Protein AF-A0A812MHB9-F1 (afdb_monomer_lite)

Sequence (624 aa):
MTDVEGHWAYFCNFVELSEGLTFAEDGDQREARCSPELIVKDDWHFVFGGDTCDKGPGSLRCLETLVSAKKRHPDRVHLLLGNRDINKMRYTSEFTDEEVRQVSPETPGAYWVPEDKRVSPWSYFASLAAQAEGKDVELLTHEEVQRYCTKPNLMRYHLKYDMGSDGEFEFRRQELAHMSTRNVAEVSDEEVVNSYEASVAEGGVMREYLRLSEVACILGSTLFVHGQIIGNQFSDCGRDGVAWAVGCVPSDDGATSEWVSDLKEWVAQINTWARRNVAAWQAQPTWRRSPAASTFEDWCDRGGAGLIAYGTPATRVPSVVYCRWLEDNCMPKQYPQELVEHLQAHGICRVVVGHTPHGNCPTVIPHEGLTVIMGDTSYSCMKADLAYPGDNRGDAVCEIALEGEKCFVRGFTGYVDGLSCHRQVVHYAAPGGADGGGDPHIGIVQPESEEVPEDKRFFVKACLAALEGYDARYLLCKVDGFTNTYQEESPDEVIRVFGSHCILPSNQSRRLEIASFGEEFGAGFTGAEGDVVERIFRRLDRNHDGAVTAHELRTACSDSTVRMALQWTFPDTCLEEVFHELDTNKDGLVSLHEFETRFRGTVATAGSQANSRCTSRQSSMVPE

Organism: NCBI:txid878477

pLDDT: mean 83.41, std 19.25, range [23.97, 98.81]

InterPro domains:
  IPR002048 EF-hand domain [PF13499] (534-599)
  IPR002048 EF-hand domain [PS50222] (528-563)
  IPR002048 EF-hand domain [PS50222] (570-605)
  IPR002048 EF-hand domain [SM00054] (532-560)
  IPR002048 EF-hand domain [SM00054] (574-602)
  IPR002048 EF-hand domain [cd00051] (533-595)
  IPR011992 EF-hand domain pair [SSF47473] (482-600)
  IPR018247 EF-Hand 1, calcium-binding site [PS00018] (541-553)
  IPR018247 EF-Hand 1, calcium-binding site [PS00018] (583-595)
  IPR029052 Metallo-dependent phosphatase-like [G3DSA:3.60.21.10] (1-396)
  IPR029052 Metallo-dependent phosphatase-like [SSF56300] (43-364)

Structure (mmCIF, N/CA/C/O backbone):
data_AF-A0A812MHB9-F1
#
_entry.id   AF-A0A812MHB9-F1
#
loop_
_atom_site.group_PDB
_atom_site.id
_atom_site.type_symbol
_atom_site.label_atom_id
_atom_site.label_alt_id
_atom_site.label_comp_id
_atom_site.label_asym_id
_atom_site.label_entity_id
_atom_site.label_seq_id
_atom_site.pdbx_PDB_ins_code
_atom_site.Cartn_x
_atom_site.Cartn_y
_atom_site.Cartn_z
_atom_site.occupancy
_atom_site.B_iso_or_equiv
_atom_site.auth_seq_id
_atom_site.auth_comp_id
_atom_site.auth_asym_id
_atom_site.auth_atom_id
_atom_site.pdbx_PDB_model_num
ATOM 1 N N . MET A 1 1 ? -5.364 -6.414 9.605 1.00 94.00 1 MET A N 1
ATOM 2 C CA . MET A 1 1 ? -3.963 -6.052 9.275 1.00 94.00 1 MET A CA 1
ATOM 3 C C . MET A 1 1 ? -3.968 -5.319 7.946 1.00 94.00 1 MET A C 1
ATOM 5 O O . MET A 1 1 ? -4.856 -5.588 7.153 1.00 94.00 1 MET A O 1
ATOM 9 N N . THR A 1 2 ? -3.027 -4.419 7.690 1.00 93.31 2 THR A N 1
ATOM 10 C CA . THR A 1 2 ? -2.905 -3.695 6.416 1.00 93.31 2 THR A CA 1
ATOM 11 C C . THR A 1 2 ? -1.445 -3.293 6.196 1.00 93.31 2 THR A C 1
ATOM 13 O O . THR A 1 2 ? -0.659 -3.392 7.144 1.00 93.31 2 THR A O 1
ATOM 16 N N . ASP A 1 3 ? -1.092 -2.925 4.963 1.00 94.12 3 ASP A N 1
ATOM 17 C CA . ASP A 1 3 ? 0.171 -2.276 4.592 1.00 94.12 3 ASP A CA 1
ATOM 18 C C . ASP A 1 3 ? 1.392 -3.050 5.108 1.00 94.12 3 ASP A C 1
ATOM 20 O O . ASP A 1 3 ? 2.220 -2.540 5.858 1.00 94.12 3 ASP A O 1
ATOM 24 N N . VAL A 1 4 ? 1.485 -4.349 4.798 1.00 94.62 4 VAL A N 1
ATOM 25 C CA . VAL A 1 4 ? 2.617 -5.182 5.256 1.00 94.62 4 VAL A CA 1
ATOM 26 C C . VAL A 1 4 ? 3.897 -4.871 4.481 1.00 94.62 4 VAL A C 1
ATOM 28 O O . VAL A 1 4 ? 4.979 -5.046 5.038 1.00 94.62 4 VAL A O 1
ATOM 31 N N . GLU A 1 5 ? 3.788 -4.391 3.238 1.00 92.88 5 GLU A N 1
ATOM 32 C CA . GLU A 1 5 ? 4.908 -3.919 2.409 1.00 92.88 5 GLU A CA 1
ATOM 33 C C . GLU A 1 5 ? 6.069 -4.940 2.297 1.00 92.88 5 GLU A C 1
ATOM 35 O O . GLU A 1 5 ? 7.230 -4.580 2.139 1.00 92.88 5 GLU A O 1
ATOM 40 N N . GLY A 1 6 ? 5.793 -6.244 2.372 1.00 93.44 6 GLY A N 1
ATOM 41 C CA . GLY A 1 6 ? 6.807 -7.305 2.357 1.00 93.44 6 GLY A CA 1
ATOM 42 C C . GLY A 1 6 ? 7.593 -7.473 3.667 1.00 93.44 6 GLY A C 1
ATOM 43 O O . GLY A 1 6 ? 8.540 -8.257 3.713 1.00 93.44 6 GLY A O 1
ATOM 44 N N . HIS A 1 7 ? 7.225 -6.785 4.750 1.00 94.44 7 HIS A N 1
ATOM 45 C CA . HIS A 1 7 ? 7.901 -6.869 6.047 1.00 94.44 7 HIS A CA 1
ATOM 46 C C . HIS A 1 7 ? 7.508 -8.151 6.817 1.00 94.44 7 HIS A C 1
ATOM 48 O O . HIS A 1 7 ? 6.730 -8.123 7.776 1.00 94.44 7 HIS A O 1
ATOM 54 N N . TRP A 1 8 ? 8.061 -9.303 6.414 1.00 95.38 8 TRP A N 1
ATOM 55 C CA . TRP A 1 8 ? 7.710 -10.630 6.961 1.00 95.38 8 TRP A CA 1
ATOM 56 C C . TRP A 1 8 ? 7.788 -10.732 8.491 1.00 95.38 8 TRP A C 1
ATOM 58 O O . TRP A 1 8 ? 6.919 -11.340 9.114 1.00 95.38 8 TRP A O 1
ATOM 68 N N . ALA A 1 9 ? 8.773 -10.089 9.125 1.00 92.75 9 ALA A N 1
ATOM 69 C CA . ALA A 1 9 ? 8.890 -10.093 10.584 1.00 92.75 9 ALA A CA 1
ATOM 70 C C . ALA A 1 9 ? 7.709 -9.386 11.282 1.00 92.75 9 ALA A C 1
ATOM 72 O O . ALA A 1 9 ? 7.287 -9.811 12.352 1.00 92.75 9 ALA A O 1
ATOM 73 N N . TYR A 1 10 ? 7.113 -8.372 10.643 1.00 93.44 10 TYR A N 1
ATOM 74 C CA . TYR A 1 10 ? 5.926 -7.673 11.158 1.00 93.44 10 TYR A CA 1
ATOM 75 C C . TYR A 1 10 ? 4.673 -8.529 10.962 1.00 93.44 10 TYR A C 1
ATOM 77 O O . TYR A 1 10 ? 3.858 -8.637 11.872 1.00 93.44 10 TYR A O 1
ATOM 85 N N . PHE A 1 11 ? 4.562 -9.214 9.818 1.00 95.75 11 PHE A N 1
ATOM 86 C CA . PHE A 1 11 ? 3.517 -10.214 9.591 1.00 95.75 11 PHE A CA 1
ATOM 87 C C . PHE A 1 11 ? 3.557 -11.313 10.671 1.00 95.75 11 PHE A C 1
ATOM 89 O O . PHE A 1 11 ? 2.526 -11.639 11.254 1.00 95.75 11 PHE A O 1
ATOM 96 N N . CYS A 1 12 ? 4.747 -11.827 11.005 1.00 94.81 12 CYS A N 1
ATOM 97 C CA . CYS A 1 12 ? 4.924 -12.798 12.089 1.00 94.81 12 CYS A CA 1
ATOM 98 C C . CYS A 1 12 ? 4.558 -12.210 13.461 1.00 94.81 12 CYS A C 1
ATOM 100 O O . CYS A 1 12 ? 3.772 -12.820 14.182 1.00 94.81 12 CYS A O 1
ATOM 102 N N . ASN A 1 13 ? 5.049 -11.006 13.790 1.00 92.19 13 ASN A N 1
ATOM 103 C CA . ASN A 1 13 ? 4.688 -10.293 15.021 1.00 92.19 13 ASN A CA 1
ATOM 104 C C . ASN A 1 13 ? 3.159 -10.114 15.155 1.00 92.19 13 ASN A C 1
ATOM 106 O O . ASN A 1 13 ? 2.619 -10.281 16.246 1.00 92.19 13 ASN A O 1
ATOM 110 N N . PHE A 1 14 ? 2.454 -9.804 14.060 1.00 95.06 14 PHE A N 1
ATOM 111 C CA . PHE A 1 14 ? 0.995 -9.661 14.048 1.00 95.06 14 PHE A CA 1
ATOM 112 C C . PHE A 1 14 ? 0.291 -11.002 14.295 1.00 95.06 14 PHE A C 1
ATOM 114 O O . PHE A 1 14 ? -0.645 -11.064 15.087 1.00 95.06 14 PHE A O 1
ATOM 121 N N . VAL A 1 15 ? 0.733 -12.083 13.642 1.00 95.75 15 VAL A N 1
ATOM 122 C CA . VAL A 1 15 ? 0.133 -13.419 13.812 1.00 95.75 15 VAL A CA 1
ATOM 123 C C . VAL A 1 15 ? 0.363 -13.971 15.222 1.00 95.75 15 VAL A C 1
ATOM 125 O O . VAL A 1 15 ? -0.544 -14.586 15.771 1.00 95.75 15 VAL A O 1
ATOM 128 N N . GLU A 1 16 ? 1.524 -13.722 15.833 1.00 91.88 16 GLU A N 1
ATOM 129 C CA . GLU A 1 16 ? 1.802 -14.099 17.229 1.00 91.88 16 GLU A CA 1
ATOM 130 C C . GLU A 1 16 ? 0.997 -13.284 18.252 1.00 91.88 16 GLU A C 1
ATOM 132 O O . GLU A 1 16 ? 0.641 -13.804 19.308 1.00 91.88 16 GLU A O 1
ATOM 137 N N . LEU A 1 17 ? 0.713 -12.014 17.947 1.00 90.62 17 LEU A N 1
ATOM 138 C CA . LEU A 1 17 ? -0.123 -11.141 18.773 1.00 90.62 17 LEU A CA 1
ATOM 139 C C . LEU A 1 17 ? -1.618 -11.495 18.680 1.00 90.62 17 LEU A C 1
ATOM 141 O O . LEU A 1 17 ? -2.355 -11.275 19.640 1.00 90.62 17 LEU A O 1
ATOM 145 N N . SER A 1 18 ? -2.065 -11.992 17.525 1.00 92.62 18 SER A N 1
ATOM 146 C CA . SER A 1 18 ? -3.483 -12.086 17.178 1.00 92.62 18 SER A CA 1
ATOM 147 C C . SER A 1 18 ? -4.255 -13.142 17.970 1.00 92.62 18 SER A C 1
ATOM 149 O O . SER A 1 18 ? -3.877 -14.314 18.063 1.00 92.62 18 SER A O 1
ATOM 151 N N . GLU A 1 19 ? -5.442 -12.766 18.445 1.00 90.56 19 GLU A N 1
ATOM 152 C CA . GLU A 1 19 ? -6.371 -13.729 19.041 1.00 90.56 19 GLU A CA 1
ATOM 153 C C . GLU A 1 19 ? -7.030 -14.646 18.001 1.00 90.56 19 GLU A C 1
ATOM 155 O O . GLU A 1 19 ? -7.397 -15.769 18.352 1.00 90.56 19 GLU A O 1
ATOM 160 N N . GLY A 1 20 ? -7.127 -14.232 16.732 1.00 93.75 20 GLY A N 1
ATOM 161 C CA . GLY A 1 20 ? -7.812 -14.967 15.659 1.00 93.75 20 GLY A CA 1
ATOM 162 C C . GLY A 1 20 ? -6.916 -15.796 14.732 1.00 93.75 20 GLY A C 1
ATOM 163 O O . GLY A 1 20 ? -7.419 -16.677 14.028 1.00 93.75 20 GLY A O 1
ATOM 164 N N . LEU A 1 21 ? -5.603 -15.552 14.730 1.00 96.75 21 LEU A N 1
ATOM 165 C CA . LEU A 1 21 ? -4.638 -16.196 13.832 1.00 96.75 21 LEU A CA 1
ATOM 166 C C . LEU A 1 21 ? -3.634 -17.071 14.592 1.00 96.75 21 LEU A C 1
ATOM 168 O O . LEU A 1 21 ? -3.349 -16.830 15.760 1.00 96.75 21 LEU A O 1
ATOM 172 N N . THR A 1 22 ? -3.093 -18.083 13.913 1.00 96.56 22 THR A N 1
ATOM 173 C CA . THR A 1 22 ? -1.863 -18.808 14.291 1.00 96.56 22 THR A CA 1
ATOM 174 C C . THR A 1 22 ? -1.197 -19.366 13.035 1.00 96.56 22 THR A C 1
ATOM 176 O O . THR A 1 22 ? -1.870 -19.608 12.034 1.00 96.56 22 THR A O 1
ATOM 179 N N . PHE A 1 23 ? 0.100 -19.659 13.080 1.00 97.00 23 PHE A N 1
ATOM 180 C CA . PHE A 1 23 ? 0.708 -20.564 12.101 1.00 97.00 23 PHE A CA 1
ATOM 181 C C . PHE A 1 23 ? 0.415 -22.029 12.470 1.00 97.00 23 PHE A C 1
ATOM 183 O O . PHE A 1 23 ? 0.212 -22.345 13.641 1.00 97.00 23 PHE A O 1
ATOM 190 N N . ALA A 1 24 ? 0.355 -22.918 11.477 1.00 94.44 24 ALA A N 1
ATOM 191 C CA . ALA A 1 24 ? 0.157 -24.357 11.684 1.00 94.44 24 ALA A CA 1
ATOM 192 C C . ALA A 1 24 ? 1.424 -25.087 12.165 1.00 94.44 24 ALA A C 1
ATOM 194 O O . ALA A 1 24 ? 1.346 -26.211 12.656 1.00 94.44 24 ALA A O 1
ATOM 195 N N . GLU A 1 25 ? 2.583 -24.462 11.971 1.00 92.00 25 GLU A N 1
ATOM 196 C CA . GLU A 1 25 ? 3.905 -25.024 12.220 1.00 92.00 25 GLU A CA 1
ATOM 197 C C . GLU A 1 25 ? 4.515 -24.373 13.469 1.00 92.00 25 GLU A C 1
ATOM 199 O O . GLU A 1 25 ? 4.569 -23.145 13.576 1.00 92.00 25 GLU A O 1
ATOM 204 N N . ASP A 1 26 ? 4.991 -25.192 14.410 1.00 88.19 26 ASP A N 1
ATOM 205 C CA . ASP A 1 26 ? 5.694 -24.715 15.605 1.00 88.19 26 ASP A CA 1
ATOM 206 C C . ASP A 1 26 ? 7.076 -24.138 15.245 1.00 88.19 26 ASP A C 1
ATOM 208 O O . ASP A 1 26 ? 7.825 -24.729 14.463 1.00 88.19 26 ASP A O 1
ATOM 212 N N . GLY A 1 27 ? 7.457 -23.030 15.885 1.00 89.88 27 GLY A N 1
ATOM 213 C CA . GLY A 1 27 ? 8.774 -22.400 15.742 1.00 89.88 27 GLY A CA 1
ATOM 214 C C . GLY A 1 27 ? 8.698 -20.900 15.460 1.00 89.88 27 GLY A C 1
ATOM 215 O O . GLY A 1 27 ? 7.615 -20.348 15.281 1.00 89.88 27 GLY A O 1
ATOM 216 N N . ASP A 1 28 ? 9.856 -20.235 15.425 1.00 91.69 28 ASP A N 1
ATOM 217 C CA . ASP A 1 28 ? 9.932 -18.829 15.019 1.00 91.69 28 ASP A CA 1
ATOM 218 C C . ASP A 1 28 ? 9.816 -18.723 13.494 1.00 91.69 28 ASP A C 1
ATOM 220 O O . ASP A 1 28 ? 10.751 -19.027 12.747 1.00 91.69 28 ASP A O 1
ATOM 224 N N . GLN A 1 29 ? 8.646 -18.289 13.032 1.00 94.62 29 GLN A N 1
ATOM 225 C CA . GLN A 1 29 ? 8.332 -18.218 11.609 1.00 94.62 29 GLN A CA 1
ATOM 226 C C . GLN A 1 29 ? 9.046 -17.069 10.882 1.00 94.62 29 GLN A C 1
ATOM 228 O O . GLN A 1 29 ? 9.061 -17.052 9.651 1.00 94.62 29 GLN A O 1
ATOM 233 N N . ARG A 1 30 ? 9.725 -16.153 11.589 1.00 92.25 30 ARG A N 1
ATOM 234 C CA . ARG A 1 30 ? 10.559 -15.102 10.969 1.00 92.25 30 ARG A CA 1
ATOM 235 C C . ARG A 1 30 ? 11.676 -15.714 10.114 1.00 92.25 30 ARG A C 1
ATOM 237 O O . ARG A 1 30 ? 11.925 -15.259 8.994 1.00 92.25 30 ARG A O 1
ATOM 244 N N . GLU A 1 31 ? 12.243 -16.820 10.597 1.00 90.81 31 GLU A N 1
ATOM 245 C CA . GLU A 1 31 ? 13.305 -17.603 9.952 1.00 90.81 31 GLU A CA 1
ATOM 246 C C . GLU A 1 31 ? 12.800 -18.564 8.856 1.00 90.81 31 GLU A C 1
ATOM 248 O O . GLU A 1 31 ? 13.605 -19.176 8.144 1.00 90.81 31 GLU A O 1
ATOM 253 N N . ALA A 1 32 ? 11.481 -18.706 8.676 1.00 92.94 32 ALA A N 1
ATOM 254 C CA . ALA A 1 32 ? 10.902 -19.633 7.706 1.00 92.94 32 ALA A CA 1
ATOM 255 C C . ALA A 1 32 ? 11.372 -19.326 6.273 1.00 92.94 32 ALA A C 1
ATOM 257 O O . ALA A 1 32 ? 11.311 -18.186 5.803 1.00 92.94 32 ALA A O 1
ATOM 258 N N . ARG A 1 33 ? 11.851 -20.357 5.565 1.00 92.75 33 ARG A N 1
ATOM 259 C CA . ARG A 1 33 ? 12.327 -20.268 4.165 1.00 92.75 33 ARG A CA 1
ATOM 260 C C . ARG A 1 33 ? 11.244 -20.573 3.132 1.00 92.75 33 ARG A C 1
ATOM 262 O O . ARG A 1 33 ? 11.468 -20.415 1.937 1.00 92.75 33 ARG A O 1
ATOM 269 N N . CYS A 1 34 ? 10.085 -21.014 3.596 1.00 92.31 34 CYS A N 1
ATOM 270 C CA . CYS A 1 34 ? 8.866 -21.205 2.828 1.00 92.31 34 CYS A CA 1
ATOM 271 C C . CYS A 1 34 ? 7.729 -20.431 3.500 1.00 92.31 34 CYS A C 1
ATOM 273 O O . CYS A 1 34 ? 7.919 -19.822 4.552 1.00 92.31 34 CYS A O 1
ATOM 275 N N . SER A 1 35 ? 6.564 -20.446 2.867 1.00 93.00 35 SER A N 1
ATOM 276 C CA . SER A 1 35 ? 5.364 -19.756 3.330 1.00 93.00 35 SER A CA 1
ATOM 277 C C . SER A 1 35 ? 4.557 -20.689 4.244 1.00 93.00 35 SER A C 1
ATOM 279 O O . SER A 1 35 ? 3.943 -21.626 3.723 1.00 93.00 35 SER A O 1
ATOM 281 N N . PRO A 1 36 ? 4.583 -20.505 5.579 1.00 94.56 36 PRO A N 1
ATOM 282 C CA . PRO A 1 36 ? 3.892 -21.386 6.518 1.00 94.56 36 PRO A CA 1
ATOM 283 C C . PRO A 1 36 ? 2.370 -21.305 6.355 1.00 94.56 36 PRO A C 1
ATOM 285 O O . PRO A 1 36 ? 1.807 -20.288 5.936 1.00 94.56 36 PRO A O 1
ATOM 288 N N . GLU A 1 37 ? 1.663 -22.370 6.729 1.00 96.75 37 GLU A N 1
ATOM 289 C CA . GLU A 1 37 ? 0.202 -22.355 6.690 1.00 96.75 37 GLU A CA 1
ATOM 290 C C . GLU A 1 37 ? -0.370 -21.442 7.791 1.00 96.75 37 GLU A C 1
ATOM 292 O O . GLU A 1 37 ? -0.299 -21.751 8.979 1.00 96.75 37 GLU A O 1
ATOM 297 N N . LEU A 1 38 ? -0.991 -20.326 7.395 1.00 97.75 38 LEU A N 1
ATOM 298 C CA . LEU A 1 38 ? -1.771 -19.474 8.297 1.00 97.75 38 LEU A CA 1
ATOM 299 C C . LEU A 1 38 ? -3.141 -20.104 8.590 1.00 97.75 38 LEU A C 1
ATOM 301 O O . LEU A 1 38 ? -3.944 -20.307 7.674 1.00 97.75 38 LEU A O 1
ATOM 305 N N . ILE A 1 39 ? -3.434 -20.369 9.858 1.00 97.38 39 ILE A N 1
ATOM 306 C CA . ILE A 1 39 ? -4.732 -20.836 10.349 1.00 97.38 39 ILE A CA 1
ATOM 307 C C . ILE A 1 39 ? -5.550 -19.626 10.809 1.00 97.38 39 ILE A C 1
ATOM 309 O O . ILE A 1 39 ? -5.070 -18.802 11.588 1.00 97.38 39 ILE A O 1
ATOM 313 N N . VAL A 1 40 ? -6.807 -19.549 10.363 1.00 97.81 40 VAL A N 1
ATOM 314 C CA . VAL A 1 40 ? -7.806 -18.620 10.912 1.00 97.81 40 VAL A CA 1
ATOM 315 C C . VAL A 1 40 ? -8.739 -19.422 11.812 1.00 97.81 40 VAL A C 1
ATOM 317 O O . VAL A 1 40 ? -9.484 -20.280 11.323 1.00 97.81 40 VAL A O 1
ATOM 320 N N . LYS A 1 41 ? -8.697 -19.153 13.122 1.00 96.19 41 LYS A N 1
ATOM 321 C CA . LYS A 1 41 ? -9.499 -19.865 14.132 1.00 96.19 41 LYS A CA 1
ATOM 322 C C . LYS A 1 41 ? -10.987 -19.788 13.794 1.00 96.19 41 LYS A C 1
ATOM 324 O O . LYS A 1 41 ? -11.425 -18.848 13.132 1.00 96.19 41 LYS A O 1
ATOM 329 N N . ASP A 1 42 ? -11.754 -20.791 14.203 1.00 93.75 42 ASP A N 1
ATOM 330 C CA . ASP A 1 42 ? -13.198 -20.811 13.955 1.00 93.75 42 ASP A CA 1
ATOM 331 C C . ASP A 1 42 ? -13.883 -19.572 14.555 1.00 93.75 42 ASP A C 1
ATOM 333 O O . ASP A 1 42 ? -13.374 -18.961 15.493 1.00 93.75 42 ASP A O 1
ATOM 337 N N . ASP A 1 43 ? -14.992 -19.161 13.941 1.00 90.50 43 ASP A N 1
ATOM 338 C CA . ASP A 1 43 ? -15.737 -17.919 14.210 1.00 90.50 43 ASP A CA 1
ATOM 339 C C . ASP A 1 43 ? -14.981 -16.589 13.967 1.00 90.50 43 ASP A C 1
ATOM 341 O O . ASP A 1 43 ? -15.611 -15.531 13.935 1.00 90.50 43 ASP A O 1
ATOM 345 N N . TRP A 1 44 ? -13.673 -16.610 13.676 1.00 96.00 44 TRP A N 1
ATOM 346 C CA . TRP A 1 44 ? -12.921 -15.414 13.273 1.00 96.00 44 TRP A CA 1
ATOM 347 C C . TRP A 1 44 ? -12.968 -15.154 11.765 1.00 96.00 44 TRP A C 1
ATOM 349 O O . TRP A 1 44 ? -12.805 -16.062 10.939 1.00 96.00 44 TRP A O 1
ATOM 359 N N . HIS A 1 45 ? -13.099 -13.870 11.426 1.00 98.00 45 HIS A N 1
ATOM 360 C CA . HIS A 1 45 ? -12.782 -13.313 10.114 1.00 98.00 45 HIS A CA 1
ATOM 361 C C . HIS A 1 45 ? -11.425 -12.599 10.165 1.00 98.00 45 HIS A C 1
ATOM 363 O O . HIS A 1 45 ? -11.079 -11.973 11.165 1.00 98.00 45 HIS A O 1
ATOM 369 N N . PHE A 1 46 ? -10.679 -12.646 9.065 1.00 98.50 46 PHE A N 1
ATOM 370 C CA . PHE A 1 46 ? -9.402 -11.960 8.903 1.00 98.50 46 PHE A CA 1
ATOM 371 C C . PHE A 1 46 ? -9.461 -11.039 7.685 1.00 98.50 46 PHE A C 1
ATOM 373 O O . PHE A 1 46 ? -9.685 -11.505 6.570 1.00 98.50 46 PHE A O 1
ATOM 380 N N . VAL A 1 47 ? -9.249 -9.739 7.901 1.00 98.56 47 VAL A N 1
ATOM 381 C CA . VAL A 1 47 ? -9.163 -8.739 6.829 1.00 98.56 47 VAL A CA 1
ATOM 382 C C . VAL A 1 47 ? -7.715 -8.276 6.674 1.00 98.56 47 VAL A C 1
ATOM 384 O O . VAL A 1 47 ? -7.082 -7.821 7.638 1.00 98.56 47 VAL A O 1
ATOM 387 N N . PHE A 1 48 ? -7.215 -8.388 5.446 1.00 98.56 48 PHE A N 1
ATOM 388 C CA . PHE A 1 48 ? -5.954 -7.824 4.994 1.00 98.56 48 PHE A CA 1
ATOM 389 C C . PHE A 1 48 ? -6.229 -6.613 4.090 1.00 98.56 48 PHE A C 1
ATOM 391 O O . PHE A 1 48 ? -6.857 -6.762 3.046 1.00 98.56 48 PHE A O 1
ATOM 398 N N . GLY A 1 49 ? -5.787 -5.424 4.504 1.00 97.31 49 GLY A N 1
ATOM 399 C CA . GLY A 1 49 ? -6.174 -4.133 3.920 1.00 97.31 49 GLY A CA 1
ATOM 400 C C . GLY A 1 49 ? -5.470 -3.720 2.625 1.00 97.31 49 GLY A C 1
ATOM 401 O O . GLY A 1 49 ? -5.774 -2.649 2.114 1.00 97.31 49 GLY A O 1
ATOM 402 N N . GLY A 1 50 ? -4.587 -4.553 2.072 1.00 96.06 50 GLY A N 1
ATOM 403 C CA . GLY A 1 50 ? -3.807 -4.243 0.870 1.00 96.06 50 GLY A CA 1
ATOM 404 C C . GLY A 1 50 ? -2.342 -3.931 1.171 1.00 96.06 50 GLY A C 1
ATOM 405 O O . GLY A 1 50 ? -1.896 -4.033 2.315 1.00 96.06 50 GLY A O 1
ATOM 406 N N . ASP A 1 51 ? -1.603 -3.618 0.110 1.00 95.88 51 ASP A N 1
ATOM 407 C CA . ASP A 1 51 ? -0.171 -3.310 0.094 1.00 95.88 51 ASP A CA 1
ATOM 408 C C . ASP A 1 51 ? 0.684 -4.427 0.709 1.00 95.88 51 ASP A C 1
ATOM 410 O O . ASP A 1 51 ? 1.301 -4.334 1.773 1.00 95.88 51 ASP A O 1
ATOM 414 N N . THR A 1 52 ? 0.713 -5.547 -0.016 1.00 93.94 52 THR A N 1
ATOM 415 C CA . THR A 1 52 ? 1.479 -6.750 0.343 1.00 93.94 52 THR A CA 1
ATOM 416 C C . THR A 1 52 ? 2.987 -6.623 0.136 1.00 93.94 52 THR A C 1
ATOM 418 O O . THR A 1 52 ? 3.732 -7.338 0.803 1.00 93.94 52 THR A O 1
ATOM 421 N N . CYS A 1 53 ? 3.437 -5.756 -0.780 1.00 90.06 53 CYS A N 1
ATOM 422 C CA . CYS A 1 53 ? 4.811 -5.705 -1.296 1.00 90.06 53 CYS A CA 1
ATOM 423 C C . CYS A 1 53 ? 5.286 -4.256 -1.467 1.00 90.06 53 CYS A C 1
ATOM 425 O O . CYS A 1 53 ? 4.671 -3.536 -2.251 1.00 90.06 53 CYS A O 1
ATOM 427 N N . ASP A 1 54 ? 6.391 -3.863 -0.821 1.00 85.44 54 ASP A N 1
ATOM 428 C CA . ASP A 1 54 ? 7.166 -2.662 -1.189 1.00 85.44 54 ASP A CA 1
ATOM 429 C C . ASP A 1 54 ? 8.558 -2.634 -0.507 1.00 85.44 54 ASP A C 1
ATOM 431 O O . ASP A 1 54 ? 9.603 -2.749 -1.150 1.00 85.44 54 ASP A O 1
ATOM 435 N N . LYS A 1 55 ? 8.571 -2.518 0.825 1.00 84.12 55 LYS A N 1
ATOM 436 C CA . LYS A 1 55 ? 9.725 -2.124 1.647 1.00 84.12 55 LYS A CA 1
ATOM 437 C C . LYS A 1 55 ? 10.477 -3.268 2.337 1.00 84.12 55 LYS A C 1
ATOM 439 O O . LYS A 1 55 ? 11.360 -2.973 3.143 1.00 84.12 55 LYS A O 1
ATOM 444 N N . GLY A 1 56 ? 10.156 -4.544 2.084 1.00 90.88 56 GLY A N 1
ATOM 445 C CA . GLY A 1 56 ? 10.755 -5.665 2.826 1.00 90.88 56 GLY A CA 1
ATOM 446 C C . GLY A 1 56 ? 10.977 -6.996 2.081 1.00 90.88 56 GLY A C 1
ATOM 447 O O . GLY A 1 56 ? 10.251 -7.326 1.135 1.00 90.88 56 GLY A O 1
ATOM 448 N N . PRO A 1 57 ? 11.970 -7.806 2.526 1.00 92.44 57 PRO A N 1
ATOM 449 C CA . PRO A 1 57 ? 12.418 -9.058 1.899 1.00 92.44 57 PRO A CA 1
ATOM 450 C C . PRO A 1 57 ? 11.534 -10.268 2.271 1.00 92.44 57 PRO A C 1
ATOM 452 O O . PRO A 1 57 ? 11.993 -11.326 2.720 1.00 92.44 57 PRO A O 1
ATOM 455 N N . GLY A 1 58 ? 10.227 -10.096 2.120 1.00 95.75 58 GLY A N 1
ATOM 456 C CA . GLY A 1 58 ? 9.200 -11.041 2.556 1.00 95.75 58 GLY A CA 1
ATOM 457 C C . GLY A 1 58 ? 7.927 -11.010 1.716 1.00 95.75 58 GLY A C 1
ATOM 458 O O . GLY A 1 58 ? 6.889 -11.502 2.156 1.00 95.75 58 GLY A O 1
ATOM 459 N N . SER A 1 59 ? 7.989 -10.385 0.542 1.00 95.38 59 SER A N 1
ATOM 460 C CA . SER A 1 59 ? 6.847 -10.135 -0.336 1.00 95.38 59 SER A CA 1
ATOM 461 C C . SER A 1 59 ? 6.229 -11.431 -0.875 1.00 95.38 59 SER A C 1
ATOM 463 O O . SER A 1 59 ? 5.009 -11.593 -0.832 1.00 95.38 59 SER A O 1
ATOM 465 N N . LEU A 1 60 ? 7.050 -12.389 -1.326 1.00 97.69 60 LEU A N 1
ATOM 466 C CA . LEU A 1 60 ? 6.574 -13.702 -1.782 1.00 97.69 60 LEU A CA 1
ATOM 467 C C . LEU A 1 60 ? 5.957 -14.490 -0.624 1.00 97.69 60 LEU A C 1
ATOM 469 O O . LEU A 1 60 ? 4.844 -14.997 -0.766 1.00 97.69 60 LEU A O 1
ATOM 473 N N . ARG A 1 61 ? 6.629 -14.530 0.537 1.00 97.44 61 ARG A N 1
ATOM 474 C CA . ARG A 1 61 ? 6.125 -15.243 1.724 1.00 97.44 61 ARG A CA 1
ATOM 475 C C . ARG A 1 61 ? 4.793 -14.677 2.220 1.00 97.44 61 ARG A C 1
ATOM 477 O O . ARG A 1 61 ? 3.879 -15.447 2.522 1.00 97.44 61 ARG A O 1
ATOM 484 N N . CYS A 1 62 ? 4.633 -13.351 2.228 1.00 97.69 62 CYS A N 1
ATOM 485 C CA . CYS A 1 62 ? 3.355 -12.700 2.534 1.00 97.69 62 CYS A CA 1
ATOM 486 C C . CYS A 1 62 ? 2.265 -13.096 1.525 1.00 97.69 62 CYS A C 1
ATOM 488 O O . CYS A 1 62 ? 1.205 -13.581 1.925 1.00 97.69 62 CYS A O 1
ATOM 490 N N . LEU A 1 63 ? 2.532 -12.933 0.224 1.00 98.06 63 LEU A N 1
ATOM 491 C CA . LEU A 1 63 ? 1.577 -13.228 -0.848 1.00 98.06 63 LEU A CA 1
ATOM 492 C C . LEU A 1 63 ? 1.105 -14.687 -0.833 1.00 98.06 63 LEU A C 1
ATOM 494 O O . LEU A 1 63 ? -0.098 -14.945 -0.868 1.00 98.06 63 LEU A O 1
ATOM 498 N N . GLU A 1 64 ? 2.027 -15.646 -0.755 1.00 98.31 64 GLU A N 1
ATOM 499 C CA . GLU A 1 64 ? 1.708 -17.078 -0.755 1.00 98.31 64 GLU A CA 1
ATOM 500 C C . GLU A 1 64 ? 0.882 -17.474 0.473 1.00 98.31 64 GLU A C 1
ATOM 502 O O . GLU A 1 64 ? -0.119 -18.186 0.343 1.00 98.31 64 GLU A O 1
ATOM 507 N N . THR A 1 65 ? 1.245 -16.955 1.650 1.00 98.38 65 THR A N 1
ATOM 508 C CA . THR A 1 65 ? 0.522 -17.189 2.908 1.00 98.38 65 THR A CA 1
ATOM 509 C C . THR A 1 65 ? -0.911 -16.645 2.838 1.00 98.38 65 THR A C 1
ATOM 511 O O . THR A 1 65 ? -1.867 -17.368 3.138 1.00 98.38 65 THR A O 1
ATOM 514 N N . LEU A 1 66 ? -1.085 -15.401 2.372 1.00 98.56 66 LEU A N 1
ATOM 515 C CA . LEU A 1 66 ? -2.389 -14.741 2.220 1.00 98.56 66 LEU A CA 1
ATOM 516 C C . LEU A 1 66 ? -3.276 -15.431 1.170 1.00 98.56 66 LEU A C 1
ATOM 518 O O . LEU A 1 66 ? -4.446 -15.719 1.435 1.00 98.56 66 LEU A O 1
ATOM 522 N N . VAL A 1 67 ? -2.722 -15.759 -0.002 1.00 98.62 67 VAL A N 1
ATOM 523 C CA . VAL A 1 67 ? -3.436 -16.465 -1.081 1.00 98.62 67 VAL A CA 1
ATOM 524 C C . VAL A 1 67 ? -3.838 -17.878 -0.647 1.00 98.62 67 VAL A C 1
ATOM 526 O O . VAL A 1 67 ? -4.962 -18.304 -0.924 1.00 98.62 67 VAL A O 1
ATOM 529 N N . SER A 1 68 ? -2.966 -18.598 0.067 1.00 98.44 68 SER A N 1
ATOM 530 C CA . SER A 1 68 ? -3.286 -19.904 0.659 1.00 98.44 68 SER A CA 1
ATOM 531 C C . SER A 1 68 ? -4.443 -19.799 1.657 1.00 98.44 68 SER A C 1
ATOM 533 O O . SER A 1 68 ? -5.404 -20.568 1.569 1.00 98.44 68 SER A O 1
ATOM 535 N N . ALA A 1 69 ? -4.399 -18.817 2.564 1.00 98.56 69 ALA A N 1
ATOM 536 C CA . ALA A 1 69 ? -5.457 -18.585 3.546 1.00 98.56 69 ALA A CA 1
ATOM 537 C C . ALA A 1 69 ? -6.803 -18.247 2.882 1.00 98.56 69 ALA A C 1
ATOM 539 O O . ALA A 1 69 ? -7.814 -18.867 3.211 1.00 98.56 69 ALA A O 1
ATOM 540 N N . LYS A 1 70 ? -6.825 -17.357 1.878 1.00 98.56 70 LYS A N 1
ATOM 541 C CA . LYS A 1 70 ? -8.046 -17.026 1.116 1.00 98.56 70 LYS A CA 1
ATOM 542 C C . LYS A 1 70 ? -8.607 -18.221 0.344 1.00 98.56 70 LYS A C 1
ATOM 544 O O . LYS A 1 70 ? -9.822 -18.358 0.250 1.00 98.56 70 LYS A O 1
ATOM 549 N N . LYS A 1 71 ? -7.757 -19.116 -0.171 1.00 98.38 71 LYS A N 1
ATOM 550 C CA . LYS A 1 71 ? -8.199 -20.350 -0.848 1.00 98.38 71 LYS A CA 1
ATOM 551 C C . LYS A 1 71 ? -8.777 -21.392 0.116 1.00 98.38 71 LYS A C 1
ATOM 553 O O . LYS A 1 71 ? -9.735 -22.067 -0.253 1.00 98.38 71 LYS A O 1
ATOM 558 N N . ARG A 1 72 ? -8.228 -21.523 1.331 1.00 97.75 72 ARG A N 1
ATOM 559 C CA . ARG A 1 72 ? -8.726 -22.451 2.370 1.00 97.75 72 ARG A CA 1
ATOM 560 C C . ARG A 1 72 ? -9.958 -21.924 3.113 1.00 97.75 72 ARG A C 1
ATOM 562 O O . ARG A 1 72 ? -10.792 -22.717 3.546 1.00 97.75 72 ARG A O 1
ATOM 569 N N . HIS A 1 73 ? -10.089 -20.606 3.247 1.00 97.56 73 HIS A N 1
ATOM 570 C CA . HIS A 1 73 ? -11.135 -19.951 4.037 1.00 97.56 73 HIS A CA 1
ATOM 571 C C . HIS A 1 73 ? -11.800 -18.793 3.258 1.00 97.56 73 HIS A C 1
ATOM 573 O O . HIS A 1 73 ? -11.725 -17.640 3.693 1.00 97.56 73 HIS A O 1
ATOM 579 N N . PRO A 1 74 ? -12.456 -19.063 2.110 1.00 97.38 74 PRO A N 1
ATOM 580 C CA . PRO A 1 74 ? -12.913 -18.030 1.172 1.00 97.38 74 PRO A CA 1
ATOM 581 C C . PRO A 1 74 ? -13.899 -17.017 1.764 1.00 97.38 74 PRO A C 1
ATOM 583 O O . PRO A 1 74 ? -13.850 -15.851 1.375 1.00 97.38 74 PRO A O 1
ATOM 586 N N . ASP A 1 75 ? -14.737 -17.436 2.716 1.00 97.00 75 ASP A N 1
ATOM 587 C CA . ASP A 1 75 ? -15.748 -16.586 3.365 1.00 97.00 75 ASP A CA 1
ATOM 588 C C . ASP A 1 75 ? -15.235 -15.892 4.644 1.00 97.00 75 ASP A C 1
ATOM 590 O O . ASP A 1 75 ? -15.876 -14.977 5.166 1.00 97.00 75 ASP A O 1
ATOM 594 N N . ARG A 1 76 ? -14.081 -16.329 5.176 1.00 97.56 76 ARG A N 1
ATOM 595 C CA . ARG A 1 76 ? -13.510 -15.822 6.440 1.00 97.56 76 ARG A CA 1
ATOM 596 C C . ARG A 1 76 ? -12.280 -14.942 6.247 1.00 97.56 76 ARG A C 1
ATOM 598 O O . ARG A 1 76 ? -12.085 -14.019 7.028 1.00 97.56 76 ARG A O 1
ATOM 605 N N . VAL A 1 77 ? -11.486 -15.181 5.207 1.00 98.69 77 VAL A N 1
ATOM 606 C CA . VAL A 1 77 ? -10.364 -14.319 4.818 1.00 98.69 77 VAL A CA 1
ATOM 607 C C . VAL A 1 77 ? -10.837 -13.332 3.760 1.00 98.69 77 VAL A C 1
ATOM 609 O O . VAL A 1 77 ? -11.439 -13.729 2.766 1.00 98.69 77 VAL A O 1
ATOM 612 N N . HIS A 1 78 ? -10.517 -12.058 3.936 1.00 98.69 78 HIS A N 1
ATOM 613 C CA . HIS A 1 78 ? -10.841 -10.971 3.016 1.00 98.69 78 HIS A CA 1
ATOM 614 C C . HIS A 1 78 ? -9.550 -10.240 2.673 1.00 98.69 78 HIS A C 1
ATOM 616 O O . HIS A 1 78 ? -8.823 -9.819 3.571 1.00 98.69 78 HIS A O 1
ATOM 622 N N . LEU A 1 79 ? -9.241 -10.144 1.384 1.00 98.81 79 LEU A N 1
ATOM 623 C CA . LEU A 1 79 ? -8.044 -9.474 0.883 1.00 98.81 79 LEU A CA 1
ATOM 624 C C . LEU A 1 79 ? -8.507 -8.227 0.135 1.00 98.81 79 LEU A C 1
ATOM 626 O O . LEU A 1 79 ? -9.373 -8.337 -0.732 1.00 98.81 79 LEU A O 1
ATOM 630 N N . LEU A 1 80 ? -7.965 -7.061 0.466 1.00 98.69 80 LEU A N 1
ATOM 631 C CA . LEU A 1 80 ? -8.228 -5.822 -0.258 1.00 98.69 80 LEU A CA 1
ATOM 632 C C . LEU A 1 80 ? -7.084 -5.497 -1.224 1.00 98.69 80 LEU A C 1
ATOM 634 O O . LEU A 1 80 ? -5.949 -5.939 -1.052 1.00 98.69 80 LEU A O 1
ATOM 638 N N . LEU A 1 81 ? -7.402 -4.752 -2.276 1.00 98.38 81 LEU A N 1
ATOM 639 C CA . LEU A 1 81 ? -6.447 -4.272 -3.267 1.00 98.38 81 LEU A CA 1
ATOM 640 C C . LEU A 1 81 ? -5.821 -2.950 -2.811 1.00 98.38 81 LEU A C 1
ATOM 642 O O . LEU A 1 81 ? -6.504 -1.926 -2.801 1.00 98.38 81 LEU A O 1
ATOM 646 N N . GLY A 1 82 ? -4.524 -2.970 -2.496 1.00 97.12 82 GLY A N 1
ATOM 647 C CA . GLY A 1 82 ? -3.739 -1.753 -2.303 1.00 97.12 82 GLY A CA 1
ATOM 648 C C . GLY A 1 82 ? -3.164 -1.181 -3.602 1.00 97.12 82 GLY A C 1
ATOM 649 O O . GLY A 1 82 ? -3.159 -1.853 -4.644 1.00 97.12 82 GLY A O 1
ATOM 650 N N . ASN A 1 83 ? -2.676 0.065 -3.581 1.00 95.06 83 ASN A N 1
ATOM 651 C CA . ASN A 1 83 ? -2.071 0.668 -4.777 1.00 95.06 83 ASN A CA 1
ATOM 652 C C . ASN A 1 83 ? -0.770 -0.036 -5.175 1.00 95.06 83 ASN A C 1
ATOM 654 O O . ASN A 1 83 ? -0.486 -0.170 -6.370 1.00 95.06 83 ASN A O 1
ATOM 658 N N . ARG A 1 84 ? 0.009 -0.535 -4.211 1.00 93.19 84 ARG A N 1
ATOM 659 C CA . ARG A 1 84 ? 1.228 -1.311 -4.478 1.00 93.19 84 ARG A CA 1
ATOM 660 C C . ARG A 1 84 ? 0.883 -2.631 -5.136 1.00 93.19 84 ARG A C 1
ATOM 662 O O . ARG A 1 84 ? 1.562 -3.014 -6.086 1.00 93.19 84 ARG A O 1
ATOM 669 N N . ASP A 1 85 ? -0.207 -3.267 -4.703 1.00 96.25 85 ASP A N 1
ATOM 670 C CA . ASP A 1 85 ? -0.698 -4.516 -5.284 1.00 96.25 85 ASP A CA 1
ATOM 671 C C . ASP A 1 85 ? -1.150 -4.315 -6.741 1.00 96.25 85 ASP A C 1
ATOM 673 O O . ASP A 1 85 ? -0.678 -5.001 -7.652 1.00 96.25 85 ASP A O 1
ATOM 677 N N . ILE A 1 86 ? -2.034 -3.339 -6.979 1.00 97.38 86 ILE A N 1
ATOM 678 C CA . ILE A 1 86 ? -2.576 -3.017 -8.310 1.00 97.38 86 ILE A CA 1
ATOM 679 C C . ILE A 1 86 ? -1.453 -2.673 -9.295 1.00 97.38 86 ILE A C 1
ATOM 681 O O . ILE A 1 86 ? -1.454 -3.157 -10.431 1.00 97.38 86 ILE A O 1
ATOM 685 N N . ASN A 1 87 ? -0.455 -1.894 -8.865 1.00 94.12 87 ASN A N 1
ATOM 686 C CA . ASN A 1 87 ? 0.672 -1.510 -9.715 1.00 94.12 87 ASN A CA 1
ATOM 687 C C . ASN A 1 87 ? 1.455 -2.713 -10.266 1.00 94.12 87 ASN A C 1
ATOM 689 O O . ASN A 1 87 ? 2.037 -2.603 -11.346 1.00 94.12 87 ASN A O 1
ATOM 693 N N . LYS A 1 88 ? 1.418 -3.886 -9.616 1.00 94.56 88 LYS A N 1
ATOM 694 C CA . LYS A 1 88 ? 2.098 -5.091 -10.121 1.00 94.56 88 LYS A CA 1
ATOM 695 C C . LYS A 1 88 ? 1.454 -5.646 -11.403 1.00 94.56 88 LYS A C 1
ATOM 697 O O . LYS A 1 88 ? 2.124 -6.349 -12.154 1.00 94.56 88 LYS A O 1
ATOM 702 N N . MET A 1 89 ? 0.212 -5.272 -11.743 1.00 96.62 89 MET A N 1
ATOM 703 C CA . MET A 1 89 ? -0.399 -5.591 -13.051 1.00 96.62 89 MET A CA 1
ATOM 704 C C . MET A 1 89 ? 0.404 -5.017 -14.231 1.00 96.62 89 MET A C 1
ATOM 706 O O . MET A 1 89 ? 0.411 -5.593 -15.318 1.00 96.62 89 MET A O 1
ATOM 710 N N . ARG A 1 90 ? 1.125 -3.909 -14.015 1.00 95.69 90 ARG A N 1
ATOM 711 C CA . ARG A 1 90 ? 1.970 -3.255 -15.027 1.00 95.69 90 ARG A CA 1
ATOM 712 C C . ARG A 1 90 ? 3.138 -4.134 -15.484 1.00 95.69 90 ARG A C 1
ATOM 714 O O . ARG A 1 90 ? 3.619 -3.961 -16.605 1.00 95.69 90 ARG A O 1
ATOM 721 N N . TYR A 1 91 ? 3.555 -5.102 -14.659 1.00 94.25 91 TYR A N 1
ATOM 722 C CA . TYR A 1 91 ? 4.683 -6.000 -14.930 1.00 94.25 91 TYR A CA 1
ATOM 723 C C . TYR A 1 91 ? 4.552 -6.775 -16.247 1.00 94.25 91 TYR A C 1
ATOM 725 O O . TYR A 1 91 ? 5.550 -7.013 -16.921 1.00 94.25 91 TYR A O 1
ATOM 733 N N . THR A 1 92 ? 3.333 -7.113 -16.671 1.00 95.25 92 THR A N 1
ATOM 734 C CA . THR A 1 92 ? 3.118 -7.853 -17.924 1.00 95.25 92 THR A CA 1
ATOM 735 C C . THR A 1 92 ? 3.129 -6.983 -19.179 1.00 95.25 92 THR A C 1
ATOM 737 O O . THR A 1 92 ? 3.318 -7.516 -20.270 1.00 95.25 92 THR A O 1
ATOM 740 N N . SER A 1 93 ? 2.906 -5.669 -19.056 1.00 94.62 93 SER A N 1
ATOM 741 C CA . SER A 1 93 ? 2.862 -4.755 -20.203 1.00 94.62 93 SER A CA 1
ATOM 742 C C . SER A 1 93 ? 4.139 -3.948 -20.384 1.00 94.62 93 SER A C 1
ATOM 744 O O . SER A 1 93 ? 4.520 -3.711 -21.518 1.00 94.62 93 SER A O 1
ATOM 746 N N . GLU A 1 94 ? 4.799 -3.535 -19.302 1.00 93.94 94 GLU A N 1
ATOM 747 C CA . GLU A 1 94 ? 5.855 -2.507 -19.355 1.00 93.94 94 GLU A CA 1
ATOM 748 C C . GLU A 1 94 ? 7.288 -3.074 -19.321 1.00 93.94 94 GLU A C 1
ATOM 750 O O . GLU A 1 94 ? 8.247 -2.339 -19.511 1.00 93.94 94 GLU A O 1
ATOM 755 N N . PHE A 1 95 ? 7.448 -4.389 -19.134 1.00 87.12 95 PHE A N 1
ATOM 756 C CA . PHE A 1 95 ? 8.751 -5.041 -18.920 1.00 87.12 95 PHE A CA 1
ATOM 757 C C . PHE A 1 95 ? 8.993 -6.194 -19.899 1.00 87.12 95 PHE A C 1
ATOM 759 O O . PHE A 1 95 ? 9.861 -7.036 -19.670 1.00 87.12 95 PHE A O 1
ATOM 766 N N . THR A 1 96 ? 8.224 -6.264 -20.990 1.00 89.31 96 THR A N 1
ATOM 767 C CA . THR A 1 96 ? 8.440 -7.291 -22.016 1.00 89.31 96 THR A CA 1
ATOM 768 C C . THR A 1 96 ? 9.786 -7.073 -22.710 1.00 89.31 96 THR A C 1
ATOM 770 O O . THR A 1 96 ? 10.285 -5.948 -22.785 1.00 89.31 96 THR A O 1
ATOM 773 N N . ASP A 1 97 ? 10.372 -8.131 -23.278 1.00 90.69 97 ASP A N 1
ATOM 774 C CA . ASP A 1 97 ? 11.614 -8.003 -24.056 1.00 90.69 97 ASP A CA 1
ATOM 775 C C . ASP A 1 97 ? 11.475 -7.024 -25.236 1.00 90.69 97 ASP A C 1
ATOM 777 O O . ASP A 1 97 ? 12.481 -6.529 -25.742 1.00 90.69 97 ASP A O 1
ATOM 781 N N . GLU A 1 98 ? 10.248 -6.785 -25.711 1.00 91.12 98 GLU A N 1
ATOM 782 C CA . GLU A 1 98 ? 9.972 -5.835 -26.784 1.00 91.12 98 GLU A CA 1
ATOM 783 C C . GLU A 1 98 ? 9.958 -4.392 -26.273 1.00 91.12 98 GLU A C 1
ATOM 785 O O . GLU A 1 98 ? 10.658 -3.571 -26.858 1.00 91.12 98 GLU A O 1
ATOM 790 N N . GLU A 1 99 ? 9.296 -4.092 -25.148 1.00 91.81 99 GLU A N 1
ATOM 791 C CA . GLU A 1 99 ? 9.356 -2.745 -24.552 1.00 91.81 99 GLU A CA 1
ATOM 792 C C . GLU A 1 99 ? 10.805 -2.353 -24.232 1.00 91.81 99 GLU A C 1
ATOM 794 O O . GLU A 1 99 ? 11.243 -1.263 -24.587 1.00 91.81 99 GLU A O 1
ATOM 799 N N . VAL A 1 100 ? 11.589 -3.277 -23.656 1.00 92.69 100 VAL A N 1
ATOM 800 C CA . VAL A 1 100 ? 13.018 -3.067 -23.351 1.00 92.69 100 VAL A CA 1
ATOM 801 C C . VAL A 1 100 ? 13.825 -2.720 -24.612 1.00 92.69 100 VAL A C 1
ATOM 803 O O . VAL A 1 100 ? 14.699 -1.855 -24.558 1.00 92.69 100 VAL A O 1
ATOM 806 N N . ARG A 1 101 ? 13.529 -3.356 -25.757 1.00 91.06 101 ARG A N 1
ATOM 807 C CA . ARG A 1 101 ? 14.167 -3.048 -27.053 1.00 91.06 101 ARG A CA 1
ATOM 808 C C . ARG A 1 101 ? 13.702 -1.726 -27.661 1.00 91.06 101 ARG A C 1
ATOM 810 O O . ARG A 1 101 ? 14.461 -1.133 -28.426 1.00 91.06 101 ARG A O 1
ATOM 817 N N . GLN A 1 102 ? 12.471 -1.308 -27.378 1.00 91.06 102 GLN A N 1
ATOM 818 C CA . GLN A 1 102 ? 11.857 -0.109 -27.947 1.00 91.06 102 GLN A CA 1
ATOM 819 C C . GLN A 1 102 ? 12.177 1.178 -27.174 1.00 91.06 102 GLN A C 1
ATOM 821 O O . GLN A 1 102 ? 11.877 2.254 -27.687 1.00 91.06 102 GLN A O 1
ATOM 826 N N . VAL A 1 103 ? 12.815 1.104 -25.995 1.00 94.00 103 VAL A N 1
ATOM 827 C CA . VAL A 1 103 ? 13.193 2.311 -25.241 1.00 94.00 103 VAL A CA 1
ATOM 828 C C . VAL A 1 103 ? 14.123 3.213 -26.065 1.00 94.00 103 VAL A C 1
ATOM 830 O O . VAL A 1 103 ? 15.217 2.814 -26.471 1.00 94.00 103 VAL A O 1
ATOM 833 N N . SER A 1 104 ? 13.680 4.451 -26.267 1.00 94.62 104 SER A N 1
ATOM 834 C CA . SER A 1 104 ? 14.310 5.501 -27.068 1.00 94.62 104 SER A CA 1
ATOM 835 C C . SER A 1 104 ? 14.191 6.864 -26.359 1.00 94.62 104 SER A C 1
ATOM 837 O O . SER A 1 104 ? 13.452 6.975 -25.375 1.00 94.62 104 SER A O 1
ATOM 839 N N . PRO A 1 105 ? 14.867 7.930 -26.836 1.00 95.44 105 PRO A N 1
ATOM 840 C CA . PRO A 1 105 ? 14.721 9.283 -26.285 1.00 95.44 105 PRO A CA 1
ATOM 841 C C . PRO A 1 105 ? 13.271 9.789 -26.199 1.00 95.44 105 PRO A C 1
ATOM 843 O O . PRO A 1 105 ? 12.957 10.623 -25.352 1.00 95.44 105 PRO A O 1
ATOM 846 N N . GLU A 1 106 ? 12.394 9.286 -27.068 1.00 94.88 106 GLU A N 1
ATOM 847 C CA . GLU A 1 106 ? 10.975 9.632 -27.155 1.00 94.88 106 GLU A CA 1
ATOM 848 C C . GLU A 1 106 ? 10.075 8.817 -26.206 1.00 94.88 106 GLU A C 1
ATOM 850 O O . GLU A 1 106 ? 8.890 9.128 -26.090 1.00 94.88 106 GLU A O 1
ATOM 855 N N . THR A 1 107 ? 10.592 7.784 -25.526 1.00 95.25 107 THR A N 1
ATOM 856 C CA . THR A 1 107 ? 9.794 6.966 -24.597 1.00 95.25 107 THR A CA 1
ATOM 857 C C . THR A 1 107 ? 9.304 7.813 -23.412 1.00 95.25 107 THR A C 1
ATOM 859 O O . THR A 1 107 ? 10.128 8.336 -22.653 1.00 95.25 107 THR A O 1
ATOM 862 N N . PRO A 1 108 ? 7.980 7.954 -23.205 1.00 96.44 108 PRO A N 1
ATOM 863 C CA . PRO A 1 108 ? 7.439 8.825 -22.171 1.00 96.44 108 PRO A CA 1
ATOM 864 C C . PRO A 1 108 ? 7.640 8.246 -20.766 1.00 96.44 108 PRO A C 1
ATOM 866 O O . PRO A 1 108 ? 7.542 7.041 -20.550 1.00 96.44 108 PRO A O 1
ATOM 869 N N . GLY A 1 109 ? 7.837 9.127 -19.782 1.00 95.38 109 GLY A N 1
ATOM 870 C CA . GLY A 1 109 ? 7.638 8.767 -18.376 1.00 95.38 109 GLY A CA 1
ATOM 871 C C . GLY A 1 109 ? 6.146 8.644 -18.038 1.00 95.38 109 GLY A C 1
ATOM 872 O O . GLY A 1 109 ? 5.284 9.134 -18.778 1.00 95.38 109 GLY A O 1
ATOM 873 N N . ALA A 1 110 ? 5.832 8.028 -16.902 1.00 94.88 110 ALA A N 1
ATOM 874 C CA . ALA A 1 110 ? 4.460 7.848 -16.434 1.00 94.88 110 ALA A CA 1
ATOM 875 C C . ALA A 1 110 ? 3.671 9.167 -16.289 1.00 94.88 110 ALA A C 1
ATOM 877 O O . ALA A 1 110 ? 4.173 10.158 -15.749 1.00 94.88 110 ALA A O 1
ATOM 878 N N . TYR A 1 111 ? 2.407 9.175 -16.735 1.00 94.56 111 TYR A N 1
ATOM 879 C CA . TYR A 1 111 ? 1.570 10.386 -16.734 1.00 94.56 111 TYR A CA 1
ATOM 880 C C . TYR A 1 111 ? 1.177 10.859 -15.325 1.00 94.56 111 TYR A C 1
ATOM 882 O O . TYR A 1 111 ? 0.999 12.056 -15.119 1.00 94.56 111 TYR A O 1
ATOM 890 N N . TRP A 1 112 ? 1.073 9.942 -14.354 1.00 92.25 112 TRP A N 1
ATOM 891 C CA . TRP A 1 112 ? 0.720 10.251 -12.961 1.00 92.25 112 TRP A CA 1
ATOM 892 C C . TRP A 1 112 ? 1.880 10.804 -12.124 1.00 92.25 112 TRP A C 1
ATOM 894 O O . TRP A 1 112 ? 1.654 11.250 -11.002 1.00 92.25 112 TRP A O 1
ATOM 904 N N . VAL A 1 113 ? 3.111 10.793 -12.646 1.00 92.56 113 VAL A N 1
ATOM 905 C CA . VAL A 1 113 ? 4.246 11.483 -12.018 1.00 92.56 113 VAL A CA 1
ATOM 906 C C . VAL A 1 113 ? 4.211 12.957 -12.451 1.00 92.56 113 VAL A C 1
ATOM 908 O O . VAL A 1 113 ? 4.110 13.200 -13.661 1.00 92.56 113 VAL A O 1
ATOM 911 N N . PRO A 1 114 ? 4.290 13.935 -11.523 1.00 89.94 114 PRO A N 1
ATOM 912 C CA . PRO A 1 114 ? 4.358 15.364 -11.847 1.00 89.94 114 PRO A CA 1
ATOM 913 C C . PRO A 1 114 ? 5.471 15.687 -12.848 1.00 89.94 114 PRO A C 1
ATOM 915 O O . PRO A 1 114 ? 6.542 15.088 -12.790 1.00 89.94 114 PRO A O 1
ATOM 918 N N . GLU A 1 115 ? 5.225 16.612 -13.778 1.00 91.38 115 GLU A N 1
ATOM 919 C CA . GLU A 1 115 ? 6.133 16.893 -14.905 1.00 91.38 115 GLU A CA 1
ATOM 920 C C . GLU A 1 115 ? 7.536 17.335 -14.456 1.00 91.38 115 GLU A C 1
ATOM 922 O O . GLU A 1 115 ? 8.527 16.904 -15.039 1.00 91.38 115 GLU A O 1
ATOM 927 N N . ASP A 1 116 ? 7.624 18.106 -13.372 1.00 91.12 116 ASP A N 1
ATOM 928 C CA . ASP A 1 116 ? 8.865 18.558 -12.730 1.00 91.12 116 ASP A CA 1
ATOM 929 C C . ASP A 1 116 ? 9.665 17.423 -12.064 1.00 91.12 116 ASP A C 1
ATOM 931 O O . ASP A 1 116 ? 10.887 17.516 -11.945 1.00 91.12 116 ASP A O 1
ATOM 935 N N . LYS A 1 117 ? 8.992 16.335 -11.668 1.00 90.81 117 LYS A N 1
ATOM 936 C CA . LYS A 1 117 ? 9.596 15.141 -11.048 1.00 90.81 117 LYS A CA 1
ATOM 937 C C . LYS A 1 117 ? 9.730 13.956 -12.017 1.00 90.81 117 LYS A C 1
ATOM 939 O O . LYS A 1 117 ? 10.238 12.900 -11.634 1.00 90.81 117 LYS A O 1
ATOM 944 N N . ARG A 1 118 ? 9.269 14.091 -13.266 1.00 93.19 118 ARG A N 1
ATOM 945 C CA . ARG A 1 118 ? 9.157 12.985 -14.228 1.00 93.19 118 ARG A CA 1
ATOM 946 C C . ARG A 1 118 ? 10.493 12.681 -14.908 1.00 93.19 118 ARG A C 1
ATOM 948 O O . ARG A 1 118 ? 10.916 13.363 -15.836 1.00 93.19 118 ARG A O 1
ATOM 955 N N . VAL A 1 119 ? 11.109 11.574 -14.508 1.00 94.69 119 VAL A N 1
ATOM 956 C CA . VAL A 1 119 ? 12.238 10.948 -15.217 1.00 94.69 119 VAL A CA 1
ATOM 957 C C . VAL A 1 119 ? 11.688 9.996 -16.288 1.00 94.69 119 VAL A C 1
ATOM 959 O O . VAL A 1 119 ? 10.688 9.321 -16.041 1.00 94.69 119 VAL A O 1
ATOM 962 N N . SER A 1 120 ? 12.310 9.912 -17.470 1.00 95.69 120 SER A N 1
ATOM 963 C CA . SER A 1 120 ? 11.949 8.928 -18.506 1.00 95.69 120 SER A CA 1
ATOM 964 C C . SER A 1 120 ? 12.857 7.692 -18.429 1.00 95.69 120 SER A C 1
ATOM 966 O O . SER A 1 120 ? 13.973 7.794 -17.907 1.00 95.69 120 SER A O 1
ATOM 968 N N . PRO A 1 121 ? 12.444 6.527 -18.968 1.00 96.06 121 PRO A N 1
ATOM 969 C CA . PRO A 1 121 ? 13.302 5.341 -18.982 1.00 96.06 121 PRO A CA 1
ATOM 970 C C . PRO A 1 121 ? 14.653 5.615 -19.662 1.00 96.06 121 PRO A C 1
ATOM 972 O O . PRO A 1 121 ? 15.702 5.214 -19.163 1.00 96.06 121 PRO A O 1
ATOM 975 N N . TRP A 1 122 ? 14.642 6.380 -20.761 1.00 96.75 122 TRP A N 1
ATOM 976 C CA . TRP A 1 122 ? 15.855 6.750 -21.487 1.00 96.75 122 TRP A CA 1
ATOM 977 C C . TRP A 1 122 ? 16.783 7.673 -20.692 1.00 96.75 122 TRP A C 1
ATOM 979 O O . TRP A 1 122 ? 17.989 7.433 -20.675 1.00 96.75 122 TRP A O 1
ATOM 989 N N . SER A 1 123 ? 16.267 8.705 -20.010 1.00 96.31 123 SER A N 1
ATOM 990 C CA . SER A 1 123 ? 17.136 9.602 -19.231 1.00 96.31 123 SER A CA 1
ATOM 991 C C . SER A 1 123 ? 17.751 8.900 -18.016 1.00 96.31 123 SER A C 1
ATOM 993 O O . SER A 1 123 ? 18.900 9.175 -17.669 1.00 96.31 123 SER A O 1
ATOM 995 N N . TYR A 1 124 ? 17.047 7.923 -17.436 1.00 97.00 124 TYR A N 1
ATOM 996 C CA . TYR A 1 124 ? 17.605 7.026 -16.426 1.00 97.00 124 TYR A CA 1
ATOM 997 C C . TYR A 1 124 ? 18.708 6.109 -16.985 1.00 97.00 124 TYR A C 1
ATOM 999 O O . TYR A 1 124 ? 19.785 6.020 -16.400 1.00 97.00 124 TYR A O 1
ATOM 1007 N N . PHE A 1 125 ? 18.510 5.463 -18.139 1.00 97.56 125 PHE A N 1
ATOM 1008 C CA . PHE A 1 125 ? 19.573 4.642 -18.740 1.00 97.56 125 PHE A CA 1
ATOM 1009 C C . PHE A 1 125 ? 20.783 5.473 -19.174 1.00 97.56 125 PHE A C 1
ATOM 1011 O O . PHE A 1 125 ? 21.919 5.018 -19.042 1.00 97.56 125 PHE A O 1
ATOM 1018 N N . ALA A 1 126 ? 20.561 6.708 -19.625 1.00 97.62 126 ALA A N 1
ATOM 1019 C CA . ALA A 1 126 ? 21.636 7.631 -19.952 1.00 97.62 126 ALA A CA 1
ATOM 1020 C C . ALA A 1 126 ? 22.439 8.055 -18.709 1.00 97.62 126 ALA A C 1
ATOM 1022 O O . ALA A 1 126 ? 23.660 8.154 -18.799 1.00 97.62 126 ALA A O 1
ATOM 1023 N N . SER A 1 127 ? 21.811 8.231 -17.538 1.00 97.31 127 SER A N 1
ATOM 1024 C CA . SER A 1 127 ? 22.549 8.529 -16.299 1.00 97.31 127 SER A CA 1
ATOM 1025 C C . SER A 1 127 ? 23.352 7.326 -15.781 1.00 97.31 127 SER A C 1
ATOM 1027 O O . SER A 1 127 ? 24.493 7.504 -15.350 1.00 97.31 127 SER A O 1
ATOM 1029 N N . LEU A 1 128 ? 22.829 6.097 -15.913 1.00 97.00 128 LEU A N 1
ATOM 1030 C CA . LEU A 1 128 ? 23.593 4.870 -15.635 1.00 97.00 128 LEU A CA 1
ATOM 1031 C C . LEU A 1 128 ? 24.813 4.735 -16.562 1.00 97.00 128 LEU A C 1
ATOM 1033 O O . LEU A 1 128 ? 25.922 4.476 -16.094 1.00 97.00 128 LEU A O 1
ATOM 1037 N N . ALA A 1 129 ? 24.618 4.947 -17.866 1.00 97.38 129 ALA A N 1
ATOM 1038 C CA . ALA A 1 129 ? 25.689 4.908 -18.856 1.00 97.38 129 ALA A CA 1
ATOM 1039 C C . ALA A 1 129 ? 26.747 5.997 -18.597 1.00 97.38 129 ALA A C 1
ATOM 1041 O O . ALA A 1 129 ? 27.940 5.711 -18.626 1.00 97.38 129 ALA A O 1
ATOM 1042 N N . ALA A 1 130 ? 26.330 7.222 -18.268 1.00 97.38 130 ALA A N 1
ATOM 1043 C CA . ALA A 1 130 ? 27.220 8.331 -17.918 1.00 97.38 130 ALA A CA 1
ATOM 1044 C C . ALA A 1 130 ? 28.122 7.983 -16.723 1.00 97.38 130 ALA A C 1
ATOM 1046 O O . ALA A 1 130 ? 29.344 8.150 -16.786 1.00 97.38 130 ALA A O 1
ATOM 1047 N N . GLN A 1 131 ? 27.530 7.425 -15.660 1.00 96.19 131 GLN A N 1
ATOM 1048 C CA . GLN A 1 131 ? 28.252 6.994 -14.463 1.00 96.19 131 GLN A CA 1
ATOM 1049 C C . GLN A 1 131 ? 29.250 5.861 -14.754 1.00 96.19 131 GLN A C 1
ATOM 1051 O O . GLN A 1 131 ? 30.363 5.880 -14.227 1.00 96.19 131 GLN A O 1
ATOM 1056 N N . ALA A 1 132 ? 28.867 4.881 -15.575 1.00 95.81 132 ALA A N 1
ATOM 1057 C CA . ALA A 1 132 ? 29.690 3.709 -15.872 1.00 95.81 132 ALA A CA 1
ATOM 1058 C C . ALA A 1 132 ? 30.818 3.990 -16.886 1.00 95.81 132 ALA A C 1
ATOM 1060 O O . ALA A 1 132 ? 31.930 3.491 -16.718 1.00 95.81 132 ALA A O 1
ATOM 1061 N N . GLU A 1 133 ? 30.560 4.816 -17.905 1.00 93.56 133 GLU A N 1
ATOM 1062 C CA . GLU A 1 133 ? 31.549 5.218 -18.918 1.00 93.56 133 GLU A CA 1
ATOM 1063 C C . GLU A 1 133 ? 32.425 6.405 -18.461 1.00 93.56 133 GLU A C 1
ATOM 1065 O O . GLU A 1 133 ? 33.437 6.707 -19.098 1.00 93.56 133 GLU A O 1
ATOM 1070 N N . GLY A 1 134 ? 32.050 7.094 -17.374 1.00 94.44 134 GLY A N 1
ATOM 1071 C CA . GLY A 1 134 ? 32.759 8.265 -16.846 1.00 94.44 134 GLY A CA 1
ATOM 1072 C C . GLY A 1 134 ? 32.648 9.501 -17.746 1.00 94.44 134 GLY A C 1
ATOM 1073 O O . GLY A 1 134 ? 33.643 10.197 -17.959 1.00 94.44 134 GLY A O 1
ATOM 1074 N N . LYS A 1 135 ? 31.460 9.745 -18.312 1.00 94.38 135 LYS A N 1
ATOM 1075 C CA . LYS A 1 135 ? 31.177 10.808 -19.294 1.00 94.38 135 LYS A CA 1
ATOM 1076 C C . LYS A 1 135 ? 29.951 11.617 -18.889 1.00 94.38 135 LYS A C 1
ATOM 1078 O O . LYS A 1 135 ? 29.039 11.070 -18.282 1.00 94.38 135 LYS A O 1
ATOM 1083 N N . ASP A 1 136 ? 29.890 12.874 -19.315 1.00 94.94 136 ASP A N 1
ATOM 1084 C CA . ASP A 1 136 ? 28.650 13.656 -19.265 1.00 94.94 136 ASP A CA 1
ATOM 1085 C C . ASP A 1 136 ? 27.590 13.038 -20.199 1.00 94.94 136 ASP A C 1
ATOM 1087 O O . ASP A 1 136 ? 27.923 12.463 -21.242 1.00 94.94 136 ASP A O 1
ATOM 1091 N N . VAL A 1 137 ? 26.308 13.156 -19.838 1.00 93.94 137 VAL A N 1
ATOM 1092 C CA . VAL A 1 137 ? 25.182 12.517 -20.552 1.00 93.94 137 VAL A CA 1
ATOM 1093 C C . VAL A 1 137 ? 25.105 12.970 -22.015 1.00 93.94 137 VAL A C 1
ATOM 1095 O O . VAL A 1 137 ? 24.840 12.169 -22.909 1.00 93.94 137 VAL A O 1
ATOM 1098 N N . GLU A 1 138 ? 25.407 14.239 -22.276 1.00 93.75 138 GLU A N 1
ATOM 1099 C CA . GLU A 1 138 ? 25.411 14.875 -23.596 1.00 93.75 138 GLU A CA 1
ATOM 1100 C C . GLU A 1 138 ? 26.520 14.350 -24.526 1.00 93.75 138 GLU A C 1
ATOM 1102 O O . GLU A 1 138 ? 26.483 14.599 -25.733 1.00 93.75 138 GLU A O 1
ATOM 1107 N N . LEU A 1 139 ? 27.514 13.640 -23.980 1.00 95.19 139 LEU A N 1
ATOM 1108 C CA . LEU A 1 139 ? 28.638 13.060 -24.720 1.00 95.19 139 LEU A CA 1
ATOM 1109 C C . LEU A 1 139 ? 28.446 11.568 -25.037 1.00 95.19 139 LEU A C 1
ATOM 1111 O O . LEU A 1 139 ? 29.294 10.977 -25.713 1.00 95.19 139 LEU A O 1
ATOM 1115 N N . LEU A 1 140 ? 27.362 10.954 -24.555 1.00 95.69 140 LEU A N 1
ATOM 1116 C CA . LEU A 1 140 ? 27.040 9.556 -24.825 1.00 95.69 140 LEU A CA 1
ATOM 1117 C C . LEU A 1 140 ? 26.464 9.370 -26.228 1.00 95.69 140 LEU A C 1
ATOM 1119 O O . LEU A 1 140 ? 25.605 10.117 -26.699 1.00 95.69 140 LEU A O 1
ATOM 1123 N N . THR A 1 141 ? 26.889 8.297 -26.882 1.00 95.56 141 THR A N 1
ATOM 1124 C CA . THR A 1 141 ? 26.244 7.807 -28.098 1.00 95.56 141 THR A CA 1
ATOM 1125 C C . THR A 1 141 ? 24.993 6.991 -27.768 1.00 95.56 141 THR A C 1
ATOM 1127 O O . THR A 1 141 ? 24.879 6.372 -26.711 1.00 95.56 141 THR A O 1
ATOM 1130 N N . HIS A 1 142 ? 24.062 6.922 -28.722 1.00 94.44 142 HIS A N 1
ATOM 1131 C CA . HIS A 1 142 ? 22.851 6.102 -28.606 1.00 94.44 142 HIS A CA 1
ATOM 1132 C C . HIS A 1 142 ? 23.166 4.618 -28.328 1.00 94.44 142 HIS A C 1
ATOM 1134 O O . HIS A 1 142 ? 22.456 3.965 -27.569 1.00 94.44 142 HIS A O 1
ATOM 1140 N N . GLU A 1 143 ? 24.253 4.091 -28.907 1.00 94.75 143 GLU A N 1
ATOM 1141 C CA . GLU A 1 143 ? 24.698 2.710 -28.684 1.00 94.75 143 GLU A CA 1
ATOM 1142 C C . GLU A 1 143 ? 25.212 2.492 -27.251 1.00 94.75 143 GLU A C 1
ATOM 1144 O O . GLU A 1 143 ? 24.977 1.436 -26.671 1.00 94.75 143 GLU A O 1
ATOM 1149 N N . GLU A 1 144 ? 25.886 3.484 -26.656 1.00 96.00 144 GLU A N 1
ATOM 1150 C CA . GLU A 1 144 ?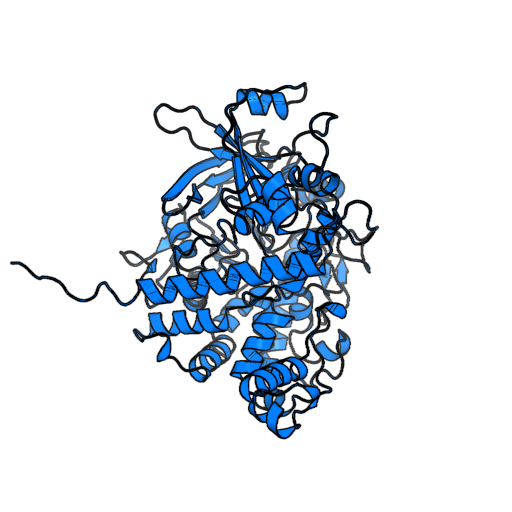 26.341 3.406 -25.264 1.00 96.00 144 GLU A CA 1
ATOM 1151 C C . GLU A 1 144 ? 25.158 3.360 -24.298 1.00 96.00 144 GLU A C 1
ATOM 1153 O O . GLU A 1 144 ? 25.135 2.478 -23.447 1.00 96.00 144 GLU A O 1
ATOM 1158 N N . VAL A 1 145 ? 24.138 4.210 -24.480 1.00 96.50 145 VAL A N 1
ATOM 1159 C CA . VAL A 1 145 ? 22.909 4.166 -23.662 1.00 96.50 145 VAL A CA 1
ATOM 1160 C C . VAL A 1 145 ? 22.171 2.834 -23.838 1.00 96.50 145 VAL A C 1
ATOM 1162 O O . VAL A 1 145 ? 21.792 2.206 -22.849 1.00 96.50 145 VAL A O 1
ATOM 1165 N N . GLN A 1 146 ? 22.035 2.341 -25.077 1.00 95.00 146 GLN A N 1
ATOM 1166 C CA . GLN A 1 146 ? 21.328 1.087 -25.371 1.00 95.00 146 GLN A CA 1
ATOM 1167 C C . GLN A 1 146 ? 21.911 -0.151 -24.674 1.00 95.00 146 GLN A C 1
ATOM 1169 O O . GLN A 1 146 ? 21.169 -1.099 -24.423 1.00 95.00 146 GLN A O 1
ATOM 1174 N N . ARG A 1 147 ? 23.199 -0.159 -24.307 1.00 95.25 147 ARG A N 1
ATOM 1175 C CA . ARG A 1 147 ? 23.799 -1.259 -23.523 1.00 95.25 147 ARG A CA 1
ATOM 1176 C C . ARG A 1 147 ? 23.229 -1.362 -22.103 1.00 95.25 147 ARG A C 1
ATOM 1178 O O . ARG A 1 147 ? 23.277 -2.441 -21.520 1.00 95.25 147 ARG A O 1
ATOM 1185 N N . TYR A 1 148 ? 22.677 -0.271 -21.568 1.00 96.00 148 TYR A N 1
ATOM 1186 C CA . TYR A 1 148 ? 22.069 -0.207 -20.235 1.00 96.00 148 TYR A CA 1
ATOM 1187 C C . TYR A 1 148 ? 20.536 -0.341 -20.270 1.00 96.00 148 TYR A C 1
ATOM 1189 O O . TYR A 1 148 ? 19.937 -0.528 -19.208 1.00 96.00 148 TYR A O 1
ATOM 1197 N N . CYS A 1 149 ? 19.914 -0.350 -21.460 1.00 95.88 149 CYS A N 1
ATOM 1198 C CA . CYS A 1 149 ? 18.508 -0.712 -21.686 1.00 95.88 149 CYS A CA 1
ATOM 1199 C C . CYS A 1 149 ? 18.285 -2.221 -21.462 1.00 95.88 149 CYS A C 1
ATOM 1201 O O . CYS A 1 149 ? 18.092 -2.995 -22.399 1.00 95.88 149 CYS A O 1
ATOM 1203 N N . THR A 1 150 ? 18.349 -2.663 -20.206 1.00 95.88 150 THR A N 1
ATOM 1204 C CA . THR A 1 150 ? 18.163 -4.063 -19.800 1.00 95.88 150 THR A CA 1
ATOM 1205 C C . THR A 1 150 ? 16.887 -4.220 -18.974 1.00 95.88 150 THR A C 1
ATOM 1207 O O . THR A 1 150 ? 16.462 -3.285 -18.292 1.00 95.88 150 THR A O 1
ATOM 1210 N N . LYS A 1 151 ? 16.274 -5.414 -18.983 1.00 96.19 151 LYS A N 1
ATOM 1211 C CA . LYS A 1 151 ? 15.062 -5.683 -18.186 1.00 96.19 151 LYS A CA 1
ATOM 1212 C C . LYS A 1 151 ? 15.267 -5.438 -16.672 1.00 96.19 151 LYS A C 1
ATOM 1214 O O . LYS A 1 151 ? 14.398 -4.801 -16.082 1.00 96.19 151 LYS A O 1
ATOM 1219 N N . PRO A 1 152 ? 16.401 -5.820 -16.038 1.00 96.94 152 PRO A N 1
ATOM 1220 C CA . PRO A 1 152 ? 16.689 -5.452 -14.647 1.00 96.94 152 PRO A CA 1
ATOM 1221 C C . PRO A 1 152 ? 16.746 -3.940 -14.396 1.00 96.94 152 PRO A C 1
ATOM 1223 O O . PRO A 1 152 ? 16.199 -3.461 -13.404 1.00 96.94 152 PRO A O 1
ATOM 1226 N N . ASN A 1 153 ? 17.363 -3.166 -15.296 1.00 96.38 153 ASN A N 1
ATOM 1227 C CA . ASN A 1 153 ? 17.433 -1.711 -15.146 1.00 96.38 153 ASN A CA 1
ATOM 1228 C C . ASN A 1 153 ? 16.059 -1.061 -15.359 1.00 96.38 153 ASN A C 1
ATOM 1230 O O . ASN A 1 153 ? 15.690 -0.178 -14.590 1.00 96.38 153 ASN A O 1
ATOM 1234 N N . LEU A 1 154 ? 15.270 -1.526 -16.335 1.00 95.88 154 LEU A N 1
ATOM 1235 C CA . LEU A 1 154 ? 13.890 -1.066 -16.526 1.00 95.88 154 LEU A CA 1
ATOM 1236 C C . LEU A 1 154 ? 13.021 -1.391 -15.297 1.00 95.88 154 LEU A C 1
ATOM 1238 O O . LEU A 1 154 ? 12.217 -0.568 -14.865 1.00 95.88 154 LEU A O 1
ATOM 1242 N N . MET A 1 155 ? 13.246 -2.550 -14.670 1.00 95.50 155 MET A N 1
ATOM 1243 C CA . MET A 1 155 ? 12.587 -2.926 -13.419 1.00 95.50 155 MET A CA 1
ATOM 1244 C C . MET A 1 155 ? 12.920 -1.974 -12.269 1.00 95.50 155 MET A C 1
ATOM 1246 O O . MET A 1 155 ? 12.007 -1.462 -11.622 1.00 95.50 155 MET A O 1
ATOM 1250 N N . ARG A 1 156 ? 14.206 -1.665 -12.059 1.00 95.62 156 ARG A N 1
ATOM 1251 C CA . ARG A 1 156 ? 14.637 -0.670 -11.063 1.00 95.62 156 ARG A CA 1
ATOM 1252 C C . ARG A 1 156 ? 14.097 0.732 -11.360 1.00 95.62 156 ARG A C 1
ATOM 1254 O O . ARG A 1 156 ? 13.697 1.416 -10.422 1.00 95.62 156 ARG A O 1
ATOM 1261 N N . TYR A 1 157 ? 14.037 1.135 -12.633 1.00 95.62 157 TYR A N 1
ATOM 1262 C CA . TYR A 1 157 ? 13.444 2.407 -13.051 1.00 95.62 157 TYR A CA 1
ATOM 1263 C C . TYR A 1 157 ? 11.988 2.527 -12.588 1.00 95.62 157 TYR A C 1
ATOM 1265 O O . TYR A 1 157 ? 11.676 3.438 -11.826 1.00 95.62 157 TYR A O 1
ATOM 1273 N N . HIS A 1 158 ? 11.111 1.605 -12.995 1.00 94.62 158 HIS A N 1
ATOM 1274 C CA . HIS A 1 158 ? 9.685 1.715 -12.674 1.00 94.62 158 HIS A CA 1
ATOM 1275 C C . HIS A 1 158 ? 9.435 1.620 -11.165 1.00 94.62 158 HIS A C 1
ATOM 1277 O O . HIS A 1 158 ? 8.728 2.460 -10.607 1.00 94.62 158 HIS A O 1
ATOM 1283 N N . LEU A 1 159 ? 10.086 0.663 -10.486 1.00 93.19 159 LEU A N 1
ATOM 1284 C CA . LEU A 1 159 ? 10.021 0.530 -9.027 1.00 93.19 159 LEU A CA 1
ATOM 1285 C C . LEU A 1 159 ? 10.323 1.867 -8.331 1.00 93.19 159 LEU A C 1
ATOM 1287 O O . LEU A 1 159 ? 9.525 2.325 -7.517 1.00 93.19 159 LEU A O 1
ATOM 1291 N N . LYS A 1 160 ? 11.414 2.542 -8.710 1.00 91.56 160 LYS A N 1
ATOM 1292 C CA . LYS A 1 160 ? 11.835 3.809 -8.102 1.00 91.56 160 LYS A CA 1
ATOM 1293 C C . LYS A 1 160 ? 11.000 5.023 -8.522 1.00 91.56 160 LYS A C 1
ATOM 1295 O O . LYS A 1 160 ? 10.566 5.783 -7.658 1.00 91.56 160 LYS A O 1
ATOM 1300 N N . TYR A 1 161 ? 10.827 5.246 -9.824 1.00 92.75 161 TYR A N 1
ATOM 1301 C CA . TYR A 1 161 ? 10.397 6.544 -10.359 1.00 92.75 161 TYR A CA 1
ATOM 1302 C C . TYR A 1 161 ? 8.889 6.689 -10.562 1.00 92.75 161 TYR A C 1
ATOM 1304 O O . TYR A 1 161 ? 8.405 7.818 -10.532 1.00 92.75 161 TYR A O 1
ATOM 1312 N N . ASP A 1 162 ? 8.141 5.597 -10.751 1.00 91.38 162 ASP A N 1
ATOM 1313 C CA . ASP A 1 162 ? 6.700 5.688 -11.032 1.00 91.38 162 ASP A CA 1
ATOM 1314 C C . ASP A 1 162 ? 5.801 4.711 -10.254 1.00 91.38 162 ASP A C 1
ATOM 1316 O O . ASP A 1 162 ? 4.587 4.918 -10.224 1.00 91.38 162 ASP A O 1
ATOM 1320 N N . MET A 1 163 ? 6.363 3.700 -9.582 1.00 90.56 163 MET A N 1
ATOM 1321 C CA . MET A 1 163 ? 5.650 2.867 -8.604 1.00 90.56 163 MET A CA 1
ATOM 1322 C C . MET A 1 163 ? 5.838 3.362 -7.164 1.00 90.56 163 MET A C 1
ATOM 1324 O O . MET A 1 163 ? 4.965 3.129 -6.335 1.00 90.56 163 MET A O 1
ATOM 1328 N N . GLY A 1 164 ? 6.950 4.043 -6.850 1.00 84.50 164 GLY A N 1
ATOM 1329 C CA . GLY A 1 164 ? 7.304 4.517 -5.497 1.00 84.50 164 GLY A CA 1
ATOM 1330 C C . GLY A 1 164 ? 7.936 3.454 -4.579 1.00 84.50 164 GLY A C 1
ATOM 1331 O O . GLY A 1 164 ? 8.224 3.719 -3.408 1.00 84.50 164 GLY A O 1
ATOM 1332 N N . SER A 1 165 ? 8.177 2.261 -5.118 1.00 87.62 165 SER A N 1
ATOM 1333 C CA . SER A 1 165 ? 8.729 1.086 -4.444 1.00 87.62 165 SER A CA 1
ATOM 1334 C C . SER A 1 165 ? 10.254 0.982 -4.602 1.00 87.62 165 SER A C 1
ATOM 1336 O O . SER A 1 165 ? 10.793 -0.064 -4.974 1.00 87.62 165 SER A O 1
ATOM 1338 N N . ASP A 1 166 ? 10.975 2.089 -4.368 1.00 88.12 166 ASP A N 1
ATOM 1339 C CA . ASP A 1 166 ? 12.447 2.091 -4.419 1.00 88.12 166 ASP A CA 1
ATOM 1340 C C . ASP A 1 166 ? 13.020 1.074 -3.412 1.00 88.12 166 ASP A C 1
ATOM 1342 O O . ASP A 1 166 ? 12.546 0.970 -2.278 1.00 88.12 166 ASP A O 1
ATOM 1346 N N . GLY A 1 167 ? 14.028 0.313 -3.844 1.00 89.44 167 GLY A N 1
ATOM 1347 C CA . GLY A 1 167 ? 14.627 -0.798 -3.094 1.00 89.44 167 GLY A CA 1
ATOM 1348 C C . GLY A 1 167 ? 13.990 -2.187 -3.288 1.00 89.44 167 GLY A C 1
ATOM 1349 O O . GLY A 1 167 ? 14.692 -3.181 -3.086 1.00 89.44 167 GLY A O 1
ATOM 1350 N N . GLU A 1 168 ? 12.735 -2.312 -3.752 1.00 91.75 168 GLU A N 1
ATOM 1351 C CA . GLU A 1 168 ? 12.009 -3.607 -3.816 1.00 91.75 168 GLU A CA 1
ATOM 1352 C C . GLU A 1 168 ? 12.738 -4.681 -4.654 1.00 91.75 168 GLU A C 1
ATOM 1354 O O . GLU A 1 168 ? 12.659 -5.877 -4.366 1.00 91.75 168 GLU A O 1
ATOM 1359 N N . PHE A 1 169 ? 13.512 -4.278 -5.670 1.00 95.56 169 PHE A N 1
ATOM 1360 C CA . PHE A 1 169 ? 14.336 -5.194 -6.471 1.00 95.56 169 PHE A CA 1
ATOM 1361 C C . PHE A 1 169 ? 15.366 -5.941 -5.607 1.00 95.56 169 PHE A C 1
ATOM 1363 O O . PHE A 1 169 ? 15.515 -7.160 -5.701 1.00 95.56 169 PHE A O 1
ATOM 1370 N N . GLU A 1 170 ? 16.058 -5.218 -4.726 1.00 95.62 170 GLU A N 1
ATOM 1371 C CA . GLU A 1 170 ? 17.097 -5.788 -3.870 1.00 95.62 170 GLU A CA 1
ATOM 1372 C C . GLU A 1 170 ? 16.489 -6.502 -2.651 1.00 95.62 170 GLU A C 1
ATOM 1374 O O . GLU A 1 170 ? 17.011 -7.537 -2.237 1.00 95.62 170 GLU A O 1
ATOM 1379 N N . PHE A 1 171 ? 15.329 -6.059 -2.147 1.00 95.94 171 PHE A N 1
ATOM 1380 C CA . PHE A 1 171 ? 14.556 -6.831 -1.164 1.00 95.94 171 PHE A CA 1
ATOM 1381 C C . PHE A 1 171 ? 14.072 -8.173 -1.731 1.00 95.94 171 PHE A C 1
ATOM 1383 O O . PHE A 1 171 ? 14.177 -9.197 -1.053 1.00 95.94 171 PHE A O 1
ATOM 1390 N N . ARG A 1 172 ? 13.638 -8.226 -3.000 1.00 96.81 172 ARG A N 1
ATOM 1391 C CA . ARG A 1 172 ? 13.342 -9.503 -3.668 1.00 96.81 172 ARG A CA 1
ATOM 1392 C C . ARG A 1 172 ? 14.590 -10.375 -3.801 1.00 96.81 172 ARG A C 1
ATOM 1394 O O . ARG A 1 172 ? 14.490 -11.582 -3.590 1.00 96.81 172 ARG A O 1
ATOM 1401 N N . ARG A 1 173 ? 15.763 -9.803 -4.101 1.00 97.69 173 ARG A N 1
ATOM 1402 C CA . ARG A 1 173 ? 17.024 -10.567 -4.125 1.00 97.69 173 ARG A CA 1
ATOM 1403 C C . ARG A 1 173 ? 17.332 -11.196 -2.765 1.00 97.69 173 ARG A C 1
ATOM 1405 O O . ARG A 1 173 ? 17.667 -12.377 -2.707 1.00 97.69 173 ARG A O 1
ATOM 1412 N N . GLN A 1 174 ? 17.184 -10.429 -1.684 1.00 96.19 174 GLN A N 1
ATOM 1413 C CA . GLN A 1 174 ? 17.359 -10.912 -0.311 1.00 96.19 174 GLN A CA 1
ATOM 1414 C C . GLN A 1 174 ? 16.372 -12.041 0.024 1.00 96.19 174 GLN A C 1
ATOM 1416 O O . GLN A 1 174 ? 16.784 -13.070 0.557 1.00 96.19 174 GLN A O 1
ATOM 1421 N N . GLU A 1 175 ? 15.095 -11.895 -0.346 1.00 97.00 175 GLU A N 1
ATOM 1422 C CA . GLU A 1 175 ? 14.077 -12.933 -0.144 1.00 97.00 175 GLU A CA 1
ATOM 1423 C C . GLU A 1 175 ? 14.422 -14.227 -0.902 1.00 97.00 175 GLU A C 1
ATOM 1425 O O . GLU A 1 175 ? 14.444 -15.305 -0.307 1.00 97.00 175 GLU A O 1
ATOM 1430 N N . LEU A 1 176 ? 14.777 -14.132 -2.188 1.00 98.06 176 LEU A N 1
ATOM 1431 C CA . LEU A 1 176 ? 15.189 -15.285 -2.997 1.00 98.06 176 LEU A CA 1
ATOM 1432 C C . LEU A 1 176 ? 16.445 -15.968 -2.435 1.00 98.06 176 LEU A C 1
ATOM 1434 O O . LEU A 1 176 ? 16.527 -17.200 -2.434 1.00 98.06 176 LEU A O 1
ATOM 1438 N N . ALA A 1 177 ? 17.412 -15.195 -1.934 1.00 97.38 177 ALA A N 1
ATOM 1439 C CA . ALA A 1 177 ? 18.616 -15.718 -1.293 1.00 97.38 177 ALA A CA 1
ATOM 1440 C C . ALA A 1 177 ? 18.273 -16.497 -0.011 1.00 97.38 177 ALA A C 1
ATOM 1442 O O . ALA A 1 177 ? 18.704 -17.642 0.140 1.00 97.38 177 ALA A O 1
ATOM 1443 N N . HIS A 1 178 ? 17.419 -15.934 0.854 1.00 95.50 178 HIS A N 1
ATOM 1444 C CA . HIS A 1 178 ? 16.923 -16.585 2.074 1.00 95.50 178 HIS A CA 1
ATOM 1445 C C . HIS A 1 178 ? 16.176 -17.890 1.771 1.00 95.50 178 HIS A C 1
ATOM 1447 O O . HIS A 1 178 ? 16.545 -18.950 2.282 1.00 95.50 178 HIS A O 1
ATOM 1453 N N . MET A 1 179 ? 15.183 -17.842 0.875 1.00 96.94 179 MET A N 1
ATOM 1454 C CA . MET A 1 179 ? 14.381 -19.010 0.484 1.00 96.94 179 MET A CA 1
ATOM 1455 C C . MET A 1 179 ? 15.243 -20.124 -0.135 1.00 96.94 179 MET A C 1
ATOM 1457 O O . MET A 1 179 ? 15.029 -21.303 0.141 1.00 96.94 179 MET A O 1
ATOM 1461 N N . SER A 1 180 ? 16.261 -19.767 -0.930 1.00 96.94 180 SER A N 1
ATOM 1462 C CA . SER A 1 180 ? 17.168 -20.734 -1.572 1.00 96.94 180 SER A CA 1
ATOM 1463 C C . SER A 1 180 ? 18.417 -21.100 -0.756 1.00 96.94 180 SER A C 1
ATOM 1465 O O . SER A 1 180 ? 19.200 -21.937 -1.197 1.00 96.94 180 SER A O 1
ATOM 1467 N N . THR A 1 181 ? 18.590 -20.551 0.455 1.00 94.75 181 THR A N 1
ATOM 1468 C CA . THR A 1 181 ? 19.781 -20.756 1.310 1.00 94.75 181 THR A CA 1
ATOM 1469 C C . THR A 1 181 ? 21.101 -20.382 0.607 1.00 94.75 181 THR A C 1
ATOM 1471 O O . THR A 1 181 ? 22.115 -21.067 0.745 1.00 94.75 181 THR A O 1
ATOM 1474 N N . ARG A 1 182 ? 21.084 -19.294 -0.168 1.00 96.50 182 ARG A N 1
ATOM 1475 C CA . ARG A 1 182 ? 22.245 -18.735 -0.881 1.00 96.50 182 ARG A CA 1
ATOM 1476 C C . ARG A 1 182 ? 22.690 -17.411 -0.271 1.00 96.50 182 ARG A C 1
ATOM 1478 O O . ARG A 1 182 ? 21.946 -16.770 0.470 1.00 96.50 182 ARG A O 1
ATOM 1485 N N . ASN A 1 183 ? 23.899 -16.972 -0.606 1.00 96.19 183 ASN A N 1
ATOM 1486 C CA . ASN A 1 183 ? 24.303 -15.594 -0.361 1.00 96.19 183 ASN A CA 1
ATOM 1487 C C . ASN A 1 183 ? 23.538 -14.650 -1.310 1.00 96.19 183 ASN A C 1
ATOM 1489 O O . ASN A 1 183 ? 23.278 -14.991 -2.462 1.00 96.19 183 ASN A O 1
ATOM 1493 N N . VAL A 1 184 ? 23.223 -13.435 -0.856 1.00 95.94 184 VAL A N 1
ATOM 1494 C CA . VAL A 1 184 ? 22.558 -12.403 -1.673 1.00 95.94 184 VAL A CA 1
ATOM 1495 C C . VAL A 1 184 ? 23.330 -12.111 -2.969 1.00 95.94 184 VAL A C 1
ATOM 1497 O O . VAL A 1 184 ? 22.715 -11.929 -4.014 1.00 95.94 184 VAL A O 1
ATOM 1500 N N . ALA A 1 185 ? 24.666 -12.153 -2.935 1.00 96.69 185 ALA A N 1
ATOM 1501 C CA . ALA A 1 185 ? 25.523 -11.953 -4.108 1.00 96.69 185 ALA A CA 1
ATOM 1502 C C . ALA A 1 185 ? 25.519 -13.124 -5.120 1.00 96.69 185 ALA A C 1
ATOM 1504 O O . ALA A 1 185 ? 26.069 -12.983 -6.209 1.00 96.69 185 ALA A O 1
ATOM 1505 N N . GLU A 1 186 ? 24.924 -14.274 -4.779 1.00 97.81 186 GLU A N 1
ATOM 1506 C CA . GLU A 1 186 ? 24.792 -15.447 -5.663 1.00 97.81 186 GLU A CA 1
ATOM 1507 C C . GLU A 1 186 ? 23.450 -15.487 -6.414 1.00 97.81 186 GLU A C 1
ATOM 1509 O O . GLU A 1 186 ? 23.234 -16.395 -7.218 1.00 97.81 186 GLU A O 1
ATOM 1514 N N . VAL A 1 187 ? 22.539 -14.546 -6.139 1.00 98.44 187 VAL A N 1
ATOM 1515 C CA . VAL A 1 187 ? 21.251 -14.412 -6.835 1.00 98.44 187 VAL A CA 1
ATOM 1516 C C . VAL A 1 187 ? 21.394 -13.362 -7.933 1.00 98.44 187 VAL A C 1
ATOM 1518 O O . VAL A 1 187 ? 21.620 -12.182 -7.643 1.00 98.44 187 VAL A O 1
ATOM 1521 N N . SER A 1 188 ? 21.265 -13.774 -9.195 1.00 98.31 188 SER A N 1
ATOM 1522 C CA . SER A 1 188 ? 21.464 -12.864 -10.329 1.00 98.31 188 SER A CA 1
ATOM 1523 C C . SER A 1 188 ? 20.301 -11.879 -10.520 1.00 98.31 188 SER A C 1
ATOM 1525 O O . SER A 1 188 ? 19.198 -12.069 -10.004 1.00 98.31 188 SER A O 1
ATOM 1527 N N . ASP A 1 189 ? 20.540 -10.810 -11.281 1.00 98.31 189 ASP A N 1
ATOM 1528 C CA . ASP A 1 189 ? 19.496 -9.853 -11.664 1.00 98.31 189 ASP A CA 1
ATOM 1529 C C . ASP A 1 189 ? 18.379 -10.519 -12.483 1.00 98.31 189 ASP A C 1
ATOM 1531 O O . ASP A 1 189 ? 17.200 -10.210 -12.309 1.00 98.31 189 ASP A O 1
ATOM 1535 N N . GLU A 1 190 ? 18.739 -11.476 -13.336 1.00 97.75 190 GLU A N 1
ATOM 1536 C CA . GLU A 1 190 ? 17.801 -12.282 -14.113 1.00 97.75 190 GLU A CA 1
ATOM 1537 C C . GLU A 1 190 ? 16.937 -13.168 -13.209 1.00 97.75 190 GLU A C 1
ATOM 1539 O O . GLU A 1 190 ? 15.752 -13.322 -13.480 1.00 97.75 190 GLU A O 1
ATOM 1544 N N . GLU A 1 191 ? 17.470 -13.721 -12.113 1.00 98.44 191 GLU A N 1
ATOM 1545 C CA . GLU A 1 191 ? 16.665 -14.484 -11.147 1.00 98.44 191 GLU A CA 1
ATOM 1546 C C . GLU A 1 191 ? 15.615 -13.615 -10.443 1.00 98.44 191 GLU A C 1
ATOM 1548 O O . GLU A 1 191 ? 14.470 -14.047 -10.276 1.00 98.44 191 GLU A O 1
ATOM 1553 N N . VAL A 1 192 ? 15.974 -12.379 -10.078 1.00 98.38 192 VAL A N 1
ATOM 1554 C CA . VAL A 1 192 ? 15.034 -11.407 -9.494 1.00 98.38 192 VAL A CA 1
ATOM 1555 C C . VAL A 1 192 ? 13.924 -11.069 -10.488 1.00 98.38 192 VAL A C 1
ATOM 1557 O O . VAL A 1 192 ? 12.742 -11.161 -10.153 1.00 98.38 192 VAL A O 1
ATOM 1560 N N . VAL A 1 193 ? 14.290 -10.740 -11.727 1.00 97.69 193 VAL A N 1
ATOM 1561 C CA . VAL A 1 193 ? 13.343 -10.429 -12.807 1.00 97.69 193 VAL A CA 1
ATOM 1562 C C . VAL A 1 193 ? 12.424 -11.616 -13.111 1.00 97.69 193 VAL A C 1
ATOM 1564 O O . VAL A 1 193 ? 11.204 -11.452 -13.120 1.00 97.69 193 VAL A O 1
ATOM 1567 N N . ASN A 1 194 ? 12.979 -12.824 -13.257 1.00 97.88 194 ASN A N 1
ATOM 1568 C CA . ASN A 1 194 ? 12.212 -14.052 -13.482 1.00 97.88 194 ASN A CA 1
ATOM 1569 C C . ASN A 1 194 ? 11.211 -14.317 -12.344 1.00 97.88 194 ASN A C 1
ATOM 1571 O O . ASN A 1 194 ? 10.104 -14.784 -12.602 1.00 97.88 194 ASN A O 1
ATOM 1575 N N . SER A 1 195 ? 11.561 -14.000 -11.091 1.00 98.00 195 SER A N 1
ATOM 1576 C CA . SER A 1 195 ? 10.642 -14.105 -9.949 1.00 98.00 195 SER A CA 1
ATOM 1577 C C . SER A 1 195 ? 9.450 -13.147 -10.059 1.00 98.00 195 SER A C 1
ATOM 1579 O O . SER A 1 195 ? 8.328 -13.533 -9.728 1.00 98.00 195 SER A O 1
ATOM 1581 N N . TYR A 1 196 ? 9.663 -11.918 -10.537 1.00 97.00 196 TYR A N 1
ATOM 1582 C CA . TYR A 1 196 ? 8.576 -10.971 -10.789 1.00 97.00 196 TYR A CA 1
ATOM 1583 C C . TYR A 1 196 ? 7.700 -11.385 -11.973 1.00 97.00 196 TYR A C 1
ATOM 1585 O O . TYR A 1 196 ? 6.479 -11.384 -11.840 1.00 97.00 196 TYR A O 1
ATOM 1593 N N . GLU A 1 197 ? 8.291 -11.801 -13.096 1.00 96.75 197 GLU A N 1
ATOM 1594 C CA . GLU A 1 197 ? 7.526 -12.292 -14.251 1.00 96.75 197 GLU A CA 1
ATOM 1595 C C . GLU A 1 197 ? 6.705 -13.541 -13.876 1.00 96.75 197 GLU A C 1
ATOM 1597 O O . GLU A 1 197 ? 5.518 -13.624 -14.195 1.00 96.75 197 GLU A O 1
ATOM 1602 N N . ALA A 1 198 ? 7.283 -14.472 -13.107 1.00 97.75 198 ALA A N 1
ATOM 1603 C CA . ALA A 1 198 ? 6.591 -15.663 -12.619 1.00 97.75 198 ALA A CA 1
ATOM 1604 C C . ALA A 1 198 ? 5.450 -15.359 -11.631 1.00 97.75 198 ALA A C 1
ATOM 1606 O O . ALA A 1 198 ? 4.466 -16.099 -11.607 1.00 97.75 198 ALA A O 1
ATOM 1607 N N . SER A 1 199 ? 5.532 -14.290 -10.826 1.00 97.62 199 SER A N 1
ATOM 1608 C CA . SER A 1 199 ? 4.470 -13.966 -9.862 1.00 97.62 199 SER A CA 1
ATOM 1609 C C . SER A 1 199 ? 3.210 -13.401 -10.531 1.00 97.62 199 SER A C 1
ATOM 1611 O O . SER A 1 199 ? 2.110 -13.615 -10.016 1.00 97.62 199 SER A O 1
ATOM 1613 N N . VAL A 1 200 ? 3.340 -12.745 -11.691 1.00 97.12 200 VAL A N 1
ATOM 1614 C CA . VAL A 1 200 ? 2.212 -12.209 -12.483 1.00 97.12 200 VAL A CA 1
ATOM 1615 C C . VAL A 1 200 ? 1.784 -13.108 -13.652 1.00 97.12 200 VAL A C 1
ATOM 1617 O O . VAL A 1 200 ? 0.708 -12.908 -14.221 1.00 97.12 200 VAL A O 1
ATOM 1620 N N . ALA A 1 201 ? 2.584 -14.121 -13.998 1.00 96.56 201 ALA A N 1
ATOM 1621 C CA . ALA A 1 201 ? 2.242 -15.146 -14.982 1.00 96.56 201 ALA A CA 1
ATOM 1622 C C . ALA A 1 201 ? 1.009 -15.982 -14.576 1.00 96.56 201 ALA A C 1
ATOM 1624 O O . ALA A 1 201 ? 0.485 -15.891 -13.465 1.00 96.56 201 ALA A O 1
ATOM 1625 N N . GLU A 1 202 ? 0.507 -16.817 -15.490 1.00 95.25 202 GLU A N 1
ATOM 1626 C CA . GLU A 1 202 ? -0.580 -17.755 -15.180 1.00 95.25 202 GLU A CA 1
ATOM 1627 C C . GLU A 1 202 ? -0.172 -18.743 -14.075 1.00 95.25 202 GLU A C 1
ATOM 1629 O O . GLU A 1 202 ? 0.883 -19.367 -14.147 1.00 95.25 202 GLU A O 1
ATOM 1634 N N . GLY A 1 203 ? -0.997 -18.853 -13.029 1.00 94.19 203 GLY A N 1
ATOM 1635 C CA . GLY A 1 203 ? -0.668 -19.599 -11.808 1.00 94.19 203 GLY A CA 1
ATOM 1636 C C . GLY A 1 203 ? 0.247 -18.857 -10.820 1.00 94.19 203 GLY A C 1
ATOM 1637 O O . GLY A 1 203 ? 0.419 -19.334 -9.700 1.00 94.19 203 GLY A O 1
ATOM 1638 N N . GLY A 1 204 ? 0.788 -17.694 -11.195 1.00 98.00 204 GLY A N 1
ATOM 1639 C CA . GLY A 1 204 ? 1.630 -16.854 -10.347 1.00 98.00 204 GLY A CA 1
ATOM 1640 C C . GLY A 1 204 ? 0.894 -16.292 -9.128 1.00 98.00 204 GLY A C 1
ATOM 1641 O O . GLY A 1 204 ? -0.296 -15.965 -9.185 1.00 98.00 204 GLY A O 1
ATOM 1642 N N . VAL A 1 205 ? 1.604 -16.173 -8.002 1.00 98.25 205 VAL A N 1
ATOM 1643 C CA . VAL A 1 205 ? 0.994 -15.808 -6.714 1.00 98.25 205 VAL A CA 1
ATOM 1644 C C . VAL A 1 205 ? 0.413 -14.389 -6.694 1.00 98.25 205 VAL A C 1
ATOM 1646 O O . VAL A 1 205 ? -0.670 -14.190 -6.149 1.00 98.25 205 VAL A O 1
ATOM 1649 N N . MET A 1 206 ? 1.059 -13.419 -7.350 1.00 98.19 206 MET A N 1
ATOM 1650 C CA . MET A 1 206 ? 0.560 -12.042 -7.423 1.00 98.19 206 MET A CA 1
ATOM 1651 C C . MET A 1 206 ? -0.694 -11.954 -8.299 1.00 98.19 206 MET A C 1
ATOM 1653 O O . MET A 1 206 ? -1.672 -11.302 -7.934 1.00 98.19 206 MET A O 1
ATOM 1657 N N . ARG A 1 207 ? -0.719 -12.682 -9.424 1.00 98.25 207 ARG A N 1
ATOM 1658 C CA . ARG A 1 207 ? -1.919 -12.812 -10.264 1.00 98.25 207 ARG A CA 1
ATOM 1659 C C . ARG A 1 207 ? -3.081 -13.453 -9.504 1.00 98.25 207 ARG A C 1
ATOM 1661 O O . ARG A 1 207 ? -4.224 -13.033 -9.680 1.00 98.25 207 ARG A O 1
ATOM 1668 N N . GLU A 1 208 ? -2.804 -14.449 -8.665 1.00 98.50 208 GLU A N 1
ATOM 1669 C CA . GLU A 1 208 ? -3.819 -15.085 -7.823 1.00 98.50 208 GLU A CA 1
ATOM 1670 C C . GLU A 1 208 ? -4.301 -14.182 -6.683 1.00 98.50 208 GLU A C 1
ATOM 1672 O O . GLU A 1 208 ? -5.500 -14.186 -6.411 1.00 98.50 208 GLU A O 1
ATOM 1677 N N . TYR A 1 209 ? -3.425 -13.376 -6.073 1.00 98.75 209 TYR A N 1
ATOM 1678 C CA . TYR A 1 209 ? -3.809 -12.340 -5.110 1.00 98.75 209 TYR A CA 1
ATOM 1679 C C . TYR A 1 209 ? -4.781 -11.343 -5.754 1.00 98.75 209 TYR A C 1
ATOM 1681 O O . TYR A 1 209 ? -5.931 -11.248 -5.337 1.00 98.75 209 TYR A O 1
ATOM 1689 N N . LEU A 1 210 ? -4.382 -10.715 -6.867 1.00 98.56 210 LEU A N 1
ATOM 1690 C CA . LEU A 1 210 ? -5.207 -9.761 -7.622 1.00 98.56 210 LEU A CA 1
ATOM 1691 C C . LEU A 1 210 ? -6.576 -10.328 -8.042 1.00 98.56 210 LEU A C 1
ATOM 1693 O O . LEU A 1 210 ? -7.556 -9.594 -8.117 1.00 98.56 210 LEU A O 1
ATOM 1697 N N . ARG A 1 211 ? -6.660 -11.636 -8.322 1.00 98.44 211 ARG A N 1
ATOM 1698 C CA . ARG A 1 211 ? -7.910 -12.326 -8.691 1.00 98.44 211 ARG A CA 1
ATOM 1699 C C . ARG A 1 211 ? -8.817 -12.635 -7.489 1.00 98.44 211 ARG A C 1
ATOM 1701 O O . ARG A 1 211 ? -10.012 -12.865 -7.681 1.00 98.44 211 ARG A O 1
ATOM 1708 N N . LEU A 1 212 ? -8.254 -12.733 -6.287 1.00 98.56 212 LEU A N 1
ATOM 1709 C CA . LEU A 1 212 ? -8.952 -13.113 -5.053 1.00 98.56 212 LEU A CA 1
ATOM 1710 C C . LEU A 1 212 ? -9.289 -11.924 -4.145 1.00 98.56 212 LEU A C 1
ATOM 1712 O O . LEU A 1 212 ? -10.119 -12.090 -3.247 1.00 98.56 212 LEU A O 1
ATOM 1716 N N . SER A 1 213 ? -8.650 -10.777 -4.369 1.00 98.62 213 SER A N 1
ATOM 1717 C CA . SER A 1 213 ? -8.872 -9.541 -3.625 1.00 98.62 213 SER A CA 1
ATOM 1718 C C . SER A 1 213 ? -10.061 -8.724 -4.139 1.00 98.62 213 SER A C 1
ATOM 1720 O O . SER A 1 213 ? -10.532 -8.873 -5.269 1.00 98.62 213 SER A O 1
ATOM 1722 N N . GLU A 1 214 ? -10.537 -7.838 -3.273 1.00 98.44 214 GLU A N 1
ATOM 1723 C CA . GLU A 1 214 ? -11.679 -6.945 -3.455 1.00 98.44 214 GLU A CA 1
ATOM 1724 C C . GLU A 1 214 ? -11.237 -5.477 -3.296 1.00 98.44 214 GLU A C 1
ATOM 1726 O O . GLU A 1 214 ? -10.141 -5.207 -2.816 1.00 98.44 214 GLU A O 1
ATOM 1731 N N . VAL A 1 215 ? -12.053 -4.505 -3.713 1.00 98.62 215 VAL A N 1
ATOM 1732 C CA . VAL A 1 215 ? -11.742 -3.071 -3.507 1.00 98.62 215 VAL A CA 1
ATOM 1733 C C . VAL A 1 215 ? -12.312 -2.573 -2.179 1.00 98.62 215 VAL A C 1
ATOM 1735 O O . VAL A 1 215 ? -11.685 -1.772 -1.492 1.00 98.62 215 VAL A O 1
ATOM 1738 N N . ALA A 1 216 ? -13.487 -3.076 -1.801 1.00 98.50 216 ALA A N 1
ATOM 1739 C CA . ALA A 1 216 ? -14.146 -2.774 -0.538 1.00 98.50 216 ALA A CA 1
ATOM 1740 C C . ALA A 1 216 ? -14.803 -4.036 0.038 1.00 98.50 216 ALA A C 1
ATOM 1742 O O . ALA A 1 216 ? -15.219 -4.921 -0.709 1.00 98.50 216 ALA A O 1
ATOM 1743 N N . CYS A 1 217 ? -14.947 -4.113 1.359 1.00 97.88 217 CYS A N 1
ATOM 1744 C CA . CYS A 1 217 ? -15.673 -5.194 2.029 1.00 97.88 217 CYS A CA 1
ATOM 1745 C C . CYS A 1 217 ? -16.533 -4.633 3.170 1.00 97.88 217 CYS A C 1
ATOM 1747 O O . CYS A 1 217 ? -16.123 -3.694 3.850 1.00 97.88 217 CYS A O 1
ATOM 1749 N N . ILE A 1 218 ? -17.724 -5.197 3.394 1.00 98.06 218 ILE A N 1
ATOM 1750 C CA . ILE A 1 218 ? -18.569 -4.879 4.555 1.00 98.06 218 ILE A CA 1
ATOM 1751 C C . ILE A 1 218 ? -18.779 -6.152 5.369 1.00 98.06 218 ILE A C 1
ATOM 1753 O O . ILE A 1 218 ? -19.348 -7.122 4.867 1.00 98.06 218 ILE A O 1
ATOM 1757 N N . LEU A 1 219 ? -18.379 -6.123 6.642 1.00 96.19 219 LEU A N 1
ATOM 1758 C CA . LEU A 1 219 ? -18.633 -7.195 7.607 1.00 96.19 219 LEU A CA 1
ATOM 1759 C C . LEU A 1 219 ? -19.421 -6.620 8.784 1.00 96.19 219 LEU A C 1
ATOM 1761 O O . LEU A 1 219 ? -18.931 -5.763 9.519 1.00 96.19 219 LEU A O 1
ATOM 1765 N N . GLY A 1 220 ? -20.663 -7.080 8.949 1.00 93.69 220 GLY A N 1
ATOM 1766 C CA . GLY A 1 220 ? -21.585 -6.527 9.941 1.00 93.69 220 GLY A CA 1
ATOM 1767 C C . GLY A 1 220 ? -21.840 -5.035 9.708 1.00 93.69 220 GLY A C 1
ATOM 1768 O O . GLY A 1 220 ? -22.388 -4.655 8.674 1.00 93.69 220 GLY A O 1
ATOM 1769 N N . SER A 1 221 ? -21.441 -4.219 10.683 1.00 94.31 221 SER A N 1
ATOM 1770 C CA . SER A 1 221 ? -21.556 -2.755 10.723 1.00 94.31 221 SER A CA 1
ATOM 1771 C C . SER A 1 221 ? -20.256 -2.018 10.340 1.00 94.31 221 SER A C 1
ATOM 1773 O O . SER A 1 221 ? -20.155 -0.804 10.526 1.00 94.31 221 SER A O 1
ATOM 1775 N N . THR A 1 222 ? -19.257 -2.729 9.801 1.00 97.06 222 THR A N 1
ATOM 1776 C CA . THR A 1 222 ? -17.935 -2.174 9.457 1.00 97.06 222 THR A CA 1
ATOM 1777 C C . THR A 1 222 ? -17.679 -2.199 7.953 1.00 97.06 222 THR A C 1
ATOM 1779 O O . THR A 1 222 ? -17.778 -3.257 7.330 1.00 97.06 222 THR A O 1
ATOM 1782 N N . LEU A 1 223 ? -17.284 -1.053 7.394 1.00 98.31 223 LEU A N 1
ATOM 1783 C CA . LEU A 1 223 ? -16.733 -0.918 6.045 1.00 98.31 223 LEU A CA 1
ATOM 1784 C C . LEU A 1 223 ? -15.197 -0.983 6.094 1.00 98.31 223 LEU A C 1
ATOM 1786 O O . LEU A 1 223 ? -14.572 -0.306 6.906 1.00 98.31 223 LEU A O 1
ATOM 1790 N N . PHE A 1 224 ? -14.598 -1.760 5.198 1.00 98.62 224 PHE A N 1
ATOM 1791 C CA . PHE A 1 224 ? -13.154 -1.849 4.994 1.00 98.62 224 PHE A CA 1
ATOM 1792 C C . PHE A 1 224 ? -12.812 -1.419 3.566 1.00 98.62 224 PHE A C 1
ATOM 1794 O O . PHE A 1 224 ? -13.411 -1.920 2.610 1.00 98.62 224 PHE A O 1
ATOM 1801 N N . VAL A 1 225 ? -11.833 -0.528 3.437 1.00 98.44 225 VAL A N 1
ATOM 1802 C CA . VAL A 1 225 ? -11.210 -0.089 2.177 1.00 98.44 225 VAL A CA 1
ATOM 1803 C C . VAL A 1 225 ? -9.699 0.063 2.402 1.00 98.44 225 VAL A C 1
ATOM 1805 O O . VAL A 1 225 ? -9.247 0.035 3.546 1.00 98.44 225 VAL A O 1
ATOM 1808 N N . HIS A 1 226 ? -8.909 0.185 1.334 1.00 97.94 226 HIS A N 1
ATOM 1809 C CA . HIS A 1 226 ? -7.457 0.356 1.460 1.00 97.94 226 HIS A CA 1
ATOM 1810 C C . HIS A 1 226 ? -7.068 1.806 1.791 1.00 97.94 226 HIS A C 1
ATOM 1812 O O . HIS A 1 226 ? -6.432 2.053 2.807 1.00 97.94 226 HIS A O 1
ATOM 1818 N N . GLY A 1 227 ? -7.489 2.770 0.973 1.00 94.56 227 GLY A N 1
ATOM 1819 C CA . GLY A 1 227 ? -7.336 4.201 1.237 1.00 94.56 227 GLY A CA 1
ATOM 1820 C C . GLY A 1 227 ? -8.492 4.756 2.065 1.00 94.56 227 GLY A C 1
ATOM 1821 O O . GLY A 1 227 ? -9.152 4.040 2.812 1.00 94.56 227 GLY A O 1
ATOM 1822 N N . GLN A 1 228 ? -8.779 6.047 1.926 1.00 95.19 228 GLN A N 1
ATOM 1823 C CA . GLN A 1 228 ? -9.947 6.675 2.553 1.00 95.19 228 GLN A CA 1
ATOM 1824 C C . GLN A 1 228 ? -11.242 6.450 1.743 1.00 95.19 228 GLN A C 1
ATOM 1826 O O . GLN A 1 228 ? -11.247 5.843 0.675 1.00 95.19 228 GLN A O 1
ATOM 1831 N N . ILE A 1 229 ? -12.372 6.958 2.248 1.00 96.88 229 ILE A N 1
ATOM 1832 C CA . ILE A 1 229 ? -13.669 6.972 1.533 1.00 96.88 229 ILE A CA 1
ATOM 1833 C C . ILE A 1 229 ? -14.067 8.360 1.000 1.00 96.88 229 ILE A C 1
ATOM 1835 O O . ILE A 1 229 ? -15.130 8.526 0.400 1.00 96.88 229 ILE A O 1
ATOM 1839 N N . ILE A 1 230 ? -13.214 9.358 1.218 1.00 95.25 230 ILE A N 1
ATOM 1840 C CA . ILE A 1 230 ? -13.353 10.761 0.821 1.00 95.25 230 ILE A CA 1
ATOM 1841 C C . ILE A 1 230 ? -11.941 11.325 0.610 1.00 95.25 230 ILE A C 1
ATOM 1843 O O . ILE A 1 230 ? -11.008 10.907 1.293 1.00 95.25 230 ILE A O 1
ATOM 1847 N N . GLY A 1 231 ? -11.777 12.262 -0.323 1.00 90.75 231 GLY A N 1
ATOM 1848 C CA . GLY A 1 231 ? -10.507 12.953 -0.557 1.00 90.75 231 GLY A CA 1
ATOM 1849 C C . GLY A 1 231 ? -10.696 14.410 -0.970 1.00 90.75 231 GLY A C 1
ATOM 1850 O O . GLY A 1 231 ? -11.784 14.788 -1.403 1.00 90.75 231 GLY A O 1
ATOM 1851 N N . ASN A 1 232 ? -9.647 15.221 -0.811 1.00 84.31 232 ASN A N 1
ATOM 1852 C CA . ASN A 1 232 ? -9.576 16.647 -1.174 1.00 84.31 232 ASN A CA 1
ATOM 1853 C C . ASN A 1 232 ? -8.643 16.941 -2.368 1.00 84.31 232 ASN A C 1
ATOM 1855 O O . ASN A 1 232 ? -8.424 18.101 -2.708 1.00 84.31 232 ASN A O 1
ATOM 1859 N N . GLN A 1 233 ? -8.078 15.905 -2.989 1.00 77.25 233 GLN A N 1
ATOM 1860 C CA . GLN A 1 233 ? -7.072 16.005 -4.050 1.00 77.25 233 GLN A CA 1
ATOM 1861 C C . GLN A 1 233 ? -7.649 15.914 -5.477 1.00 77.25 233 GLN A C 1
ATOM 1863 O O . GLN A 1 233 ? -6.903 15.745 -6.438 1.00 77.25 233 GLN A O 1
ATOM 1868 N N . PHE A 1 234 ? -8.972 16.005 -5.634 1.00 75.69 234 PHE A N 1
ATOM 1869 C CA . PHE A 1 234 ? -9.651 15.802 -6.914 1.00 75.69 234 PHE A CA 1
ATOM 1870 C C . PHE A 1 234 ? -9.997 17.143 -7.579 1.00 75.69 234 PHE A C 1
ATOM 1872 O O . PHE A 1 234 ? -11.115 17.630 -7.457 1.00 75.69 234 PHE A O 1
ATOM 1879 N N . SER A 1 235 ? -9.057 17.756 -8.307 1.00 65.31 235 SER A N 1
ATOM 1880 C CA . SER A 1 235 ? -9.286 19.062 -8.963 1.00 65.31 235 SER A CA 1
ATOM 1881 C C . SER A 1 235 ? -10.483 19.077 -9.921 1.00 65.31 235 SER A C 1
ATOM 1883 O O . SER A 1 235 ? -11.156 20.098 -10.057 1.00 65.31 235 SER A O 1
ATOM 1885 N N . ASP A 1 236 ? -10.747 17.938 -10.563 1.00 69.06 236 ASP A N 1
ATOM 1886 C CA . ASP A 1 236 ? -11.658 17.833 -11.704 1.00 69.06 236 ASP A CA 1
ATOM 1887 C C . ASP A 1 236 ? -13.028 17.227 -11.331 1.00 69.06 236 ASP A C 1
ATOM 1889 O O . ASP A 1 236 ? -13.902 17.093 -12.192 1.00 69.06 236 ASP A O 1
ATOM 1893 N N . CYS A 1 237 ? -13.256 16.864 -10.059 1.00 69.75 237 CYS A N 1
ATOM 1894 C CA . CYS A 1 237 ? -14.554 16.365 -9.589 1.00 69.75 237 CYS A CA 1
ATOM 1895 C C . CYS A 1 237 ? -14.835 16.676 -8.105 1.00 69.75 237 CYS A C 1
ATOM 1897 O O . CYS A 1 237 ? -13.947 17.018 -7.333 1.00 69.75 237 CYS A O 1
ATOM 1899 N N . GLY A 1 238 ? -16.102 16.563 -7.696 1.00 72.44 238 GLY A N 1
ATOM 1900 C CA . GLY A 1 238 ? -16.545 16.947 -6.351 1.00 72.44 238 GLY A CA 1
ATOM 1901 C C . GLY A 1 238 ? -16.874 18.439 -6.210 1.00 72.44 238 GLY A C 1
ATOM 1902 O O . GLY A 1 238 ? -17.100 19.139 -7.199 1.00 72.44 238 GLY A O 1
ATOM 1903 N N . ARG A 1 239 ? -16.954 18.922 -4.966 1.00 77.75 239 ARG A N 1
ATOM 1904 C CA . ARG A 1 239 ? -17.163 20.340 -4.623 1.00 77.75 239 ARG A CA 1
ATOM 1905 C C . ARG A 1 239 ? -15.887 20.862 -3.969 1.00 77.75 239 ARG A C 1
ATOM 1907 O O . ARG A 1 239 ? -15.448 20.302 -2.974 1.00 77.75 239 ARG A O 1
ATOM 1914 N N . ASP A 1 240 ? -15.319 21.929 -4.525 1.00 77.88 240 ASP A N 1
ATOM 1915 C CA . ASP A 1 240 ? -14.113 22.592 -4.005 1.00 77.88 240 ASP A CA 1
ATOM 1916 C C . ASP A 1 240 ? -12.921 21.621 -3.805 1.00 77.88 240 ASP A C 1
ATOM 1918 O O . ASP A 1 240 ? -12.209 21.676 -2.807 1.00 77.88 240 ASP A O 1
ATOM 1922 N N . GLY A 1 241 ? -12.739 20.685 -4.748 1.00 77.19 241 GLY A N 1
ATOM 1923 C CA . GLY A 1 241 ? -11.716 19.626 -4.709 1.00 77.19 241 GLY A CA 1
ATOM 1924 C C . GLY A 1 241 ? -12.060 18.415 -3.829 1.00 77.19 241 GLY A C 1
ATOM 1925 O O . GLY A 1 241 ? -11.362 17.400 -3.865 1.00 77.19 241 GLY A O 1
ATOM 1926 N N . VAL A 1 242 ? -13.142 18.501 -3.045 1.00 87.69 242 VAL A N 1
ATOM 1927 C CA . VAL A 1 242 ? -13.597 17.449 -2.130 1.00 87.69 242 VAL A CA 1
ATOM 1928 C C . VAL A 1 242 ? -14.618 16.538 -2.806 1.00 87.69 242 VAL A C 1
ATOM 1930 O O . VAL A 1 242 ? -15.699 16.981 -3.205 1.00 87.69 242 VAL A O 1
ATOM 1933 N N . ALA A 1 243 ? -14.313 15.241 -2.870 1.00 91.94 243 ALA A N 1
ATOM 1934 C CA . ALA A 1 243 ? -15.195 14.222 -3.433 1.00 91.94 243 ALA A CA 1
ATOM 1935 C C . ALA A 1 243 ? -15.277 12.975 -2.541 1.00 91.94 243 ALA A C 1
ATOM 1937 O O . ALA A 1 243 ? -14.278 12.519 -1.980 1.00 91.94 243 ALA A O 1
ATOM 1938 N N . TRP A 1 244 ? -16.478 12.403 -2.432 1.00 94.62 244 TRP A N 1
ATOM 1939 C CA . TRP A 1 244 ? -16.688 11.097 -1.808 1.00 94.62 244 TRP A CA 1
ATOM 1940 C C . TRP A 1 244 ? -16.271 10.005 -2.800 1.00 94.62 244 TRP A C 1
ATOM 1942 O O . TRP A 1 244 ? -16.695 10.014 -3.955 1.00 94.62 244 TRP A O 1
ATOM 1952 N N . ALA A 1 245 ? -15.436 9.073 -2.347 1.00 95.12 245 ALA A N 1
ATOM 1953 C CA . ALA A 1 245 ? -15.054 7.881 -3.100 1.00 95.12 245 ALA A CA 1
ATOM 1954 C C . ALA A 1 245 ? -16.009 6.706 -2.838 1.00 95.12 245 ALA A C 1
ATOM 1956 O O . ALA A 1 245 ? -16.230 5.871 -3.714 1.00 95.12 245 ALA A O 1
ATOM 1957 N N . VAL A 1 246 ? -16.656 6.687 -1.671 1.00 95.44 246 VAL A N 1
ATOM 1958 C CA . VAL A 1 246 ? -17.844 5.861 -1.442 1.00 95.44 246 VAL A CA 1
ATOM 1959 C C . VAL A 1 246 ? -18.988 6.293 -2.369 1.00 95.44 246 VAL A C 1
ATOM 1961 O O . VAL A 1 246 ? -19.195 7.484 -2.578 1.00 95.44 246 VAL A O 1
ATOM 1964 N N . GLY A 1 247 ? -19.704 5.332 -2.959 1.00 95.19 247 GLY A N 1
ATOM 1965 C CA . GLY A 1 247 ? -20.755 5.572 -3.960 1.00 95.19 247 GLY A CA 1
ATOM 1966 C C . GLY A 1 247 ? -20.248 5.712 -5.404 1.00 95.19 247 GLY A C 1
ATOM 1967 O O . GLY A 1 247 ? -21.026 5.534 -6.339 1.00 95.19 247 GLY A O 1
ATOM 1968 N N . CYS A 1 248 ? -18.950 5.948 -5.615 1.00 96.19 248 CYS A N 1
ATOM 1969 C CA . CYS A 1 248 ? -18.325 6.054 -6.937 1.00 96.19 248 CYS A CA 1
ATOM 1970 C C . CYS A 1 248 ? -18.033 4.667 -7.547 1.00 96.19 248 CYS A C 1
ATOM 1972 O O . CYS A 1 248 ? -17.267 3.889 -6.972 1.00 96.19 248 CYS A O 1
ATOM 1974 N N . VAL A 1 249 ? -18.596 4.357 -8.721 1.00 97.94 249 VAL A N 1
ATOM 1975 C CA . VAL A 1 249 ? -18.247 3.163 -9.518 1.00 97.94 249 VAL A CA 1
ATOM 1976 C C . VAL A 1 249 ? -17.620 3.611 -10.844 1.00 97.94 249 VAL A C 1
ATOM 1978 O O . VAL A 1 249 ? -18.311 4.257 -11.634 1.00 97.94 249 VAL A O 1
ATOM 1981 N N . PRO A 1 250 ? -16.339 3.304 -11.127 1.00 97.25 250 PRO A N 1
ATOM 1982 C CA . PRO A 1 250 ? -15.699 3.753 -12.362 1.00 97.25 250 PRO A CA 1
ATOM 1983 C C . PRO A 1 250 ? -16.223 3.047 -13.623 1.00 97.25 250 PRO A C 1
ATOM 1985 O O . PRO A 1 250 ? -16.680 1.902 -13.585 1.00 97.25 250 PRO A O 1
ATOM 1988 N N . SER A 1 251 ? -16.068 3.708 -14.769 1.00 96.75 251 SER A N 1
ATOM 1989 C CA . SER A 1 251 ? -16.139 3.093 -16.094 1.00 96.75 251 SER A CA 1
ATOM 1990 C C . SER A 1 251 ? -15.005 2.078 -16.294 1.00 96.75 251 SER A C 1
ATOM 1992 O O . SER A 1 251 ? -14.005 2.073 -15.574 1.00 96.75 251 SER A O 1
ATOM 1994 N N . ASP A 1 252 ? -15.132 1.189 -17.281 1.00 94.62 252 ASP A N 1
ATOM 1995 C CA . ASP A 1 252 ? -14.164 0.098 -17.493 1.00 94.62 252 ASP A CA 1
ATOM 1996 C C . ASP A 1 252 ? -12.739 0.595 -17.809 1.00 94.62 252 ASP A C 1
ATOM 1998 O O . ASP A 1 252 ? -11.768 -0.081 -17.469 1.00 94.62 252 ASP A O 1
ATOM 2002 N N . ASP A 1 253 ? -12.615 1.785 -18.401 1.00 92.06 253 ASP A N 1
ATOM 2003 C CA . ASP A 1 253 ? -11.359 2.497 -18.667 1.00 92.06 253 ASP A CA 1
ATOM 2004 C C . ASP A 1 253 ? -10.880 3.389 -17.503 1.00 92.06 253 ASP A C 1
ATOM 2006 O O . ASP A 1 253 ? -9.760 3.889 -17.551 1.00 92.06 253 ASP A O 1
ATOM 2010 N N . GLY A 1 254 ? -11.690 3.578 -16.453 1.00 93.44 254 GLY A N 1
ATOM 2011 C CA . GLY A 1 254 ? -11.397 4.456 -15.314 1.00 93.44 254 GLY A CA 1
ATOM 2012 C C . GLY A 1 254 ? -11.465 5.959 -15.621 1.00 93.44 254 GLY A C 1
ATOM 2013 O O . GLY A 1 254 ? -11.026 6.763 -14.800 1.00 93.44 254 GLY A O 1
ATOM 2014 N N . ALA A 1 255 ? -11.978 6.355 -16.792 1.00 93.12 255 ALA A N 1
ATOM 2015 C CA . ALA A 1 255 ? -12.021 7.753 -17.224 1.00 93.12 255 ALA A CA 1
ATOM 2016 C C . ALA A 1 255 ? -13.187 8.552 -16.614 1.00 93.12 255 ALA A C 1
ATOM 2018 O O . ALA A 1 255 ? -13.091 9.772 -16.485 1.00 93.12 255 ALA A O 1
ATOM 2019 N N . THR A 1 256 ? -14.290 7.880 -16.277 1.00 93.88 256 THR A N 1
ATOM 2020 C CA . THR A 1 256 ? -15.506 8.465 -15.694 1.00 93.88 256 THR A CA 1
ATOM 2021 C C . THR A 1 256 ? -16.073 7.540 -14.616 1.00 93.88 256 THR A C 1
ATOM 2023 O O . THR A 1 256 ? -15.567 6.441 -14.394 1.00 93.88 256 THR A O 1
ATOM 2026 N N . SER A 1 257 ? -17.117 7.975 -13.912 1.00 95.06 257 SER A N 1
ATOM 2027 C CA . SER A 1 257 ? -17.787 7.161 -12.896 1.00 95.06 257 SER A CA 1
ATOM 2028 C C . SER A 1 257 ? -19.289 7.408 -12.856 1.00 95.06 257 SER A C 1
ATOM 2030 O O . SER A 1 257 ? -19.755 8.520 -13.114 1.00 95.06 257 SER A O 1
ATOM 2032 N N . GLU A 1 258 ? -20.033 6.385 -12.453 1.00 95.56 258 GLU A N 1
ATOM 2033 C CA . GLU A 1 258 ? -21.446 6.473 -12.091 1.00 95.56 258 GLU A CA 1
ATOM 2034 C C . GLU A 1 258 ? -21.603 6.496 -10.562 1.00 95.56 258 GLU A C 1
ATOM 2036 O O . GLU A 1 258 ? -20.725 6.044 -9.822 1.00 95.56 258 GLU A O 1
ATOM 2041 N N . TRP A 1 259 ? -22.718 7.055 -10.083 1.00 96.12 259 TRP A N 1
ATOM 2042 C CA . TRP A 1 259 ? -23.018 7.158 -8.655 1.00 96.12 259 TRP A CA 1
ATOM 2043 C C . TRP A 1 259 ? -24.062 6.127 -8.226 1.00 96.12 259 TRP A C 1
ATOM 2045 O O . TRP A 1 259 ? -25.175 6.099 -8.757 1.00 96.12 259 TRP A O 1
ATOM 2055 N N . VAL A 1 260 ? -23.728 5.336 -7.210 1.00 97.44 260 VAL A N 1
ATOM 2056 C CA . VAL A 1 260 ? -24.603 4.338 -6.590 1.00 97.44 260 VAL A CA 1
ATOM 2057 C C . VAL A 1 260 ? -24.922 4.782 -5.165 1.00 97.44 260 VAL A C 1
ATOM 2059 O O . VAL A 1 260 ? -24.033 4.928 -4.334 1.00 97.44 260 VAL A O 1
ATOM 2062 N N . SER A 1 261 ? -26.205 5.020 -4.880 1.00 94.12 261 SER A N 1
ATOM 2063 C CA . SER A 1 261 ? -26.639 5.586 -3.597 1.00 94.12 261 SER A CA 1
ATOM 2064 C C . SER A 1 261 ? -26.759 4.576 -2.457 1.00 94.12 261 SER A C 1
ATOM 2066 O O . SER A 1 261 ? -26.683 4.991 -1.307 1.00 94.12 261 SER A O 1
ATOM 2068 N N . ASP A 1 262 ? -27.006 3.295 -2.760 1.00 96.94 262 ASP A N 1
ATOM 2069 C CA . ASP A 1 262 ? -27.017 2.231 -1.750 1.00 96.94 262 ASP A CA 1
ATOM 2070 C C . ASP A 1 262 ? -25.599 1.698 -1.550 1.00 96.94 262 ASP A C 1
ATOM 2072 O O . ASP A 1 262 ? -24.941 1.257 -2.495 1.00 96.94 262 ASP A O 1
ATOM 2076 N N . LEU A 1 263 ? -25.133 1.723 -0.305 1.00 96.62 263 LEU A N 1
ATOM 2077 C CA . LEU A 1 263 ? -23.754 1.384 0.020 1.00 96.62 263 LEU A CA 1
ATOM 2078 C C . LEU A 1 263 ? -23.388 -0.086 -0.259 1.00 96.62 263 LEU A C 1
ATOM 2080 O O . LEU A 1 263 ? -22.249 -0.380 -0.620 1.00 96.62 263 LEU A O 1
ATOM 2084 N N . LYS A 1 264 ? -24.328 -1.024 -0.095 1.00 97.56 264 LYS A N 1
ATOM 2085 C CA . LYS A 1 264 ? -24.068 -2.460 -0.296 1.00 97.56 264 LYS A CA 1
ATOM 2086 C C . LYS A 1 264 ? -24.052 -2.799 -1.781 1.00 97.56 264 LYS A C 1
ATOM 2088 O O . LYS A 1 264 ? -23.201 -3.573 -2.219 1.00 97.56 264 LYS A O 1
ATOM 2093 N N . GLU A 1 265 ? -24.934 -2.169 -2.550 1.00 98.31 265 GLU A N 1
ATOM 2094 C CA . GLU A 1 265 ? -24.906 -2.215 -4.010 1.00 98.31 265 GLU A CA 1
ATOM 2095 C C . GLU A 1 265 ? -23.618 -1.580 -4.559 1.00 98.31 265 GLU A C 1
ATOM 2097 O O . GLU A 1 265 ? -22.989 -2.163 -5.439 1.00 98.31 265 GLU A O 1
ATOM 2102 N N . TRP A 1 266 ? -23.150 -0.458 -3.995 1.00 98.56 266 TRP A N 1
ATOM 2103 C CA . TRP A 1 266 ? -21.859 0.136 -4.365 1.00 98.56 266 TRP A CA 1
ATOM 2104 C C . TRP A 1 266 ? -20.694 -0.845 -4.158 1.00 98.56 266 TRP A C 1
ATOM 2106 O O . TRP A 1 266 ? -19.932 -1.068 -5.099 1.00 98.56 266 TRP A O 1
ATOM 2116 N N . VAL A 1 267 ? -20.590 -1.497 -2.989 1.00 98.75 267 VAL A N 1
ATOM 2117 C CA . VAL A 1 267 ? -19.553 -2.523 -2.734 1.00 98.75 267 VAL A CA 1
ATOM 2118 C C . VAL A 1 267 ? -19.649 -3.679 -3.740 1.00 98.75 267 VAL A C 1
ATOM 2120 O O . VAL A 1 267 ? -18.637 -4.110 -4.300 1.00 98.75 267 VAL A O 1
ATOM 2123 N N . ALA A 1 268 ? -20.861 -4.158 -4.034 1.00 98.69 268 ALA A N 1
ATOM 2124 C CA . ALA A 1 268 ? -21.063 -5.216 -5.020 1.00 98.69 268 ALA A CA 1
ATOM 2125 C C . ALA A 1 268 ? -20.628 -4.788 -6.436 1.00 98.69 268 ALA A C 1
ATOM 2127 O O . ALA A 1 268 ? -19.987 -5.569 -7.153 1.00 98.69 268 ALA A O 1
ATOM 2128 N N . GLN A 1 269 ? -20.932 -3.554 -6.844 1.00 98.81 269 GLN A N 1
ATOM 2129 C CA . GLN A 1 269 ? -20.588 -3.031 -8.165 1.00 98.81 269 GLN A CA 1
ATOM 2130 C C . GLN A 1 269 ? -19.097 -2.713 -8.309 1.00 98.81 269 GLN A C 1
ATOM 2132 O O . GLN A 1 269 ? -18.503 -3.138 -9.301 1.00 98.81 269 GLN A O 1
ATOM 2137 N N . ILE A 1 270 ? -18.456 -2.073 -7.325 1.00 98.75 270 ILE A N 1
ATOM 2138 C CA . ILE A 1 270 ? -17.021 -1.753 -7.388 1.00 98.75 270 ILE A CA 1
ATOM 2139 C C . ILE A 1 270 ? -16.157 -3.026 -7.396 1.00 98.75 270 ILE A C 1
ATOM 2141 O O . ILE A 1 270 ? -15.273 -3.164 -8.244 1.00 98.75 270 ILE A O 1
ATOM 2145 N N . ASN A 1 271 ? -16.496 -4.040 -6.587 1.00 98.81 271 ASN A N 1
ATOM 2146 C CA . ASN A 1 271 ? -15.826 -5.348 -6.635 1.00 98.81 271 ASN A CA 1
ATOM 2147 C C . ASN A 1 271 ? -16.113 -6.097 -7.949 1.00 98.81 271 ASN A C 1
ATOM 2149 O O . ASN A 1 271 ? -15.310 -6.913 -8.405 1.00 98.81 271 ASN A O 1
ATOM 2153 N N . THR A 1 272 ? -17.252 -5.848 -8.601 1.00 98.75 272 THR A N 1
ATOM 2154 C CA . THR A 1 272 ? -17.551 -6.406 -9.932 1.00 98.75 272 THR A CA 1
ATOM 2155 C C . THR A 1 272 ? -16.759 -5.706 -11.034 1.00 98.75 272 THR A C 1
ATOM 2157 O O . THR A 1 272 ? -16.209 -6.379 -11.904 1.00 98.75 272 THR A O 1
ATOM 2160 N N . TRP A 1 273 ? -16.639 -4.381 -10.989 1.00 98.81 273 TRP A N 1
ATOM 2161 C CA . TRP A 1 273 ? -15.796 -3.596 -11.891 1.00 98.81 273 TRP A CA 1
ATOM 2162 C C . TRP A 1 273 ? -14.311 -3.979 -11.776 1.00 98.81 273 TRP A C 1
ATOM 2164 O O . TRP A 1 273 ? -13.674 -4.241 -12.800 1.00 98.81 273 TRP A O 1
ATOM 2174 N N . ALA A 1 274 ? -13.785 -4.131 -10.557 1.00 98.75 274 ALA A N 1
ATOM 2175 C CA . ALA A 1 274 ? -12.398 -4.538 -10.333 1.00 98.75 274 ALA A CA 1
ATOM 2176 C C . ALA A 1 274 ? -12.118 -5.939 -10.901 1.00 98.75 274 ALA A C 1
ATOM 2178 O O . ALA A 1 274 ? -11.177 -6.121 -11.673 1.00 98.75 274 ALA A O 1
ATOM 2179 N N . ARG A 1 275 ? -12.997 -6.918 -10.632 1.00 98.75 275 ARG A N 1
ATOM 2180 C CA . ARG A 1 275 ? -12.889 -8.271 -11.211 1.00 98.75 275 ARG A CA 1
ATOM 2181 C C . ARG A 1 275 ? -12.969 -8.272 -12.741 1.00 98.75 275 ARG A C 1
ATOM 2183 O O . ARG A 1 275 ? -12.246 -9.040 -13.373 1.00 98.75 275 ARG A O 1
ATOM 2190 N N . ARG A 1 276 ? -13.798 -7.410 -13.352 1.00 98.56 276 ARG A N 1
ATOM 2191 C CA . ARG A 1 276 ? -13.835 -7.233 -14.819 1.00 98.56 276 ARG A CA 1
ATOM 2192 C C . ARG A 1 276 ? -12.519 -6.659 -15.350 1.00 98.56 276 ARG A C 1
ATOM 2194 O O . ARG A 1 276 ? -12.018 -7.163 -16.351 1.00 98.56 276 ARG A O 1
ATOM 2201 N N . ASN A 1 277 ? -11.920 -5.690 -14.659 1.00 98.69 277 ASN A N 1
ATOM 2202 C CA . ASN A 1 277 ? -10.607 -5.144 -15.009 1.00 98.69 277 ASN A CA 1
ATOM 2203 C C . ASN A 1 277 ? -9.477 -6.184 -14.885 1.00 98.69 277 ASN A C 1
ATOM 2205 O O . ASN A 1 277 ? -8.691 -6.334 -15.820 1.00 98.69 277 ASN A O 1
ATOM 2209 N N . VAL A 1 278 ? -9.430 -6.962 -13.798 1.00 98.62 278 VAL A N 1
ATOM 2210 C CA . VAL A 1 278 ? -8.460 -8.064 -13.638 1.00 98.62 278 VAL A CA 1
ATOM 2211 C C . VAL A 1 278 ? -8.647 -9.119 -14.733 1.00 98.62 278 VAL A C 1
ATOM 2213 O O . VAL A 1 278 ? -7.666 -9.559 -15.326 1.00 98.62 278 VAL A O 1
ATOM 2216 N N . ALA A 1 279 ? -9.885 -9.488 -15.077 1.00 98.50 279 ALA A N 1
ATOM 2217 C CA . ALA A 1 279 ? -10.153 -10.407 -16.185 1.00 98.50 279 ALA A CA 1
ATOM 2218 C C . ALA A 1 279 ? -9.729 -9.830 -17.552 1.00 98.50 279 ALA A C 1
ATOM 2220 O O . ALA A 1 279 ? -9.164 -10.552 -18.373 1.00 98.50 279 ALA A O 1
ATOM 2221 N N . ALA A 1 280 ? -9.945 -8.532 -17.788 1.00 98.44 280 ALA A N 1
ATOM 2222 C CA . ALA A 1 280 ? -9.501 -7.850 -19.002 1.00 98.44 280 ALA A CA 1
ATOM 2223 C C . ALA A 1 280 ? -7.968 -7.819 -19.114 1.00 98.44 280 ALA A C 1
ATOM 2225 O O . ALA A 1 280 ? -7.441 -8.090 -20.189 1.00 98.44 280 ALA A O 1
ATOM 2226 N N . TRP A 1 281 ? -7.255 -7.552 -18.014 1.00 98.38 281 TRP A N 1
ATOM 2227 C CA . TRP A 1 281 ? -5.794 -7.669 -17.927 1.00 98.38 281 TRP A CA 1
ATOM 2228 C C . TRP A 1 281 ? -5.318 -9.092 -18.218 1.00 98.38 281 TRP A C 1
ATOM 2230 O O . TRP A 1 281 ? -4.442 -9.284 -19.049 1.00 98.38 281 TRP A O 1
ATOM 2240 N N . GLN A 1 282 ? -5.949 -10.112 -17.638 1.00 97.81 282 GLN A N 1
ATOM 2241 C CA . GLN A 1 282 ? -5.588 -11.504 -17.922 1.00 97.81 282 GLN A CA 1
ATOM 2242 C C . GLN A 1 282 ? -5.822 -11.913 -19.388 1.00 97.81 282 GLN A C 1
ATOM 2244 O O . GLN A 1 282 ? -5.110 -12.782 -19.890 1.00 97.81 282 GLN A O 1
ATOM 2249 N N . ALA A 1 283 ? -6.791 -11.298 -20.074 1.00 97.62 283 ALA A N 1
ATOM 2250 C CA . ALA A 1 283 ? -7.065 -11.524 -21.494 1.00 97.62 283 ALA A CA 1
ATOM 2251 C C . ALA A 1 283 ? -6.173 -10.691 -22.440 1.00 97.62 283 ALA A C 1
ATOM 2253 O O . ALA A 1 283 ? -5.890 -11.130 -23.552 1.00 97.62 283 ALA A O 1
ATOM 2254 N N . GLN A 1 284 ? -5.731 -9.506 -22.009 1.00 96.81 284 GLN A N 1
ATOM 2255 C CA . GLN A 1 284 ? -4.831 -8.606 -22.737 1.00 96.81 284 GLN A CA 1
ATOM 2256 C C . GLN A 1 284 ? -3.766 -8.047 -21.769 1.00 96.81 284 GLN A C 1
ATOM 2258 O O . GLN A 1 284 ? -3.872 -6.897 -21.332 1.00 96.81 284 GLN A O 1
ATOM 2263 N N . PRO A 1 285 ? -2.750 -8.852 -21.404 1.00 95.50 285 PRO A N 1
ATOM 2264 C CA . PRO A 1 285 ? -1.787 -8.485 -20.363 1.00 95.50 285 PRO A CA 1
ATOM 2265 C C . PRO A 1 285 ? -0.696 -7.531 -20.863 1.00 95.50 285 PRO A C 1
ATOM 2267 O O . PRO A 1 285 ? -0.051 -6.866 -20.056 1.00 95.50 285 PRO A O 1
ATOM 2270 N N . THR A 1 286 ? -0.494 -7.442 -22.179 1.00 95.88 286 THR A N 1
ATOM 2271 C CA . THR A 1 286 ? 0.426 -6.495 -22.821 1.00 95.88 286 THR A CA 1
ATOM 2272 C C . THR A 1 286 ? -0.324 -5.287 -23.373 1.00 95.88 286 THR A C 1
ATOM 2274 O O . THR A 1 286 ? -1.535 -5.351 -23.621 1.00 95.88 286 THR A O 1
ATOM 2277 N N . TRP A 1 287 ? 0.414 -4.218 -23.674 1.00 95.62 287 TRP A N 1
ATOM 2278 C CA . TRP A 1 287 ? -0.054 -3.163 -24.570 1.00 95.62 287 TRP A CA 1
ATOM 2279 C C . TRP A 1 287 ? -0.582 -3.746 -25.891 1.00 95.62 287 TRP A C 1
ATOM 2281 O O . TRP A 1 287 ? -0.067 -4.754 -26.387 1.00 95.62 287 TRP A O 1
ATOM 2291 N N . ARG A 1 288 ? -1.602 -3.106 -26.476 1.00 95.00 288 ARG A N 1
ATOM 2292 C CA . ARG A 1 288 ? -1.917 -3.253 -27.914 1.00 95.00 288 ARG A CA 1
ATOM 2293 C C . ARG A 1 288 ? -1.116 -2.253 -28.748 1.00 95.00 288 ARG A C 1
ATOM 2295 O O . ARG A 1 288 ? -0.756 -2.545 -29.885 1.00 95.00 288 ARG A O 1
ATOM 2302 N N . ARG A 1 289 ? -0.827 -1.096 -28.150 1.00 92.62 289 ARG A N 1
ATOM 2303 C CA . ARG A 1 289 ? 0.045 -0.031 -28.638 1.00 92.62 289 ARG A CA 1
ATOM 2304 C C . ARG A 1 289 ? 0.719 0.601 -27.421 1.00 92.62 289 ARG A C 1
ATOM 2306 O O . ARG A 1 289 ? 0.012 1.043 -26.519 1.00 92.62 289 ARG A O 1
ATOM 2313 N N . SER A 1 290 ? 2.047 0.619 -27.388 1.00 92.69 290 SER A N 1
ATOM 2314 C CA . SER A 1 290 ? 2.800 1.215 -26.281 1.00 92.69 290 SER A CA 1
ATOM 2315 C C . SER A 1 290 ? 2.591 2.738 -26.220 1.00 92.69 290 SER A C 1
ATOM 2317 O O . SER A 1 290 ? 2.342 3.353 -27.267 1.00 92.69 290 SER A O 1
ATOM 2319 N N . PRO A 1 291 ? 2.663 3.372 -25.033 1.00 95.19 291 PRO A N 1
ATOM 2320 C CA . PRO A 1 291 ? 2.365 4.794 -24.896 1.00 95.19 291 PRO A CA 1
ATOM 2321 C C . PRO A 1 291 ? 3.348 5.688 -25.661 1.00 95.19 291 PRO A C 1
ATOM 2323 O O . PRO A 1 291 ? 4.561 5.562 -25.512 1.00 95.19 291 PRO A O 1
ATOM 2326 N N . ALA A 1 292 ? 2.822 6.634 -26.444 1.00 94.88 292 ALA A N 1
ATOM 2327 C CA . ALA A 1 292 ? 3.622 7.612 -27.192 1.00 94.88 292 ALA A CA 1
ATOM 2328 C C . ALA A 1 292 ? 3.758 8.973 -26.480 1.00 94.88 292 ALA A C 1
ATOM 2330 O O . ALA A 1 292 ? 4.571 9.802 -26.883 1.00 94.88 292 ALA A O 1
ATOM 2331 N N . ALA A 1 293 ? 2.966 9.217 -25.433 1.00 96.31 293 ALA A N 1
ATOM 2332 C CA . ALA A 1 293 ? 3.033 10.418 -24.610 1.00 96.31 293 ALA A CA 1
ATOM 2333 C C . ALA A 1 293 ? 2.690 10.113 -23.143 1.00 96.31 293 ALA A C 1
ATOM 2335 O O . ALA A 1 293 ? 2.075 9.095 -22.816 1.00 96.31 293 ALA A O 1
ATOM 2336 N N . SER A 1 294 ? 3.060 11.027 -22.244 1.00 96.31 294 SER A N 1
ATOM 2337 C CA . SER A 1 294 ? 2.684 11.001 -20.824 1.00 96.31 294 SER A CA 1
ATOM 2338 C C . SER A 1 294 ? 1.238 11.484 -20.625 1.00 96.31 294 SER A C 1
ATOM 2340 O O . SER A 1 294 ? 0.998 12.473 -19.936 1.00 96.31 294 SER A O 1
ATOM 2342 N N . THR A 1 295 ? 0.272 10.809 -21.254 1.00 95.81 295 THR A N 1
ATOM 2343 C CA . THR A 1 295 ? -1.172 11.092 -21.147 1.00 95.81 295 THR A CA 1
ATOM 2344 C C . THR A 1 295 ? -1.926 9.886 -20.589 1.00 95.81 295 THR A C 1
ATOM 2346 O O . THR A 1 295 ? -1.482 8.752 -20.734 1.00 95.81 295 THR A O 1
ATOM 2349 N N . PHE A 1 296 ? -3.085 10.110 -19.971 1.00 94.81 296 PHE A N 1
ATOM 2350 C CA . PHE A 1 296 ? -3.965 9.019 -19.536 1.00 94.81 296 PHE A CA 1
ATOM 2351 C C . PHE A 1 296 ? -4.381 8.143 -20.732 1.00 94.81 296 PHE A C 1
ATOM 2353 O O . PHE A 1 296 ? -4.266 6.923 -20.690 1.00 94.81 296 PHE A O 1
ATOM 2360 N N . GLU A 1 297 ? -4.786 8.780 -21.833 1.00 95.44 297 GLU A N 1
ATOM 2361 C CA . GLU A 1 297 ? -5.316 8.138 -23.036 1.00 95.44 297 GLU A CA 1
ATOM 2362 C C . GLU A 1 297 ? -4.336 7.143 -23.677 1.00 95.44 297 GLU A C 1
ATOM 2364 O O . GLU A 1 297 ? -4.741 6.038 -24.043 1.00 95.44 297 GLU A O 1
ATOM 2369 N N . ASP A 1 298 ? -3.049 7.494 -23.793 1.00 95.06 298 ASP A N 1
ATOM 2370 C CA . ASP A 1 298 ? -2.043 6.585 -24.360 1.00 95.06 298 ASP A CA 1
ATOM 2371 C C . ASP A 1 298 ? -1.673 5.434 -23.408 1.00 95.06 298 ASP A C 1
ATOM 2373 O O . ASP A 1 298 ? -1.289 4.363 -23.872 1.00 95.06 298 ASP A O 1
ATOM 2377 N N . TRP A 1 299 ? -1.846 5.607 -22.093 1.00 94.88 299 TRP A N 1
ATOM 2378 C CA . TRP A 1 299 ? -1.588 4.576 -21.077 1.00 94.88 299 TRP A CA 1
ATOM 2379 C C . TRP A 1 299 ? -2.794 3.653 -20.804 1.00 94.88 299 TRP A C 1
ATOM 2381 O O . TRP A 1 299 ? -2.700 2.730 -19.983 1.00 94.88 299 TRP A O 1
ATOM 2391 N N . CYS A 1 300 ? -3.905 3.847 -21.523 1.00 94.50 300 CYS A N 1
ATOM 2392 C CA . CYS A 1 300 ? -5.112 3.028 -21.409 1.00 94.50 300 CYS A CA 1
ATOM 2393 C C . CYS A 1 300 ? -5.200 1.848 -22.396 1.00 94.50 300 CYS A C 1
ATOM 2395 O O . CYS A 1 300 ? -6.068 0.991 -22.220 1.00 94.50 300 CYS A O 1
ATOM 2397 N N . ASP A 1 301 ? -4.331 1.733 -23.411 1.00 94.50 301 ASP A N 1
ATOM 2398 C CA . ASP A 1 301 ? -4.464 0.695 -24.457 1.00 94.50 301 ASP A CA 1
ATOM 2399 C C . ASP A 1 301 ? -3.892 -0.689 -24.067 1.00 94.50 301 ASP A C 1
ATOM 2401 O O . ASP A 1 301 ? -3.036 -1.281 -24.732 1.00 94.50 301 ASP A O 1
ATOM 2405 N N . ARG A 1 302 ? -4.407 -1.221 -22.954 1.00 95.62 302 ARG A N 1
ATOM 2406 C CA . ARG A 1 302 ? -4.133 -2.557 -22.399 1.00 95.62 302 ARG A CA 1
ATOM 2407 C C . ARG A 1 302 ? -5.374 -3.119 -21.700 1.00 95.62 302 ARG A C 1
ATOM 2409 O O . ARG A 1 302 ? -6.407 -2.456 -21.611 1.00 95.62 302 ARG A O 1
ATOM 2416 N N . GLY A 1 303 ? -5.314 -4.360 -21.230 1.00 97.50 303 GLY A N 1
ATOM 2417 C CA . GLY A 1 303 ? -6.313 -4.895 -20.308 1.00 97.50 303 GLY A CA 1
ATOM 2418 C C . GLY A 1 303 ? -6.113 -4.364 -18.883 1.00 97.50 303 GLY A C 1
ATOM 2419 O O . GLY A 1 303 ? -4.982 -4.169 -18.449 1.00 97.50 303 GLY A O 1
ATOM 2420 N N . GLY A 1 304 ? -7.207 -4.131 -18.151 1.00 97.56 304 GLY A N 1
ATOM 2421 C CA . GLY A 1 304 ? -7.168 -3.683 -16.750 1.00 97.56 304 GLY A CA 1
ATOM 2422 C C . GLY A 1 304 ? -6.725 -2.235 -16.524 1.00 97.56 304 GLY A C 1
ATOM 2423 O O . GLY A 1 304 ? -6.444 -1.863 -15.386 1.00 97.56 304 GLY A O 1
ATOM 2424 N N . ALA A 1 305 ? -6.657 -1.424 -17.584 1.00 96.88 305 ALA A N 1
ATOM 2425 C CA . ALA A 1 305 ? -6.205 -0.037 -17.519 1.00 96.88 305 ALA A CA 1
ATOM 2426 C C . ALA A 1 305 ? -6.973 0.812 -16.494 1.00 96.88 305 ALA A C 1
ATOM 2428 O O . ALA A 1 305 ? -6.342 1.576 -15.768 1.00 96.88 305 ALA A O 1
ATOM 2429 N N . GLY A 1 306 ? -8.297 0.640 -16.386 1.00 97.31 306 GLY A N 1
ATOM 2430 C CA . GLY A 1 306 ? -9.114 1.391 -15.434 1.00 97.31 306 GLY A CA 1
ATOM 2431 C C . GLY A 1 306 ? -8.755 1.094 -13.980 1.00 97.31 306 GLY A C 1
ATOM 2432 O O . GLY A 1 306 ? -8.648 2.019 -13.181 1.00 97.31 306 GLY A O 1
ATOM 2433 N N . LEU A 1 307 ? -8.495 -0.173 -13.638 1.00 98.31 307 LEU A N 1
ATOM 2434 C CA . LEU A 1 307 ? -8.046 -0.537 -12.289 1.00 98.31 307 LEU A CA 1
ATOM 2435 C C . LEU A 1 307 ? -6.630 -0.030 -12.004 1.00 98.31 307 LEU A C 1
ATOM 2437 O O . LEU A 1 307 ? -6.394 0.481 -10.914 1.00 98.31 307 LEU A O 1
ATOM 2441 N N . ILE A 1 308 ? -5.715 -0.106 -12.978 1.00 97.25 308 ILE A N 1
ATOM 2442 C CA . ILE A 1 308 ? -4.362 0.449 -12.822 1.00 97.25 308 ILE A CA 1
ATOM 2443 C C . ILE A 1 308 ? -4.440 1.960 -12.574 1.00 97.25 308 ILE A C 1
ATOM 2445 O O . ILE A 1 308 ? -3.883 2.428 -11.589 1.00 97.25 308 ILE A O 1
ATOM 2449 N N . ALA A 1 309 ? -5.191 2.710 -13.387 1.00 95.56 309 ALA A N 1
ATOM 2450 C CA . ALA A 1 309 ? -5.375 4.150 -13.202 1.00 95.56 309 ALA A CA 1
ATOM 2451 C C . ALA A 1 309 ? -5.993 4.499 -11.833 1.00 95.56 309 ALA A C 1
ATOM 2453 O O . ALA A 1 309 ? -5.546 5.444 -11.185 1.00 95.56 309 ALA A O 1
ATOM 2454 N N . TYR A 1 310 ? -6.960 3.708 -11.356 1.00 95.81 310 TYR A N 1
ATOM 2455 C CA . TYR A 1 310 ? -7.607 3.874 -10.045 1.00 95.81 310 TYR A CA 1
ATOM 2456 C C . TYR A 1 310 ? -6.651 3.704 -8.850 1.00 95.81 310 TYR A C 1
ATOM 2458 O O . TYR A 1 310 ? -6.897 4.267 -7.781 1.00 95.81 310 TYR A O 1
ATOM 2466 N N . GLY A 1 311 ? -5.560 2.952 -9.032 1.00 94.31 311 GLY A N 1
ATOM 2467 C CA . GLY A 1 311 ? -4.466 2.784 -8.070 1.00 94.31 311 GLY A CA 1
ATOM 2468 C C . GLY A 1 311 ? -3.314 3.789 -8.226 1.00 94.31 311 GLY A C 1
ATOM 2469 O O . GLY A 1 311 ? -2.237 3.544 -7.688 1.00 94.31 311 GLY A O 1
ATOM 2470 N N . THR A 1 312 ? -3.498 4.889 -8.970 1.00 91.69 312 THR A N 1
ATOM 2471 C CA . THR A 1 312 ? -2.474 5.937 -9.175 1.00 91.69 312 THR A CA 1
ATOM 2472 C C . THR A 1 312 ? -2.937 7.314 -8.673 1.00 91.69 312 THR A C 1
ATOM 2474 O O . THR A 1 312 ? -4.145 7.565 -8.626 1.00 91.69 312 THR A O 1
ATOM 2477 N N . PRO A 1 313 ? -2.008 8.249 -8.373 1.00 88.19 313 PRO A N 1
ATOM 2478 C CA . PRO A 1 313 ? -2.350 9.619 -7.973 1.00 88.19 313 PRO A CA 1
ATOM 2479 C C . PRO A 1 313 ? -3.213 10.373 -8.981 1.00 88.19 313 PRO A C 1
ATOM 2481 O O . PRO A 1 313 ? -4.083 11.142 -8.589 1.00 88.19 313 PRO A O 1
ATOM 2484 N N . ALA A 1 314 ? -2.991 10.141 -10.277 1.00 87.38 314 ALA A N 1
ATOM 2485 C CA . ALA A 1 314 ? -3.735 10.784 -11.358 1.00 87.38 314 ALA A CA 1
ATOM 2486 C C . ALA A 1 314 ? -4.945 9.948 -11.816 1.00 87.38 314 ALA A C 1
ATOM 2488 O O . ALA A 1 314 ? -5.289 9.928 -13.003 1.00 87.38 314 ALA A O 1
ATOM 2489 N N . THR A 1 315 ? -5.592 9.245 -10.881 1.00 89.81 315 THR A N 1
ATOM 2490 C CA . THR A 1 315 ? -6.949 8.731 -11.091 1.00 89.81 315 THR A CA 1
ATOM 2491 C C . THR A 1 315 ? -7.892 9.891 -11.423 1.00 89.81 315 THR A C 1
ATOM 2493 O O . THR A 1 315 ? -7.898 10.920 -10.750 1.00 89.81 315 THR A O 1
ATOM 2496 N N . ARG A 1 316 ? -8.713 9.731 -12.465 1.00 89.81 316 ARG A N 1
ATOM 2497 C CA . ARG A 1 316 ? -9.701 10.744 -12.887 1.00 89.81 316 ARG A CA 1
ATOM 2498 C C . ARG A 1 316 ? -10.995 10.710 -12.075 1.00 89.81 316 ARG A C 1
ATOM 2500 O O . ARG A 1 316 ? -11.859 11.564 -12.253 1.00 89.81 316 ARG A O 1
ATOM 2507 N N . VAL A 1 317 ? -11.134 9.716 -11.202 1.00 92.62 317 VAL A N 1
ATOM 2508 C CA . VAL A 1 317 ? -12.338 9.454 -10.414 1.00 92.62 317 VAL A CA 1
ATOM 2509 C C . VAL A 1 317 ? -11.994 9.255 -8.936 1.00 92.62 317 VAL A C 1
ATOM 2511 O O . VAL A 1 317 ? -10.890 8.785 -8.628 1.00 92.62 317 VAL A O 1
ATOM 2514 N N . PRO A 1 318 ? -12.928 9.549 -8.013 1.00 94.19 318 PRO A N 1
ATOM 2515 C CA . PRO A 1 318 ? -12.744 9.299 -6.590 1.00 94.19 318 PRO A CA 1
ATOM 2516 C C . PRO A 1 318 ? -12.381 7.837 -6.284 1.00 94.19 318 PRO A C 1
ATOM 2518 O O . PRO A 1 318 ? -13.151 6.923 -6.586 1.00 94.19 318 PRO A O 1
ATOM 2521 N N . SER A 1 319 ? -11.197 7.623 -5.697 1.00 94.19 319 SER A N 1
ATOM 2522 C CA . SER A 1 319 ? -10.610 6.295 -5.466 1.00 94.19 319 SER A CA 1
ATOM 2523 C C . SER A 1 319 ? -10.519 5.918 -3.991 1.00 94.19 319 SER A C 1
ATOM 2525 O O . SER A 1 319 ? -9.818 6.590 -3.241 1.00 94.19 319 SER A O 1
ATOM 2527 N N . VAL A 1 320 ? -11.141 4.803 -3.584 1.00 97.19 320 VAL A N 1
ATOM 2528 C CA . VAL A 1 320 ? -10.993 4.243 -2.220 1.00 97.19 320 VAL A CA 1
ATOM 2529 C C . VAL A 1 320 ? -9.695 3.454 -2.017 1.00 97.19 320 VAL A C 1
ATOM 2531 O O . VAL A 1 320 ? -9.510 2.808 -0.990 1.00 97.19 320 VAL A O 1
ATOM 2534 N N . VAL A 1 321 ? -8.795 3.481 -3.003 1.00 95.94 321 VAL A N 1
ATOM 2535 C CA . VAL A 1 321 ? -7.440 2.930 -2.894 1.00 95.94 321 VAL A CA 1
ATOM 2536 C C . VAL A 1 321 ? -6.457 4.062 -2.600 1.00 95.94 321 VAL A C 1
ATOM 2538 O O . VAL A 1 321 ? -5.735 3.987 -1.621 1.00 95.94 321 VAL A O 1
ATOM 2541 N N . TYR A 1 322 ? -6.459 5.134 -3.398 1.00 87.88 322 TYR A N 1
ATOM 2542 C CA . TYR A 1 322 ? -5.414 6.166 -3.320 1.00 87.88 322 TYR A CA 1
ATOM 2543 C C . TYR A 1 322 ? -5.829 7.462 -2.591 1.00 87.88 322 TYR A C 1
ATOM 2545 O O . TYR A 1 322 ? -5.032 8.392 -2.485 1.00 87.88 322 TYR A O 1
ATOM 2553 N N . CYS A 1 323 ? -7.079 7.606 -2.121 1.00 88.75 323 CYS A N 1
ATOM 2554 C CA . CYS A 1 323 ? -7.490 8.865 -1.485 1.00 88.75 323 CYS A CA 1
ATOM 2555 C C . CYS A 1 323 ? -7.076 9.002 -0.017 1.00 88.75 323 CYS A C 1
ATOM 2557 O O . CYS A 1 323 ? -6.969 8.027 0.729 1.00 88.75 323 CYS A O 1
ATOM 2559 N N . ARG A 1 324 ? -6.863 10.261 0.382 1.00 89.62 324 ARG A N 1
ATOM 2560 C CA . ARG A 1 324 ? -6.400 10.682 1.705 1.00 89.62 324 ARG A CA 1
ATOM 2561 C C . ARG A 1 324 ? -7.335 11.761 2.257 1.00 89.62 324 ARG A C 1
ATOM 2563 O O . ARG A 1 324 ? -7.835 12.591 1.504 1.00 89.62 324 ARG A O 1
ATOM 2570 N N . TRP A 1 325 ? -7.546 11.766 3.572 1.00 93.19 325 TRP A N 1
ATOM 2571 C CA . TRP A 1 325 ? -8.403 12.732 4.263 1.00 93.19 325 TRP A CA 1
ATOM 2572 C C . TRP A 1 325 ? -7.792 13.120 5.606 1.00 93.19 325 TRP A C 1
ATOM 2574 O O . TRP A 1 325 ? -8.090 12.538 6.647 1.00 93.19 325 TRP A O 1
ATOM 2584 N N . LEU A 1 326 ? -6.894 14.096 5.553 1.00 91.88 326 LEU A N 1
ATOM 2585 C CA . LEU A 1 326 ? -6.187 14.662 6.697 1.00 91.88 326 LEU A CA 1
ATOM 2586 C C . LEU A 1 326 ? -6.221 16.196 6.597 1.00 91.88 326 LEU A C 1
ATOM 2588 O O . LEU A 1 326 ? -6.694 16.760 5.602 1.00 91.88 326 LEU A O 1
ATOM 2592 N N . GLU A 1 327 ? -5.780 16.877 7.650 1.00 89.88 327 GLU A N 1
ATOM 2593 C CA . GLU A 1 327 ? -5.399 18.292 7.576 1.00 89.88 327 GLU A CA 1
ATOM 2594 C C . GLU A 1 327 ? -4.116 18.460 6.733 1.00 89.88 327 GLU A C 1
ATOM 2596 O O . GLU A 1 327 ? -3.411 17.486 6.463 1.00 89.88 327 GLU A O 1
ATOM 2601 N N . ASP A 1 328 ? -3.786 19.688 6.322 1.00 85.44 328 ASP A N 1
ATOM 2602 C CA . ASP A 1 328 ? -2.639 19.961 5.433 1.00 85.44 328 ASP A CA 1
ATOM 2603 C C . ASP A 1 328 ? -1.281 19.606 6.084 1.00 85.44 328 ASP A C 1
ATOM 2605 O O . ASP A 1 328 ? -0.322 19.244 5.404 1.00 85.44 328 ASP A O 1
ATOM 2609 N N . ASN A 1 329 ? -1.217 19.632 7.419 1.00 83.56 329 ASN A N 1
ATOM 2610 C CA . ASN A 1 329 ? -0.099 19.157 8.249 1.00 83.56 329 ASN A CA 1
ATOM 2611 C C . ASN A 1 329 ? -0.112 17.622 8.484 1.00 83.56 329 ASN A C 1
ATOM 2613 O O . ASN A 1 329 ? 0.720 17.111 9.231 1.00 83.56 329 ASN A O 1
ATOM 2617 N N . CYS A 1 330 ? -1.038 16.884 7.861 1.00 89.12 330 CYS A N 1
ATOM 2618 C CA . CYS A 1 330 ? -1.319 15.454 8.052 1.00 89.12 330 CYS A CA 1
ATOM 2619 C C . CYS A 1 330 ? -1.907 15.044 9.426 1.00 89.12 330 CYS A C 1
ATOM 2621 O O . CYS A 1 330 ? -1.943 13.854 9.761 1.00 89.12 330 CYS A O 1
ATOM 2623 N N . MET A 1 331 ? -2.442 15.985 10.212 1.00 92.12 331 MET A N 1
ATOM 2624 C CA . MET A 1 331 ? -3.217 15.671 11.420 1.00 92.12 331 MET A CA 1
ATOM 2625 C C . MET A 1 331 ? -4.560 14.988 11.084 1.00 92.12 331 MET A C 1
ATOM 2627 O O . MET A 1 331 ? -5.120 15.213 10.003 1.00 92.12 331 MET A O 1
ATOM 2631 N N . PRO A 1 332 ? -5.103 14.145 11.989 1.00 93.00 332 PRO A N 1
ATOM 2632 C CA . PRO A 1 332 ? -6.350 13.421 11.748 1.00 93.00 332 PRO A CA 1
ATOM 2633 C C . PRO A 1 332 ? -7.539 14.365 11.569 1.00 93.00 332 PRO A C 1
ATOM 2635 O O . PRO A 1 332 ? -7.772 15.248 12.392 1.00 93.00 332 PRO A O 1
ATOM 2638 N N . LYS A 1 333 ? -8.328 14.142 10.515 1.00 92.44 333 LYS A N 1
ATOM 2639 C CA . LYS A 1 333 ? -9.447 15.009 10.134 1.00 92.44 333 LYS A CA 1
ATOM 2640 C C . LYS A 1 333 ? -10.764 14.247 10.163 1.00 92.44 333 LYS A C 1
ATOM 2642 O O . LYS A 1 333 ? -10.906 13.205 9.526 1.00 92.44 333 LYS A O 1
ATOM 2647 N N . GLN A 1 334 ? -11.755 14.786 10.867 1.00 93.56 334 GLN A N 1
ATOM 2648 C CA . GLN A 1 334 ? -13.107 14.229 10.850 1.00 93.56 334 GLN A CA 1
ATOM 2649 C C . GLN A 1 334 ? -13.728 14.315 9.445 1.00 93.56 334 GLN A C 1
ATOM 2651 O O . GLN A 1 334 ? -13.527 15.274 8.695 1.00 93.56 334 GLN A O 1
ATOM 2656 N N . TYR A 1 335 ? -14.505 13.295 9.078 1.00 95.00 335 TYR A N 1
ATOM 2657 C CA . TYR A 1 335 ? -15.412 13.346 7.932 1.00 95.00 335 TYR A CA 1
ATOM 2658 C C . TYR A 1 335 ? -16.501 14.424 8.091 1.00 95.00 335 TYR A C 1
ATOM 2660 O O . TYR A 1 335 ? -16.933 14.684 9.216 1.00 95.00 335 TYR A O 1
ATOM 2668 N N . PRO A 1 336 ? -16.992 15.017 6.984 1.00 94.38 336 PRO A N 1
ATOM 2669 C CA . PRO A 1 336 ? -18.164 15.889 7.003 1.00 94.38 336 PRO A CA 1
ATOM 2670 C C . PRO A 1 336 ? -19.400 15.175 7.564 1.00 94.38 336 PRO A C 1
ATOM 2672 O O . PRO A 1 336 ? -19.635 14.009 7.249 1.00 94.38 336 PRO A O 1
ATOM 2675 N N . GLN A 1 337 ? -20.228 15.894 8.323 1.00 92.88 337 GLN A N 1
ATOM 2676 C CA . GLN A 1 337 ? -21.430 15.348 8.968 1.00 92.88 337 GLN A CA 1
ATOM 2677 C C . GLN A 1 337 ? -22.374 14.628 7.983 1.00 92.88 337 GLN A C 1
ATOM 2679 O O . GLN A 1 337 ? -22.856 13.541 8.280 1.00 92.88 337 GLN A O 1
ATOM 2684 N N . GLU A 1 338 ? -22.565 15.172 6.776 1.00 94.69 338 GLU A N 1
ATOM 2685 C CA . GLU A 1 338 ? -23.395 14.555 5.724 1.00 94.69 338 GLU A CA 1
ATOM 2686 C C . GLU A 1 338 ? -22.903 13.147 5.320 1.00 94.69 338 GLU A C 1
ATOM 2688 O O . GLU A 1 338 ? -23.712 12.270 5.012 1.00 94.69 338 GLU A O 1
ATOM 2693 N N . LEU A 1 339 ? -21.584 12.903 5.352 1.00 95.44 339 LEU A N 1
ATOM 2694 C CA . LEU A 1 339 ? -20.992 11.589 5.072 1.00 95.44 339 LEU A CA 1
ATOM 2695 C C . LEU A 1 339 ? -21.209 10.624 6.245 1.00 95.44 339 LEU A C 1
ATOM 2697 O O . LEU A 1 339 ? -21.532 9.458 6.027 1.00 95.44 339 LEU A O 1
ATOM 2701 N N . VAL A 1 340 ? -21.081 11.110 7.483 1.00 94.94 340 VAL A N 1
ATOM 2702 C CA . VAL A 1 340 ? -21.359 10.323 8.697 1.00 94.94 340 VAL A CA 1
ATOM 2703 C C . VAL A 1 340 ? -22.816 9.850 8.704 1.00 94.94 340 VAL A C 1
ATOM 2705 O O . VAL A 1 340 ? -23.075 8.653 8.828 1.00 94.94 340 VAL A O 1
ATOM 2708 N N . GLU A 1 341 ? -23.758 10.762 8.462 1.00 95.19 341 GLU A N 1
ATOM 2709 C CA . GLU A 1 341 ? -25.194 10.465 8.386 1.00 95.19 341 GLU A CA 1
ATOM 2710 C C . GLU A 1 341 ? -25.523 9.485 7.249 1.00 95.19 341 GLU A C 1
ATOM 2712 O O . GLU A 1 341 ? -26.318 8.560 7.432 1.00 95.19 341 GLU A O 1
ATOM 2717 N N . HIS A 1 342 ? -24.875 9.628 6.086 1.00 95.94 342 HIS A N 1
ATOM 2718 C CA . HIS A 1 342 ? -25.031 8.697 4.967 1.00 95.94 342 HIS A CA 1
ATOM 2719 C C . HIS A 1 342 ? -24.560 7.272 5.311 1.00 95.94 342 HIS A C 1
ATOM 2721 O O . HIS A 1 342 ? -25.249 6.304 4.980 1.00 95.94 342 HIS A O 1
ATOM 2727 N N . LEU A 1 343 ? -23.419 7.123 5.992 1.00 96.69 343 LEU A N 1
ATOM 2728 C CA . LEU A 1 343 ? -22.898 5.822 6.430 1.00 96.69 343 LEU A CA 1
ATOM 2729 C C . LEU A 1 343 ? -23.820 5.169 7.471 1.00 96.69 343 LEU A C 1
ATOM 2731 O O . LEU A 1 343 ? -24.177 3.995 7.340 1.00 96.69 343 LEU A O 1
ATOM 2735 N N . GLN A 1 344 ? -24.274 5.948 8.454 1.00 94.38 344 GLN A N 1
ATOM 2736 C CA . GLN A 1 344 ? -25.189 5.490 9.502 1.00 94.38 344 GLN A CA 1
ATOM 2737 C C . GLN A 1 344 ? -26.549 5.061 8.950 1.00 94.38 344 GLN A C 1
ATOM 2739 O O . GLN A 1 344 ? -27.075 4.024 9.357 1.00 94.38 344 GLN A O 1
ATOM 2744 N N . ALA A 1 345 ? -27.091 5.789 7.969 1.00 96.06 345 ALA A N 1
ATOM 2745 C CA . ALA A 1 345 ? -28.327 5.415 7.280 1.00 96.06 345 ALA A CA 1
ATOM 2746 C C . ALA A 1 345 ? -28.230 4.046 6.572 1.00 96.06 345 ALA A C 1
ATOM 2748 O O . ALA A 1 345 ? -29.242 3.358 6.430 1.00 96.06 345 ALA A O 1
ATOM 2749 N N . HIS A 1 346 ? -27.021 3.619 6.188 1.00 96.75 346 HIS A N 1
ATOM 2750 C CA . HIS A 1 346 ? -26.742 2.295 5.616 1.00 96.75 346 HIS A CA 1
ATOM 2751 C C . HIS A 1 346 ? -26.317 1.237 6.654 1.00 96.75 346 HIS A C 1
ATOM 2753 O O . HIS A 1 346 ? -26.035 0.090 6.291 1.00 96.75 346 HIS A O 1
ATOM 2759 N N . GLY A 1 347 ? -26.322 1.586 7.945 1.00 95.12 347 GLY A N 1
ATOM 2760 C CA . GLY A 1 347 ? -25.980 0.694 9.054 1.00 95.12 347 GLY A CA 1
ATOM 2761 C C . GLY A 1 347 ? -24.479 0.528 9.303 1.00 95.12 347 GLY A C 1
ATOM 2762 O O . GLY A 1 347 ? -24.084 -0.468 9.908 1.00 95.12 347 GLY A O 1
ATOM 2763 N N . ILE A 1 348 ? -23.647 1.463 8.834 1.00 95.38 348 ILE A N 1
ATOM 2764 C CA . ILE A 1 348 ? -22.210 1.479 9.123 1.00 95.38 348 ILE A CA 1
ATOM 2765 C C . ILE A 1 348 ? -21.931 2.332 10.360 1.00 95.38 348 ILE A C 1
ATOM 2767 O O . ILE A 1 348 ? -22.279 3.510 10.403 1.00 95.38 348 ILE A O 1
ATOM 2771 N N . CYS A 1 349 ? -21.261 1.730 11.342 1.00 93.19 349 CYS A N 1
ATOM 2772 C CA . CYS A 1 349 ? -20.773 2.388 12.554 1.00 93.19 349 CYS A CA 1
ATOM 2773 C C . CYS A 1 349 ? -19.236 2.462 12.608 1.00 93.19 349 CYS A C 1
ATOM 2775 O O . CYS A 1 349 ? -18.688 3.172 13.449 1.00 93.19 349 CYS A O 1
ATOM 2777 N N . ARG A 1 350 ? -18.522 1.753 11.720 1.00 95.31 350 ARG A N 1
ATOM 2778 C CA . ARG A 1 350 ? -17.052 1.758 11.653 1.00 95.31 350 ARG A CA 1
ATOM 2779 C C . ARG A 1 350 ? -16.534 1.787 10.218 1.00 95.31 350 ARG A C 1
ATOM 2781 O O . ARG A 1 350 ? -17.069 1.097 9.352 1.00 95.31 350 ARG A O 1
ATOM 2788 N N . VAL A 1 351 ? -15.447 2.519 9.994 1.00 97.44 351 VAL A N 1
ATOM 2789 C CA . VAL A 1 351 ? -14.661 2.480 8.750 1.00 97.44 351 VAL A CA 1
ATOM 2790 C C . VAL A 1 351 ? -13.215 2.148 9.106 1.00 97.44 351 VAL A C 1
ATOM 2792 O O . VAL A 1 351 ? -12.631 2.807 9.962 1.00 97.44 351 VAL A O 1
ATOM 2795 N N . VAL A 1 352 ? -12.634 1.130 8.476 1.00 97.81 352 VAL A N 1
ATOM 2796 C CA . VAL A 1 352 ? -11.231 0.734 8.676 1.00 97.81 352 VAL A CA 1
ATOM 2797 C C . VAL A 1 352 ? -10.466 0.938 7.372 1.00 97.81 352 VAL A C 1
ATOM 2799 O O . VAL A 1 352 ? -10.914 0.478 6.320 1.00 97.81 352 VAL A O 1
ATOM 2802 N N . VAL A 1 353 ? -9.332 1.636 7.463 1.00 97.44 353 VAL A N 1
ATOM 2803 C CA . VAL A 1 353 ? -8.507 2.093 6.332 1.00 97.44 353 VAL A CA 1
ATOM 2804 C C . VAL A 1 353 ? -7.014 1.829 6.582 1.00 97.44 353 VAL A C 1
ATOM 2806 O O . VAL A 1 353 ? -6.609 1.618 7.725 1.00 97.44 353 VAL A O 1
ATOM 2809 N N . GLY A 1 354 ? -6.199 1.866 5.532 1.00 94.19 354 GLY A N 1
ATOM 2810 C CA . GLY A 1 354 ? -4.734 1.765 5.527 1.00 94.19 354 GLY A CA 1
ATOM 2811 C C . GLY A 1 354 ? -4.097 2.911 4.723 1.00 94.19 354 GLY A C 1
ATOM 2812 O O . GLY A 1 354 ? -4.512 4.064 4.894 1.00 94.19 354 GLY A O 1
ATOM 2813 N N . HIS A 1 355 ? -3.134 2.594 3.845 1.00 91.38 355 HIS A N 1
ATOM 2814 C CA . HIS A 1 355 ? -2.513 3.441 2.804 1.00 91.38 355 HIS A CA 1
ATOM 2815 C C . HIS A 1 355 ? -1.702 4.675 3.255 1.00 91.38 355 HIS A C 1
ATOM 2817 O O . HIS A 1 355 ? -0.774 5.101 2.567 1.00 91.38 355 HIS A O 1
ATOM 2823 N N . THR A 1 356 ? -2.096 5.350 4.336 1.00 89.75 356 THR A N 1
ATOM 2824 C CA . THR A 1 356 ? -1.418 6.557 4.831 1.00 89.75 356 THR A CA 1
ATOM 2825 C C . THR A 1 356 ? -0.762 6.277 6.180 1.00 89.75 356 THR A C 1
ATOM 2827 O O . THR A 1 356 ? -1.472 6.282 7.194 1.00 89.75 356 THR A O 1
ATOM 2830 N N . PRO A 1 357 ? 0.574 6.108 6.221 1.00 88.00 357 PRO A N 1
ATOM 2831 C CA . PRO A 1 357 ? 1.286 5.774 7.444 1.00 88.00 357 PRO A CA 1
ATOM 2832 C C . PRO A 1 357 ? 1.100 6.857 8.498 1.00 88.00 357 PRO A C 1
ATOM 2834 O O . PRO A 1 357 ? 1.409 8.028 8.267 1.00 88.00 357 PRO A O 1
ATOM 2837 N N . HIS A 1 358 ? 0.592 6.474 9.671 1.00 87.06 358 HIS A N 1
ATOM 2838 C CA . HIS A 1 358 ? 0.259 7.427 10.738 1.00 87.06 358 HIS A CA 1
ATOM 2839 C C . HIS A 1 358 ? 0.971 7.101 12.057 1.00 87.06 358 HIS A C 1
ATOM 2841 O O . HIS A 1 358 ? 0.454 7.355 13.143 1.00 87.06 358 HIS A O 1
ATOM 2847 N N . GLY A 1 359 ? 2.169 6.516 11.979 1.00 86.25 359 GLY A N 1
ATOM 2848 C CA . GLY A 1 359 ? 3.038 6.289 13.134 1.00 86.25 359 GLY A CA 1
ATOM 2849 C C . GLY A 1 359 ? 2.981 4.878 13.734 1.00 86.25 359 GLY A C 1
ATOM 2850 O O . GLY A 1 359 ? 2.698 3.901 13.054 1.00 86.25 359 GLY A O 1
ATOM 2851 N N . ASN A 1 360 ? 3.301 4.749 15.024 1.00 87.75 360 ASN A N 1
ATOM 2852 C CA . ASN A 1 360 ? 3.609 3.470 15.692 1.00 87.75 360 ASN A CA 1
ATOM 2853 C C . ASN A 1 360 ? 2.410 2.728 16.324 1.00 87.75 360 ASN A C 1
ATOM 2855 O O . ASN A 1 360 ? 2.596 1.821 17.134 1.00 87.75 360 ASN A O 1
ATOM 2859 N N . CYS A 1 361 ? 1.189 3.135 15.984 1.00 90.62 361 CYS A N 1
ATOM 2860 C CA . CYS A 1 361 ? -0.083 2.594 16.467 1.00 90.62 361 CYS A CA 1
ATOM 2861 C C . CYS A 1 361 ? -1.182 3.030 15.475 1.00 90.62 361 CYS A C 1
ATOM 2863 O O . CYS A 1 361 ? -1.017 4.078 14.847 1.00 90.62 361 CYS A O 1
ATOM 2865 N N . PRO A 1 362 ? -2.312 2.315 15.332 1.00 94.69 362 PRO A N 1
ATOM 2866 C CA . PRO A 1 362 ? -3.466 2.812 14.590 1.00 94.69 362 PRO A CA 1
ATOM 2867 C C . PRO A 1 362 ? -3.949 4.185 15.085 1.00 94.69 362 PRO A C 1
ATOM 2869 O O . PRO A 1 362 ? -3.838 4.496 16.274 1.00 94.69 362 PRO A O 1
ATOM 2872 N N . THR A 1 363 ? -4.486 5.009 14.181 1.00 95.25 363 THR A N 1
ATOM 2873 C CA . THR A 1 363 ? -5.190 6.262 14.518 1.00 95.25 363 THR A CA 1
ATOM 2874 C C . THR A 1 363 ? -6.680 6.009 14.582 1.00 95.25 363 THR A C 1
ATOM 2876 O O . THR A 1 363 ? -7.242 5.440 13.652 1.00 95.25 363 THR A O 1
ATOM 2879 N N . VAL A 1 364 ? -7.332 6.485 15.640 1.00 95.25 364 VAL A N 1
ATOM 2880 C CA . VAL A 1 364 ? -8.793 6.526 15.727 1.00 95.25 364 VAL A CA 1
ATOM 2881 C C . VAL A 1 364 ? -9.266 7.958 15.495 1.00 95.25 364 VAL A C 1
ATOM 2883 O O . VAL A 1 364 ? -8.703 8.890 16.067 1.00 95.25 364 VAL A O 1
ATOM 2886 N N . ILE A 1 365 ? -10.307 8.129 14.682 1.00 94.81 365 ILE A N 1
ATOM 2887 C CA . ILE A 1 365 ? -11.002 9.403 14.470 1.00 94.81 365 ILE A CA 1
ATOM 2888 C C . ILE A 1 365 ? -12.471 9.184 14.868 1.00 94.81 365 ILE A C 1
ATOM 2890 O O . ILE A 1 365 ? -13.201 8.518 14.126 1.00 94.81 365 ILE A O 1
ATOM 2894 N N . PRO A 1 366 ? -12.897 9.654 16.054 1.00 91.12 366 PRO A N 1
ATOM 2895 C CA . PRO A 1 366 ? -14.252 9.451 16.547 1.00 91.12 366 PRO A CA 1
ATOM 2896 C C . PRO A 1 366 ? -15.240 10.455 15.947 1.00 91.12 366 PRO A C 1
ATOM 2898 O O . PRO A 1 366 ? -14.911 11.621 15.713 1.00 91.12 366 PRO A O 1
ATOM 2901 N N . HIS A 1 367 ? -16.486 10.013 15.811 1.00 89.88 367 HIS A N 1
ATOM 2902 C CA . HIS A 1 367 ? -17.668 10.812 15.495 1.00 89.88 367 HIS A CA 1
ATOM 2903 C C . HIS A 1 367 ? -18.835 10.357 16.383 1.00 89.88 367 HIS A C 1
ATOM 2905 O O . HIS A 1 367 ? -18.782 9.298 17.012 1.00 89.88 367 HIS A O 1
ATOM 2911 N N . GLU A 1 368 ? -19.931 11.115 16.412 1.00 85.12 368 GLU A N 1
ATOM 2912 C CA . GLU A 1 368 ? -21.163 10.642 17.052 1.00 85.12 368 GLU A CA 1
ATOM 2913 C C . GLU A 1 368 ? -21.727 9.449 16.262 1.00 85.12 368 GLU A C 1
ATOM 2915 O O . GLU A 1 368 ? -22.190 9.607 15.136 1.00 85.12 368 GLU A O 1
ATOM 2920 N N . GLY A 1 369 ? -21.646 8.242 16.834 1.00 83.75 369 GLY A N 1
ATOM 2921 C CA . GLY A 1 369 ? -22.157 6.999 16.242 1.00 83.75 369 GLY A CA 1
ATOM 2922 C C . GLY A 1 369 ? -21.354 6.430 15.060 1.00 83.75 369 GLY A C 1
ATOM 2923 O O . GLY A 1 369 ? -21.863 5.556 14.357 1.00 83.75 369 GLY A O 1
ATOM 2924 N N . LEU A 1 370 ? -20.142 6.926 14.792 1.00 91.06 370 LEU A N 1
ATOM 2925 C CA . LEU A 1 370 ? -19.226 6.390 13.776 1.00 91.06 370 LEU A CA 1
ATOM 2926 C C . LEU A 1 370 ? -17.781 6.450 14.301 1.00 91.06 370 LEU A C 1
ATOM 2928 O O . LEU A 1 370 ? -17.401 7.412 14.963 1.00 91.06 370 LEU A O 1
ATOM 2932 N N . THR A 1 371 ? -16.966 5.444 13.991 1.00 93.06 371 THR A N 1
ATOM 2933 C CA . THR A 1 371 ? -15.528 5.436 14.308 1.00 93.06 371 THR A CA 1
ATOM 2934 C C . THR A 1 371 ? -14.711 5.107 13.066 1.00 93.06 371 THR A C 1
ATOM 2936 O O . THR A 1 371 ? -14.921 4.067 12.441 1.00 93.06 371 THR A O 1
ATOM 2939 N N . VAL A 1 372 ? -13.742 5.953 12.719 1.00 95.88 372 VAL A N 1
ATOM 2940 C CA . VAL A 1 372 ? -12.756 5.649 11.671 1.00 95.88 372 VAL A CA 1
ATOM 2941 C C . VAL A 1 372 ? -11.473 5.147 12.326 1.00 95.88 372 VAL A C 1
ATOM 2943 O O . VAL A 1 372 ? -11.010 5.744 13.298 1.00 95.88 372 VAL A O 1
ATOM 2946 N N . ILE A 1 373 ? -10.886 4.071 11.803 1.00 96.25 373 ILE A N 1
ATOM 2947 C CA . ILE A 1 373 ? -9.607 3.526 12.264 1.00 96.25 373 ILE A CA 1
ATOM 2948 C C . ILE A 1 373 ? -8.636 3.441 11.083 1.00 96.25 373 ILE A C 1
ATOM 2950 O O . ILE A 1 373 ? -8.841 2.650 10.164 1.00 96.25 373 ILE A O 1
ATOM 2954 N N . MET A 1 374 ? -7.562 4.231 11.125 1.00 96.62 374 MET A N 1
ATOM 2955 C CA . MET A 1 374 ? -6.422 4.114 10.211 1.00 96.62 374 MET A CA 1
ATOM 2956 C C . MET A 1 374 ? -5.439 3.099 10.795 1.00 96.62 374 MET A C 1
ATOM 2958 O O . MET A 1 374 ? -4.843 3.351 11.841 1.00 96.62 374 MET A O 1
ATOM 2962 N N . GLY A 1 375 ? -5.310 1.941 10.154 1.00 95.19 375 GLY A N 1
ATOM 2963 C CA . GLY A 1 375 ? -4.487 0.818 10.600 1.00 95.19 375 GLY A CA 1
ATOM 2964 C C . GLY A 1 375 ? -3.071 0.780 10.031 1.00 95.19 375 GLY A C 1
ATOM 2965 O O . GLY A 1 375 ? -2.319 -0.115 10.409 1.00 95.19 375 GLY A O 1
ATOM 2966 N N . ASP A 1 376 ? -2.710 1.711 9.146 1.00 93.25 376 ASP A N 1
ATOM 2967 C CA . ASP A 1 376 ? -1.364 1.788 8.582 1.00 93.25 376 ASP A CA 1
ATOM 2968 C C . ASP A 1 376 ? -0.357 2.320 9.617 1.00 93.25 376 ASP A C 1
ATOM 2970 O O . ASP A 1 376 ? -0.352 3.498 9.995 1.00 93.25 376 ASP A O 1
ATOM 2974 N N . THR A 1 377 ? 0.503 1.407 10.070 1.00 90.38 377 THR A N 1
ATOM 2975 C CA . THR A 1 377 ? 1.652 1.677 10.941 1.00 90.38 377 THR A CA 1
ATOM 2976 C C . THR A 1 377 ? 2.976 1.341 10.251 1.00 90.38 377 THR A C 1
ATOM 2978 O O . THR A 1 377 ? 3.893 0.789 10.865 1.00 90.38 377 THR A O 1
ATOM 2981 N N . SER A 1 378 ? 3.077 1.547 8.937 1.00 84.88 378 SER A N 1
ATOM 2982 C CA . SER A 1 378 ? 4.371 1.559 8.252 1.00 84.88 378 SER A CA 1
ATOM 2983 C C . SER A 1 378 ? 5.215 2.761 8.681 1.00 84.88 378 SER A C 1
ATOM 2985 O O . SER A 1 378 ? 4.718 3.711 9.284 1.00 84.88 378 SER A O 1
ATOM 2987 N N . TYR A 1 379 ? 6.527 2.689 8.429 1.00 79.81 379 TYR A N 1
ATOM 2988 C CA . TYR A 1 379 ? 7.503 3.738 8.778 1.00 79.81 379 TYR A CA 1
ATOM 2989 C C . TYR A 1 379 ? 7.513 4.139 10.273 1.00 79.81 379 TYR A C 1
ATOM 2991 O O . TYR A 1 379 ? 7.995 5.209 10.649 1.00 79.81 379 TYR A O 1
ATOM 2999 N N . SER A 1 380 ? 7.000 3.264 11.146 1.00 82.31 380 SER A N 1
ATOM 3000 C CA . SER A 1 380 ? 6.836 3.494 12.585 1.00 82.31 380 SER A CA 1
ATOM 3001 C C . SER A 1 380 ? 8.143 3.714 13.351 1.00 82.31 380 SER A C 1
ATOM 3003 O O . SER A 1 380 ? 8.096 4.209 14.477 1.00 82.31 380 SER A O 1
ATOM 3005 N N . CYS A 1 381 ? 9.293 3.373 12.762 1.00 78.62 381 CYS A N 1
ATOM 3006 C CA . CYS A 1 381 ? 10.618 3.638 13.311 1.00 78.62 381 CYS A CA 1
ATOM 3007 C C . CYS A 1 381 ? 11.657 3.701 12.174 1.00 78.62 381 CYS A C 1
ATOM 3009 O O . CYS A 1 381 ? 12.335 2.715 11.887 1.00 78.62 381 CYS A O 1
ATOM 3011 N N . MET A 1 382 ? 11.793 4.852 11.505 1.00 72.19 382 MET A N 1
ATOM 3012 C CA . MET A 1 382 ? 12.814 5.033 10.458 1.00 72.19 382 MET A CA 1
ATOM 3013 C C . MET A 1 382 ? 14.223 4.733 10.990 1.00 72.19 382 MET A C 1
ATOM 3015 O O . MET A 1 382 ? 14.589 5.220 12.061 1.00 72.19 382 MET A O 1
ATOM 3019 N N . LYS A 1 383 ? 15.037 4.010 10.204 1.00 70.88 383 LYS A N 1
ATOM 3020 C CA . LYS A 1 383 ? 16.366 3.504 10.612 1.00 70.88 383 LYS A CA 1
ATOM 3021 C C . LYS A 1 383 ? 16.313 2.548 11.816 1.00 70.88 383 LYS A C 1
ATOM 3023 O O . LYS A 1 383 ? 17.193 2.588 12.674 1.00 70.88 383 LYS A O 1
ATOM 3028 N N . ALA A 1 384 ? 15.275 1.718 11.905 1.00 77.50 384 ALA A N 1
ATOM 3029 C CA . ALA A 1 384 ? 15.229 0.649 12.895 1.00 77.50 384 ALA A CA 1
ATOM 3030 C C . ALA A 1 384 ? 16.348 -0.372 12.642 1.00 77.50 384 ALA A C 1
ATOM 3032 O O . ALA A 1 384 ? 16.998 -0.800 13.594 1.00 77.50 384 ALA A O 1
ATOM 3033 N N . ASP A 1 385 ? 16.564 -0.746 11.371 1.00 80.94 385 ASP A N 1
ATOM 3034 C CA . ASP A 1 385 ? 17.538 -1.764 10.942 1.00 80.94 385 ASP A CA 1
ATOM 3035 C C . ASP A 1 385 ? 17.436 -3.084 11.753 1.00 80.94 385 ASP A C 1
ATOM 3037 O O . ASP A 1 385 ? 18.418 -3.815 11.901 1.00 80.94 385 ASP A O 1
ATOM 3041 N N . LEU A 1 386 ? 16.248 -3.394 12.304 1.00 81.19 386 LEU A N 1
ATOM 3042 C CA . LEU A 1 386 ? 16.044 -4.494 13.253 1.00 81.19 386 LEU A CA 1
ATOM 3043 C C . LEU A 1 386 ? 15.853 -5.831 12.537 1.00 81.19 386 LEU A C 1
ATOM 3045 O O . LEU A 1 386 ? 16.526 -6.807 12.865 1.00 81.19 386 LEU A O 1
ATOM 3049 N N . ALA A 1 387 ? 14.926 -5.888 11.577 1.00 82.38 387 ALA A N 1
ATOM 3050 C CA . ALA A 1 387 ? 14.645 -7.113 10.829 1.00 82.38 387 ALA A CA 1
ATOM 3051 C C . ALA A 1 387 ? 15.630 -7.332 9.665 1.00 82.38 387 ALA A C 1
ATOM 3053 O O . ALA A 1 387 ? 15.932 -8.471 9.312 1.00 82.38 387 ALA A O 1
ATOM 3054 N N . TYR A 1 388 ? 16.103 -6.248 9.044 1.00 84.62 388 TYR A N 1
ATOM 3055 C CA . TYR A 1 388 ? 17.037 -6.246 7.915 1.00 84.62 388 TYR A CA 1
ATOM 3056 C C . TYR A 1 388 ? 17.616 -4.831 7.705 1.00 84.62 388 TYR A C 1
ATOM 3058 O O . TYR A 1 388 ? 17.002 -3.856 8.138 1.00 84.62 388 TYR A O 1
ATOM 3066 N N . PRO A 1 389 ? 18.762 -4.674 7.014 1.00 82.06 389 PRO A N 1
ATOM 3067 C CA . PRO A 1 389 ? 19.281 -3.354 6.653 1.00 82.06 389 PRO A CA 1
ATOM 3068 C C . PRO A 1 389 ? 18.303 -2.600 5.739 1.00 82.06 389 PRO A C 1
ATOM 3070 O O . PRO A 1 389 ? 17.930 -3.105 4.678 1.00 82.06 389 PRO A O 1
ATOM 3073 N N . GLY A 1 390 ? 17.906 -1.393 6.139 1.00 78.31 390 GLY A N 1
ATOM 3074 C CA . GLY A 1 390 ? 16.845 -0.606 5.507 1.00 78.31 390 GLY A CA 1
ATOM 3075 C C . GLY A 1 390 ? 15.455 -0.785 6.133 1.00 78.31 390 GLY A C 1
ATOM 3076 O O . GLY A 1 390 ? 14.493 -0.222 5.610 1.00 78.31 390 GLY A O 1
ATOM 3077 N N . ASP A 1 391 ? 15.326 -1.539 7.230 1.00 82.50 391 ASP A N 1
ATOM 3078 C CA . ASP A 1 391 ? 14.087 -1.629 8.009 1.00 82.50 391 ASP A CA 1
ATOM 3079 C C . ASP A 1 391 ? 13.736 -0.262 8.629 1.00 82.50 391 ASP A C 1
ATOM 3081 O O . ASP A 1 391 ? 14.483 0.315 9.425 1.00 82.50 391 ASP A O 1
ATOM 3085 N N . ASN A 1 392 ? 12.561 0.238 8.246 1.00 80.88 392 ASN A N 1
ATOM 3086 C CA . ASN A 1 392 ? 11.984 1.507 8.683 1.00 80.88 392 ASN A CA 1
ATOM 3087 C C . ASN A 1 392 ? 10.713 1.339 9.533 1.00 80.88 392 ASN A C 1
ATOM 3089 O O . ASN A 1 392 ? 10.103 2.330 9.940 1.00 80.88 392 ASN A O 1
ATOM 3093 N N . ARG A 1 393 ? 10.277 0.103 9.789 1.00 84.06 393 ARG A N 1
ATOM 3094 C CA . ARG A 1 393 ? 9.102 -0.183 10.620 1.00 84.06 393 ARG A CA 1
ATOM 3095 C C . ARG A 1 393 ? 9.530 -0.503 12.045 1.00 84.06 393 ARG A C 1
ATOM 3097 O O . ARG A 1 393 ? 8.929 -0.003 13.000 1.00 84.06 393 ARG A O 1
ATOM 3104 N N . GLY A 1 394 ? 10.593 -1.288 12.177 1.00 82.06 394 GLY A N 1
ATOM 3105 C CA . GLY A 1 394 ? 11.041 -1.832 13.440 1.00 82.06 394 GLY A CA 1
ATOM 3106 C C . GLY A 1 394 ? 9.964 -2.702 14.081 1.00 82.06 394 GLY A C 1
ATOM 3107 O O . GLY A 1 394 ? 9.329 -3.536 13.439 1.00 82.06 394 GLY A O 1
ATOM 3108 N N . ASP A 1 395 ? 9.772 -2.506 15.380 1.00 83.00 395 ASP A N 1
ATOM 3109 C CA . ASP A 1 395 ? 9.107 -3.482 16.242 1.00 83.00 395 ASP A CA 1
ATOM 3110 C C . ASP A 1 395 ? 7.662 -3.109 16.623 1.00 83.00 395 ASP A C 1
ATOM 3112 O O . ASP A 1 395 ? 7.022 -3.816 17.393 1.00 83.00 395 ASP A O 1
ATOM 3116 N N . ALA A 1 396 ? 7.128 -1.989 16.124 1.00 87.94 396 ALA A N 1
ATOM 3117 C CA . ALA A 1 396 ? 5.753 -1.587 16.420 1.00 87.94 396 ALA A CA 1
ATOM 3118 C C . ALA A 1 396 ? 4.747 -2.526 15.730 1.00 87.94 396 ALA A C 1
ATOM 3120 O O . ALA A 1 396 ? 4.854 -2.790 14.533 1.00 87.94 396 ALA A O 1
ATOM 3121 N N . VAL A 1 397 ? 3.747 -3.009 16.471 1.00 90.94 397 VAL A N 1
ATOM 3122 C CA . VAL A 1 397 ? 2.678 -3.856 15.922 1.00 90.94 397 VAL A CA 1
ATOM 3123 C C . VAL A 1 397 ? 1.395 -3.696 16.729 1.00 90.94 397 VAL A C 1
ATOM 3125 O O . VAL A 1 397 ? 1.422 -3.618 17.958 1.00 90.94 397 VAL A O 1
ATOM 3128 N N . CYS A 1 398 ? 0.256 -3.651 16.039 1.00 91.75 398 CYS A N 1
ATOM 3129 C CA . CYS A 1 398 ? -1.063 -3.594 16.660 1.00 91.75 398 CYS A CA 1
ATOM 3130 C C . CYS A 1 398 ? -2.088 -4.435 15.888 1.00 91.75 398 CYS A C 1
ATOM 3132 O O . CYS A 1 398 ? -2.199 -4.346 14.666 1.00 91.75 398 CYS A O 1
ATOM 3134 N N . GLU A 1 399 ? -2.889 -5.198 16.622 1.00 93.56 399 GLU A N 1
ATOM 3135 C CA . GLU A 1 399 ? -4.130 -5.802 16.158 1.00 93.56 399 GLU A CA 1
ATOM 3136 C C . GLU A 1 399 ? -5.292 -4.808 16.317 1.00 93.56 399 GLU A C 1
ATOM 3138 O O . GLU A 1 399 ? -5.443 -4.163 17.357 1.00 93.56 399 GLU A O 1
ATOM 3143 N N . ILE A 1 400 ? -6.130 -4.717 15.280 1.00 95.31 400 ILE A N 1
ATOM 3144 C CA . ILE A 1 400 ? -7.458 -4.095 15.330 1.00 95.31 400 ILE A CA 1
ATOM 3145 C C . ILE A 1 400 ? -8.463 -5.250 15.369 1.00 95.31 400 ILE A C 1
ATOM 3147 O O . ILE A 1 400 ? -8.728 -5.872 14.337 1.00 95.31 400 ILE A O 1
ATOM 3151 N N . ALA A 1 401 ? -8.981 -5.562 16.555 1.00 93.88 401 ALA A N 1
ATOM 3152 C CA . ALA A 1 401 ? -9.917 -6.663 16.780 1.00 93.88 401 ALA A CA 1
ATOM 3153 C C . ALA A 1 401 ? -11.347 -6.127 16.932 1.00 93.88 401 ALA A C 1
ATOM 3155 O O . ALA A 1 401 ? -11.595 -5.210 17.717 1.00 93.88 401 ALA A O 1
ATOM 3156 N N . LEU A 1 402 ? -12.300 -6.697 16.190 1.00 92.62 402 LEU A N 1
ATOM 3157 C CA . LEU A 1 402 ? -13.701 -6.267 16.198 1.00 92.62 402 LEU A CA 1
ATOM 3158 C C . LEU A 1 402 ? -14.589 -7.354 16.811 1.00 92.62 402 LEU A C 1
ATOM 3160 O O . LEU A 1 402 ? -14.663 -8.460 16.282 1.00 92.62 402 LEU A O 1
ATOM 3164 N N . GLU A 1 403 ? -15.291 -7.029 17.896 1.00 88.69 403 GLU A N 1
ATOM 3165 C CA . GLU A 1 403 ? -16.174 -7.956 18.617 1.00 88.69 403 GLU 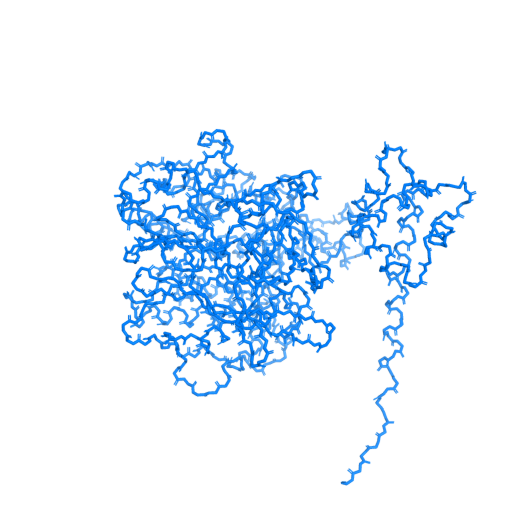A CA 1
ATOM 3166 C C . GLU A 1 403 ? -17.576 -7.344 18.734 1.00 88.69 403 GLU A C 1
ATOM 3168 O O . GLU A 1 403 ? -17.831 -6.458 19.555 1.00 88.69 403 GLU A O 1
ATOM 3173 N N . GLY A 1 404 ? -18.497 -7.779 17.867 1.00 84.50 404 GLY A N 1
ATOM 3174 C CA . GLY A 1 404 ? -19.786 -7.103 17.711 1.00 84.50 404 GLY A CA 1
ATOM 3175 C C . GLY A 1 404 ? -19.569 -5.636 17.337 1.00 84.50 404 GLY A C 1
ATOM 3176 O O . GLY A 1 404 ? -18.840 -5.346 16.389 1.00 84.50 404 GLY A O 1
ATOM 3177 N N . GLU A 1 405 ? -20.148 -4.711 18.101 1.00 80.12 405 GLU A N 1
ATOM 3178 C CA . GLU A 1 405 ? -19.973 -3.261 17.916 1.00 80.12 405 GLU A CA 1
ATOM 3179 C C . GLU A 1 405 ? -18.624 -2.726 18.432 1.00 80.12 405 GLU A C 1
ATOM 3181 O O . GLU A 1 405 ? -18.172 -1.671 17.991 1.00 80.12 405 GLU A O 1
ATOM 3186 N N . LYS A 1 406 ? -17.919 -3.468 19.296 1.00 86.12 406 LYS A N 1
ATOM 3187 C CA . LYS A 1 406 ? -16.668 -3.000 19.908 1.00 86.12 406 LYS A CA 1
ATOM 3188 C C . LYS A 1 406 ? -15.487 -3.107 18.952 1.00 86.12 406 LYS A C 1
ATOM 3190 O O . LYS A 1 406 ? -15.386 -4.049 18.165 1.00 86.12 406 LYS A O 1
ATOM 3195 N N . CYS A 1 407 ? -14.567 -2.156 19.063 1.00 90.94 407 CYS A N 1
ATOM 3196 C CA . CYS A 1 407 ? -13.278 -2.157 18.382 1.00 90.94 407 CYS A CA 1
ATOM 3197 C C . CYS A 1 407 ? -12.167 -2.060 19.431 1.00 90.94 407 CYS A C 1
ATOM 3199 O O . CYS A 1 407 ? -12.115 -1.088 20.180 1.00 90.94 407 CYS A O 1
ATOM 3201 N N . PHE A 1 408 ? -11.278 -3.047 19.486 1.00 91.69 408 PHE A N 1
ATOM 3202 C CA . PHE A 1 408 ? -10.110 -3.052 20.359 1.00 91.69 408 PHE A CA 1
ATOM 3203 C C . PHE A 1 408 ? -8.843 -2.806 19.546 1.00 91.69 408 PHE A C 1
ATOM 3205 O O . PHE A 1 408 ? -8.651 -3.419 18.497 1.00 91.69 408 PHE A O 1
ATOM 3212 N N . VAL A 1 409 ? -7.962 -1.952 20.065 1.00 92.50 409 VAL A N 1
ATOM 3213 C CA . VAL A 1 409 ? -6.586 -1.812 19.583 1.00 92.50 409 VAL A CA 1
ATOM 3214 C C . VAL A 1 409 ? -5.676 -2.424 20.640 1.00 92.50 409 VAL A C 1
ATOM 3216 O O . VAL A 1 409 ? -5.696 -2.009 21.804 1.00 92.50 409 VAL A O 1
ATOM 3219 N N . ARG A 1 410 ? -4.921 -3.452 20.249 1.00 89.56 410 ARG A N 1
ATOM 3220 C CA . ARG A 1 410 ? -4.051 -4.237 21.135 1.00 89.56 410 ARG A CA 1
ATOM 3221 C C . ARG A 1 410 ? -2.683 -4.409 20.500 1.00 89.56 410 ARG A C 1
ATOM 3223 O O . ARG A 1 410 ? -2.612 -4.605 19.296 1.00 89.56 410 ARG A O 1
ATOM 3230 N N . GLY A 1 411 ? -1.611 -4.386 21.280 1.00 89.56 411 GLY A N 1
ATOM 3231 C CA . GLY A 1 411 ? -0.260 -4.612 20.769 1.00 89.56 411 GLY A CA 1
ATOM 3232 C C . GLY A 1 411 ? 0.784 -3.841 21.549 1.00 89.56 411 GLY A C 1
ATOM 3233 O O . GLY A 1 411 ? 0.684 -3.706 22.771 1.00 89.56 411 GLY A O 1
ATOM 3234 N N . PHE A 1 412 ? 1.793 -3.335 20.850 1.00 86.12 412 PHE A N 1
ATOM 3235 C CA . PHE A 1 412 ? 2.815 -2.493 21.450 1.00 86.12 412 PHE A CA 1
ATOM 3236 C C . PHE A 1 412 ? 3.330 -1.432 20.481 1.00 86.12 412 PHE A C 1
ATOM 3238 O O . PHE A 1 412 ? 3.587 -1.704 19.306 1.00 86.12 412 PHE A O 1
ATOM 3245 N N . THR A 1 413 ? 3.533 -0.223 21.008 1.00 78.62 413 THR A N 1
ATOM 3246 C CA . THR A 1 413 ? 4.380 0.762 20.338 1.00 78.62 413 THR A CA 1
ATOM 3247 C C . THR A 1 413 ? 5.808 0.231 20.337 1.00 78.62 413 THR A C 1
ATOM 3249 O O . THR A 1 413 ? 6.246 -0.384 21.312 1.00 78.62 413 THR A O 1
ATOM 3252 N N . GLY A 1 414 ? 6.531 0.458 19.246 1.00 69.94 414 GLY A N 1
ATOM 3253 C CA . GLY A 1 414 ? 7.958 0.180 19.144 1.00 69.94 414 GLY A CA 1
ATOM 3254 C C . GLY A 1 414 ? 8.694 1.452 18.751 1.00 69.94 414 GLY A C 1
ATOM 3255 O O . GLY A 1 414 ? 8.261 2.153 17.837 1.00 69.94 414 GLY A O 1
ATOM 3256 N N . TYR A 1 415 ? 9.794 1.752 19.437 1.00 67.94 415 TYR A N 1
ATOM 3257 C CA . TYR A 1 415 ? 10.785 2.722 18.975 1.00 67.94 415 TYR A CA 1
ATOM 3258 C C . TYR A 1 415 ? 12.196 2.280 19.376 1.00 67.94 415 TYR A C 1
ATOM 3260 O O . TYR A 1 415 ? 12.375 1.555 20.359 1.00 67.94 415 TYR A O 1
ATOM 3268 N N . VAL A 1 416 ? 13.195 2.729 18.618 1.00 58.78 416 VAL A N 1
ATOM 3269 C CA . VAL A 1 416 ? 14.615 2.462 18.876 1.00 58.78 416 VAL A CA 1
ATOM 3270 C C . VAL A 1 416 ? 15.301 3.750 19.334 1.00 58.78 416 VAL A C 1
ATOM 3272 O O . VAL A 1 416 ? 15.173 4.786 18.688 1.00 58.78 416 VAL A O 1
ATOM 3275 N N . ASP A 1 417 ? 16.041 3.679 20.441 1.00 59.59 417 ASP A N 1
ATOM 3276 C CA . ASP A 1 417 ? 16.971 4.720 20.894 1.00 59.59 417 ASP A CA 1
ATOM 3277 C C . ASP A 1 417 ? 18.388 4.130 20.970 1.00 59.59 417 ASP A C 1
ATOM 3279 O O . ASP A 1 417 ? 18.722 3.317 21.842 1.00 59.59 417 ASP A O 1
ATOM 3283 N N . GLY A 1 418 ? 19.214 4.479 19.980 1.00 61.81 418 GLY A N 1
ATOM 3284 C CA . GLY A 1 418 ? 20.551 3.922 19.791 1.00 61.81 418 GLY A CA 1
ATOM 3285 C C . GLY A 1 418 ? 20.530 2.406 19.568 1.00 61.81 418 GLY A C 1
ATOM 3286 O O . GLY A 1 418 ? 20.270 1.940 18.467 1.00 61.81 418 GLY A O 1
ATOM 3287 N N . LEU A 1 419 ? 20.845 1.641 20.618 1.00 53.91 419 LEU A N 1
ATOM 3288 C CA . LEU A 1 419 ? 20.839 0.168 20.621 1.00 53.91 419 LEU A CA 1
ATOM 3289 C C . LEU A 1 419 ? 19.696 -0.430 21.466 1.00 53.91 419 LEU A C 1
ATOM 3291 O O . LEU A 1 419 ? 19.647 -1.645 21.651 1.00 53.91 419 LEU A O 1
ATOM 3295 N N . SER A 1 420 ? 18.809 0.401 22.020 1.00 52.31 420 SER A N 1
ATOM 3296 C CA . SER A 1 420 ? 17.720 -0.037 22.900 1.00 52.31 420 SER A CA 1
ATOM 3297 C C . SER A 1 420 ? 16.383 0.039 22.174 1.00 52.31 420 SER A C 1
ATOM 3299 O O . SER A 1 420 ? 15.962 1.117 21.763 1.00 52.31 420 SER A O 1
ATOM 3301 N N . CYS A 1 421 ? 15.686 -1.093 22.055 1.00 61.00 421 CYS A N 1
ATOM 3302 C CA . CYS A 1 421 ? 14.290 -1.104 21.629 1.00 61.00 421 CYS A CA 1
ATOM 3303 C C . CYS A 1 421 ? 13.377 -0.943 22.849 1.00 61.00 421 CYS A C 1
ATOM 3305 O O . CYS A 1 421 ? 13.495 -1.677 23.834 1.00 61.00 421 CYS A O 1
ATOM 3307 N N . HIS A 1 422 ? 12.451 0.006 22.774 1.00 68.75 422 HIS A N 1
ATOM 3308 C CA . HIS A 1 422 ? 11.472 0.285 23.811 1.00 68.75 422 HIS A CA 1
ATOM 3309 C C . HIS A 1 422 ? 10.081 -0.113 23.321 1.00 68.75 422 HIS A C 1
ATOM 3311 O O . HIS A 1 422 ? 9.592 0.410 22.321 1.00 68.75 422 HIS A O 1
ATOM 3317 N N . ARG A 1 423 ? 9.443 -1.037 24.052 1.00 75.75 423 ARG A N 1
ATOM 3318 C CA . ARG A 1 423 ? 8.056 -1.456 23.826 1.00 75.75 423 ARG A CA 1
ATOM 3319 C C . ARG A 1 423 ? 7.141 -0.873 24.898 1.00 75.75 423 ARG A C 1
ATOM 3321 O O . ARG A 1 423 ? 7.450 -0.999 26.084 1.00 75.75 423 ARG A O 1
ATOM 3328 N N . GLN A 1 424 ? 6.001 -0.305 24.510 1.00 78.50 424 GLN A N 1
ATOM 3329 C CA . GLN A 1 424 ? 4.929 0.058 25.447 1.00 78.50 424 GLN A CA 1
ATOM 3330 C C . GLN A 1 424 ? 3.646 -0.647 25.035 1.00 78.50 424 GLN A C 1
ATOM 3332 O O . GLN A 1 424 ? 3.234 -0.553 23.883 1.00 78.50 424 GLN A O 1
ATOM 3337 N N . VAL A 1 425 ? 3.016 -1.361 25.966 1.00 83.25 425 VAL A N 1
ATOM 3338 C CA . VAL A 1 425 ? 1.803 -2.131 25.671 1.00 83.25 425 VAL A CA 1
ATOM 3339 C C . VAL A 1 425 ? 0.636 -1.181 25.413 1.00 83.25 425 VAL A C 1
ATOM 3341 O O . VAL A 1 425 ? 0.313 -0.332 26.245 1.00 83.25 425 VAL A O 1
ATOM 3344 N N . VAL A 1 426 ? -0.014 -1.364 24.270 1.00 85.31 426 VAL A N 1
ATOM 3345 C CA . VAL A 1 426 ? -1.254 -0.693 23.882 1.00 85.31 426 VAL A CA 1
ATOM 3346 C C . VAL A 1 426 ? -2.391 -1.681 24.103 1.00 85.31 426 VAL A C 1
ATOM 3348 O O . VAL A 1 426 ? -2.350 -2.794 23.580 1.00 85.31 426 VAL A O 1
ATOM 3351 N N . HIS A 1 427 ? -3.402 -1.299 24.880 1.00 85.44 427 HIS A N 1
ATOM 3352 C CA . HIS A 1 427 ? -4.634 -2.077 25.001 1.00 85.44 427 HIS A CA 1
ATOM 3353 C C . HIS A 1 427 ? -5.788 -1.156 25.395 1.00 85.44 427 HIS A C 1
ATOM 3355 O O . HIS A 1 427 ? -5.932 -0.794 26.561 1.00 85.44 427 HIS A O 1
ATOM 3361 N N . TYR A 1 428 ? -6.626 -0.797 24.424 1.00 87.00 428 TYR A N 1
ATOM 3362 C CA . TYR A 1 428 ? -7.814 0.019 24.663 1.00 87.00 428 TYR A CA 1
ATOM 3363 C C . TYR A 1 428 ? -8.971 -0.360 23.733 1.00 87.00 428 TYR A C 1
ATOM 3365 O O . TYR A 1 428 ? -8.783 -1.015 22.707 1.00 87.00 428 TYR A O 1
ATOM 3373 N N . ALA A 1 429 ? -10.182 0.052 24.108 1.00 89.25 429 ALA A N 1
ATOM 3374 C CA . ALA A 1 429 ? -11.346 0.027 23.231 1.00 89.25 429 ALA A CA 1
ATOM 3375 C C . ALA A 1 429 ? -11.495 1.407 22.576 1.00 89.25 429 ALA A C 1
ATOM 3377 O O . ALA A 1 429 ? -11.535 2.420 23.277 1.00 89.25 429 ALA A O 1
ATOM 3378 N N . ALA A 1 430 ? -11.530 1.450 21.247 1.00 88.56 430 ALA A N 1
ATOM 3379 C CA . ALA A 1 430 ? -11.657 2.682 20.479 1.00 88.56 430 ALA A CA 1
ATOM 3380 C C . ALA A 1 430 ? -13.043 3.325 20.704 1.00 88.56 430 ALA A C 1
ATOM 3382 O O . ALA A 1 430 ? -14.033 2.590 20.737 1.00 88.56 430 ALA A O 1
ATOM 3383 N N . PRO A 1 431 ? -13.130 4.658 20.861 1.00 85.25 431 PRO A N 1
ATOM 3384 C CA . PRO A 1 431 ? -14.388 5.352 21.104 1.00 85.25 431 PRO A CA 1
ATOM 3385 C C . PRO A 1 431 ? -15.325 5.370 19.897 1.00 85.25 431 PRO A C 1
ATOM 3387 O O . PRO A 1 431 ? -14.880 5.451 18.750 1.00 85.25 431 PRO A O 1
ATOM 3390 N N . GLY A 1 432 ? -16.630 5.389 20.173 1.00 72.19 432 GLY A N 1
ATOM 3391 C CA . GLY A 1 432 ? -17.694 5.565 19.182 1.00 72.19 432 GLY A CA 1
ATOM 3392 C C . GLY A 1 432 ? -18.422 4.262 18.849 1.00 72.19 432 GLY A C 1
ATOM 3393 O O . GLY A 1 432 ? -18.681 3.451 19.734 1.00 72.19 432 GLY A O 1
ATOM 3394 N N . GLY A 1 433 ? -18.812 4.084 17.585 1.00 62.47 433 GLY A N 1
ATOM 3395 C CA . GLY A 1 433 ? -19.694 2.992 17.162 1.00 62.47 433 GLY A CA 1
ATOM 3396 C C . GLY A 1 433 ? -21.140 3.149 17.659 1.00 62.47 433 GLY A C 1
ATOM 3397 O O . GLY A 1 433 ? -21.516 4.179 18.221 1.00 62.47 433 GLY A O 1
ATOM 3398 N N . ALA A 1 434 ? -21.982 2.133 17.439 1.00 56.41 434 ALA A N 1
ATOM 3399 C CA . ALA A 1 434 ? -23.418 2.222 17.734 1.00 56.41 434 ALA A CA 1
ATOM 3400 C C . ALA A 1 434 ? -23.768 2.182 19.236 1.00 56.41 434 ALA A C 1
ATOM 3402 O O . ALA A 1 434 ? -24.881 2.557 19.607 1.00 56.41 434 ALA A O 1
ATOM 3403 N N . ASP A 1 435 ? -22.853 1.724 20.099 1.00 60.88 435 ASP A N 1
ATOM 3404 C CA . ASP A 1 435 ? -23.033 1.706 21.558 1.00 60.88 435 ASP A CA 1
ATOM 3405 C C . ASP A 1 435 ? -22.405 2.920 22.271 1.00 60.88 435 ASP A C 1
ATOM 3407 O O . ASP A 1 435 ? -22.618 3.091 23.473 1.00 60.88 435 ASP A O 1
ATOM 3411 N N . GLY A 1 436 ? -21.669 3.774 21.543 1.00 56.50 436 GLY A N 1
ATOM 3412 C CA . GLY A 1 436 ? -20.945 4.919 22.103 1.00 56.50 436 GLY A CA 1
ATOM 3413 C C . GLY A 1 436 ? -19.873 4.524 23.124 1.00 56.50 436 GLY A C 1
ATOM 3414 O O . GLY A 1 436 ? -19.524 5.333 23.986 1.00 56.50 436 GLY A O 1
ATOM 3415 N N . GLY A 1 437 ? -19.409 3.270 23.085 1.00 65.81 437 GLY A N 1
ATOM 3416 C CA . GLY A 1 437 ? -18.443 2.720 24.026 1.00 65.81 437 GLY A CA 1
ATOM 3417 C C . GLY A 1 437 ? -17.008 3.172 23.757 1.00 65.81 437 GLY A C 1
ATOM 3418 O O . GLY A 1 437 ? -16.747 4.007 22.896 1.00 65.81 437 GLY A O 1
ATOM 3419 N N . GLY A 1 438 ? -16.069 2.582 24.501 1.00 81.12 438 GLY A N 1
ATOM 3420 C CA . GLY A 1 438 ? -14.632 2.842 24.378 1.00 81.12 438 GLY A CA 1
ATOM 3421 C C . GLY A 1 438 ? -14.088 3.877 25.366 1.00 81.12 438 GLY A C 1
ATOM 3422 O O . GLY A 1 438 ? -14.785 4.322 26.278 1.00 81.12 438 GLY A O 1
ATOM 3423 N N . ASP A 1 439 ? -12.810 4.215 25.208 1.00 83.88 439 ASP A N 1
ATOM 3424 C CA . ASP A 1 439 ? -12.157 5.302 25.941 1.00 83.88 439 ASP A CA 1
ATOM 3425 C C . ASP A 1 439 ? -12.426 6.634 25.215 1.00 83.88 439 ASP A C 1
ATOM 3427 O O . ASP A 1 439 ? -11.899 6.837 24.117 1.00 83.88 439 ASP A O 1
ATOM 3431 N N . PRO A 1 440 ? -13.245 7.542 25.782 1.00 83.50 440 PRO A N 1
ATOM 3432 C CA . PRO A 1 440 ? -13.757 8.711 25.070 1.00 83.50 440 PRO A CA 1
ATOM 3433 C C . PRO A 1 440 ? -12.683 9.746 24.724 1.00 83.50 440 PRO A C 1
ATOM 3435 O O . PRO A 1 440 ? -12.963 10.648 23.943 1.00 83.50 440 PRO A O 1
ATOM 3438 N N . HIS A 1 441 ? -11.476 9.647 25.291 1.00 87.06 441 HIS A N 1
ATOM 3439 C CA . HIS A 1 441 ? -10.408 10.614 25.040 1.00 87.06 441 HIS A CA 1
ATOM 3440 C C . HIS A 1 441 ? -9.641 10.326 23.748 1.00 87.06 441 HIS A C 1
ATOM 3442 O O . HIS A 1 441 ? -9.037 11.239 23.189 1.00 87.06 441 HIS A O 1
ATOM 3448 N N . ILE A 1 442 ? -9.641 9.076 23.268 1.00 90.94 442 ILE A N 1
ATOM 3449 C CA . ILE A 1 442 ? -8.845 8.670 22.103 1.00 90.94 442 ILE A CA 1
ATOM 3450 C C . ILE A 1 442 ? -9.357 9.359 20.832 1.00 90.94 442 ILE A C 1
ATOM 3452 O O . ILE A 1 442 ? -10.553 9.414 20.562 1.00 90.94 442 ILE A O 1
ATOM 3456 N N . GLY A 1 443 ? -8.433 9.870 20.024 1.00 90.56 443 GLY A N 1
ATOM 3457 C CA . GLY A 1 443 ? -8.720 10.565 18.774 1.00 90.56 443 GLY A CA 1
ATOM 3458 C C . GLY A 1 443 ? -9.200 12.009 18.935 1.00 90.56 443 GLY A C 1
ATOM 3459 O O . GLY A 1 443 ? -9.387 12.683 17.923 1.00 90.56 443 GLY A O 1
ATOM 3460 N N . ILE A 1 444 ? -9.361 12.527 20.162 1.00 89.94 444 ILE A N 1
ATOM 3461 C CA . ILE A 1 444 ? -9.622 13.958 20.360 1.00 89.94 444 ILE A CA 1
ATOM 3462 C C . ILE A 1 444 ? -8.361 14.747 19.980 1.00 89.94 444 ILE A C 1
ATOM 3464 O O . ILE A 1 444 ? -7.276 14.506 20.515 1.00 89.94 444 ILE A O 1
ATOM 3468 N N . VAL A 1 445 ? -8.519 15.706 19.066 1.00 89.56 445 VAL A N 1
ATOM 3469 C CA . VAL A 1 445 ? -7.508 16.718 18.733 1.00 89.56 445 VAL A CA 1
ATOM 3470 C C . VAL A 1 445 ? -7.606 17.864 19.740 1.00 89.56 445 VAL A C 1
ATOM 3472 O O . VAL A 1 445 ? -8.700 18.315 20.075 1.00 89.56 445 VAL A O 1
ATOM 3475 N N . GLN A 1 446 ? -6.463 18.338 20.228 1.00 88.25 446 GLN A N 1
ATOM 3476 C CA . GLN A 1 446 ? -6.377 19.447 21.172 1.00 88.25 446 GLN A CA 1
ATOM 3477 C C . GLN A 1 446 ? -7.025 20.710 20.575 1.00 88.25 446 GLN A C 1
ATOM 3479 O O . GLN A 1 446 ? -6.776 21.016 19.405 1.00 88.25 446 GLN A O 1
ATOM 3484 N N . PRO A 1 447 ? -7.842 21.463 21.335 1.00 82.00 447 PRO A N 1
ATOM 3485 C CA . PRO A 1 447 ? -8.396 22.721 20.848 1.00 82.00 447 PRO A CA 1
ATOM 3486 C C . PRO A 1 447 ? -7.284 23.749 20.607 1.00 82.00 447 PRO A C 1
ATOM 3488 O O . PRO A 1 447 ? -6.309 23.813 21.357 1.00 82.00 447 PRO A O 1
ATOM 3491 N N . GLU A 1 448 ? -7.447 24.572 19.572 1.00 80.19 448 GLU A N 1
ATOM 3492 C CA . GLU A 1 448 ? -6.551 25.701 19.316 1.00 80.19 448 GLU A CA 1
ATOM 3493 C C . GLU A 1 448 ? -6.687 26.772 20.414 1.00 80.19 448 GLU A C 1
ATOM 3495 O O . GLU A 1 448 ? -7.787 27.058 20.899 1.00 80.19 448 GLU A O 1
ATOM 3500 N N . SER A 1 449 ? -5.567 27.382 20.807 1.00 77.62 449 SER A N 1
ATOM 3501 C CA . SER A 1 449 ? -5.526 28.507 21.745 1.00 77.62 449 SER A CA 1
ATOM 3502 C C . SER A 1 449 ? -4.356 29.451 21.442 1.00 77.62 449 SER A C 1
ATOM 3504 O O . SER A 1 449 ? -3.457 29.112 20.677 1.00 77.62 449 SER A O 1
ATOM 3506 N N . GLU A 1 450 ? -4.312 30.625 22.085 1.00 71.69 450 GLU A N 1
ATOM 3507 C CA . GLU A 1 450 ? -3.160 31.544 21.980 1.00 71.69 450 GLU A CA 1
ATOM 3508 C C . GLU A 1 450 ? -1.829 30.898 22.428 1.00 71.69 450 GLU A C 1
ATOM 3510 O O . GLU A 1 450 ? -0.754 31.316 21.999 1.00 71.69 450 GLU A O 1
ATOM 3515 N N . GLU A 1 451 ? -1.895 29.873 23.283 1.00 71.12 451 GLU A N 1
ATOM 3516 C CA . GLU A 1 451 ? -0.737 29.142 23.813 1.00 71.12 451 GLU A CA 1
ATOM 3517 C C . GLU A 1 451 ? -0.383 27.910 22.958 1.00 71.12 451 GLU A C 1
ATOM 3519 O O . GLU A 1 451 ? 0.781 27.503 22.909 1.00 71.12 451 GLU A O 1
ATOM 3524 N N . VAL A 1 452 ? -1.373 27.335 22.264 1.00 74.25 452 VAL A N 1
ATOM 3525 C CA . VAL A 1 452 ? -1.241 26.171 21.378 1.00 74.25 452 VAL A CA 1
ATOM 3526 C C . VAL A 1 452 ? -1.891 26.493 20.022 1.00 74.25 452 VAL A C 1
ATOM 3528 O O . VAL A 1 452 ? -3.047 26.127 19.791 1.00 74.25 452 VAL A O 1
ATOM 3531 N N . PRO A 1 453 ? -1.166 27.195 19.128 1.00 74.25 453 PRO A N 1
ATOM 3532 C CA . PRO A 1 453 ? -1.616 27.445 17.759 1.00 74.25 453 PRO A CA 1
ATOM 3533 C C . PRO A 1 453 ? -1.784 26.143 16.966 1.00 74.25 453 PRO A C 1
ATOM 3535 O O . PRO A 1 453 ? -1.242 25.097 17.343 1.00 74.25 453 PRO A O 1
ATOM 3538 N N . GLU A 1 454 ? -2.505 26.224 15.844 1.00 75.19 454 GLU A N 1
ATOM 3539 C CA . GLU A 1 454 ? -2.849 25.095 14.968 1.00 75.19 454 GLU A CA 1
ATOM 3540 C C . GLU A 1 454 ? -1.675 24.139 14.672 1.00 75.19 454 GLU A C 1
ATOM 3542 O O . GLU A 1 454 ? -1.843 22.919 14.756 1.00 75.19 454 GLU A O 1
ATOM 3547 N N . ASP A 1 455 ? -0.475 24.681 14.419 1.00 77.62 455 ASP A N 1
ATOM 3548 C CA . ASP A 1 455 ? 0.759 23.952 14.088 1.00 77.62 455 ASP A CA 1
ATOM 3549 C C . ASP A 1 455 ? 1.386 23.178 15.263 1.00 77.62 455 ASP A C 1
ATOM 3551 O O . ASP A 1 455 ? 2.366 22.455 15.073 1.00 77.62 455 ASP A O 1
ATOM 3555 N N . LYS A 1 456 ? 0.869 23.321 16.488 1.00 81.75 456 LYS A N 1
ATOM 3556 C CA . LYS A 1 456 ? 1.429 22.706 17.711 1.00 81.75 456 LYS A CA 1
ATOM 3557 C C . LYS A 1 456 ? 0.462 21.783 18.437 1.00 81.75 456 LYS A C 1
ATOM 3559 O O . LYS A 1 456 ? 0.831 21.231 19.474 1.00 81.75 456 LYS A O 1
ATOM 3564 N N . ARG A 1 457 ? -0.748 21.610 17.904 1.00 88.44 457 ARG A N 1
ATOM 3565 C CA . ARG A 1 457 ? -1.782 20.749 18.482 1.00 88.44 457 ARG A CA 1
ATOM 3566 C C . ARG A 1 457 ? -1.333 19.289 18.466 1.00 88.44 457 ARG A C 1
ATOM 3568 O O . ARG A 1 457 ? -0.794 18.805 17.473 1.00 88.44 457 ARG A O 1
ATOM 3575 N N . PHE A 1 458 ? -1.600 18.585 19.558 1.00 91.81 458 PHE A N 1
ATOM 3576 C CA . PHE A 1 458 ? -1.522 17.128 19.614 1.00 91.81 458 PHE A CA 1
ATOM 3577 C C . PHE A 1 458 ? -2.929 16.526 19.512 1.00 91.81 458 PHE A C 1
ATOM 3579 O O . PHE A 1 458 ? -3.926 17.200 19.759 1.00 91.81 458 PHE A O 1
ATOM 3586 N N . PHE A 1 459 ? -3.026 15.241 19.192 1.00 93.19 459 PHE A N 1
ATOM 3587 C CA . PHE A 1 459 ? -4.225 14.433 19.389 1.00 93.19 459 PHE A CA 1
ATOM 3588 C C . PHE A 1 459 ? -3.909 13.234 20.284 1.00 93.19 459 PHE A C 1
ATOM 3590 O O . PHE A 1 459 ? -2.763 12.780 20.357 1.00 93.19 459 PHE A O 1
ATOM 3597 N N . VAL A 1 460 ? -4.917 12.711 20.978 1.00 92.81 460 VAL A N 1
ATOM 3598 C CA . VAL A 1 460 ? -4.756 11.516 21.813 1.00 92.81 460 VAL A CA 1
ATOM 3599 C C . VAL A 1 460 ? -4.678 10.283 20.908 1.00 92.81 460 VAL A C 1
ATOM 3601 O O . VAL A 1 460 ? -5.668 9.865 20.317 1.00 92.81 460 VAL A O 1
ATOM 3604 N N . LYS A 1 461 ? -3.491 9.693 20.778 1.00 93.06 461 LYS A N 1
ATOM 3605 C CA . LYS A 1 461 ? -3.199 8.594 19.850 1.00 93.06 461 LYS A CA 1
ATOM 3606 C C . LYS A 1 461 ? -3.631 7.229 20.387 1.00 93.06 461 LYS A C 1
ATOM 3608 O O . LYS A 1 461 ? -4.187 6.426 19.643 1.00 93.06 461 LYS A O 1
ATOM 3613 N N . ALA A 1 462 ? -3.330 6.950 21.654 1.00 91.69 462 ALA A N 1
ATOM 3614 C CA . ALA A 1 462 ? -3.558 5.650 22.283 1.00 91.69 462 ALA A CA 1
ATOM 3615 C C . ALA A 1 462 ? -3.605 5.763 23.812 1.00 91.69 462 ALA A C 1
ATOM 3617 O O . ALA A 1 462 ? -2.982 6.655 24.387 1.00 91.69 462 ALA A O 1
ATOM 3618 N N . CYS A 1 463 ? -4.269 4.814 24.474 1.00 87.50 463 CYS A N 1
ATOM 3619 C CA . CYS A 1 463 ? -4.088 4.570 25.905 1.00 87.50 463 CYS A CA 1
ATOM 3620 C C . CYS A 1 463 ? -3.067 3.433 26.095 1.00 87.50 463 CYS A C 1
ATOM 3622 O O . CYS A 1 463 ? -3.177 2.359 25.490 1.00 87.50 463 CYS A O 1
ATOM 3624 N N . LEU A 1 464 ? -2.038 3.706 26.897 1.00 84.56 464 LEU A N 1
ATOM 3625 C CA . LEU A 1 464 ? -0.955 2.794 27.247 1.00 84.56 464 LEU A CA 1
ATOM 3626 C C . LEU A 1 464 ? -1.335 2.031 28.518 1.00 84.56 464 LEU A C 1
ATOM 3628 O O . LEU A 1 464 ? -1.768 2.623 29.511 1.00 84.56 464 LEU A O 1
ATOM 3632 N N . ALA A 1 465 ? -1.139 0.715 28.500 1.00 73.25 465 ALA A N 1
ATOM 3633 C CA . ALA A 1 465 ? -1.498 -0.142 29.618 1.00 73.25 465 ALA A CA 1
ATOM 3634 C C . ALA A 1 465 ? -0.681 0.196 30.879 1.00 73.25 465 ALA A C 1
ATOM 3636 O O . ALA A 1 465 ? 0.537 0.382 30.826 1.00 73.25 465 ALA A O 1
ATOM 3637 N N . ALA A 1 466 ? -1.361 0.215 32.026 1.00 66.25 466 ALA A N 1
ATOM 3638 C CA . ALA A 1 466 ? -0.727 0.308 33.333 1.00 66.25 466 ALA A CA 1
ATOM 3639 C C . ALA A 1 466 ? 0.160 -0.927 33.579 1.00 66.25 466 ALA A C 1
ATOM 3641 O O . ALA A 1 466 ? -0.328 -2.059 33.609 1.00 66.25 466 ALA A O 1
ATOM 3642 N N . LEU A 1 467 ? 1.465 -0.710 33.755 1.00 57.81 467 LEU A N 1
ATOM 3643 C CA . LEU A 1 467 ? 2.401 -1.733 34.232 1.00 57.81 467 LEU A CA 1
ATOM 3644 C C . LEU A 1 467 ? 2.369 -1.779 35.767 1.00 57.81 467 LEU A C 1
ATOM 3646 O O . LEU A 1 467 ? 1.997 -0.796 36.404 1.00 57.81 467 LEU A O 1
ATOM 3650 N N . GLU A 1 468 ? 2.770 -2.896 36.383 1.00 50.28 468 GLU A N 1
ATOM 3651 C CA . GLU A 1 468 ? 2.748 -3.030 37.849 1.00 50.28 468 GLU A CA 1
ATOM 3652 C C . GLU A 1 468 ? 3.499 -1.874 38.541 1.00 50.28 468 GLU A C 1
ATOM 3654 O O . GLU A 1 468 ? 4.711 -1.720 38.398 1.00 50.28 468 GLU A O 1
ATOM 3659 N N . GLY A 1 469 ? 2.761 -1.056 39.301 1.00 49.66 469 GLY A N 1
ATOM 3660 C CA . GLY A 1 469 ? 3.293 0.110 40.017 1.00 49.66 469 GLY A CA 1
ATOM 3661 C C . GLY A 1 469 ? 3.250 1.447 39.264 1.00 49.66 469 GLY A C 1
ATOM 3662 O O . GLY A 1 469 ? 3.726 2.437 39.817 1.00 49.66 469 GLY A O 1
ATOM 3663 N N . TYR A 1 470 ? 2.675 1.503 38.058 1.00 54.62 470 TYR A N 1
ATOM 3664 C CA . TYR A 1 470 ? 2.517 2.724 37.261 1.00 54.62 470 TYR A CA 1
ATOM 3665 C C . TYR A 1 470 ? 1.057 2.946 36.856 1.00 54.62 470 TYR A C 1
ATOM 3667 O O . TYR A 1 470 ? 0.369 2.006 36.462 1.00 54.62 470 TYR A O 1
ATOM 3675 N N . ASP A 1 471 ? 0.600 4.197 36.905 1.00 66.94 471 ASP A N 1
ATOM 3676 C CA . ASP A 1 471 ? -0.730 4.571 36.419 1.00 66.94 471 ASP A CA 1
ATOM 3677 C C . ASP A 1 471 ? -0.844 4.409 34.891 1.00 66.94 471 ASP A C 1
ATOM 3679 O O . ASP A 1 471 ? 0.153 4.452 34.160 1.00 66.94 471 ASP A O 1
ATOM 3683 N N . ALA A 1 472 ? -2.075 4.235 34.398 1.00 72.75 472 ALA A N 1
ATOM 3684 C CA . ALA A 1 472 ? -2.364 4.273 32.964 1.00 72.75 472 ALA A CA 1
ATOM 3685 C C . ALA A 1 472 ? -2.028 5.662 32.398 1.00 72.75 472 ALA A C 1
ATOM 3687 O O . ALA A 1 472 ? -2.211 6.674 33.075 1.00 72.75 472 ALA A O 1
ATOM 3688 N N . ARG A 1 473 ? -1.526 5.718 31.161 1.00 85.62 473 ARG A N 1
ATOM 3689 C CA . ARG A 1 473 ? -1.065 6.964 30.525 1.00 85.62 473 ARG A CA 1
ATOM 3690 C C . ARG A 1 473 ? -1.521 7.022 29.081 1.00 85.62 473 ARG A C 1
ATOM 3692 O O . ARG A 1 473 ? -1.659 5.990 28.435 1.00 85.62 473 ARG A O 1
ATOM 3699 N N . TYR A 1 474 ? -1.709 8.223 28.561 1.00 88.56 474 TYR A N 1
ATOM 3700 C CA . TYR A 1 474 ? -2.027 8.426 27.157 1.00 88.56 474 TYR A CA 1
ATOM 3701 C C . TYR A 1 474 ? -0.763 8.720 26.362 1.00 88.56 474 TYR A C 1
ATOM 3703 O O . TYR A 1 474 ? 0.122 9.451 26.807 1.00 88.56 474 TYR A O 1
ATOM 3711 N N . LEU A 1 475 ? -0.712 8.166 25.159 1.00 90.19 475 LEU A N 1
ATOM 3712 C CA . LEU A 1 475 ? 0.193 8.602 24.116 1.00 90.19 475 LEU A CA 1
ATOM 3713 C C . LEU A 1 475 ? -0.509 9.718 23.342 1.00 90.19 475 LEU A C 1
ATOM 3715 O O . LEU A 1 475 ? -1.548 9.487 22.726 1.00 90.19 475 LEU A O 1
ATOM 3719 N N . LEU A 1 476 ? 0.054 10.915 23.367 1.00 91.50 476 LEU A N 1
ATOM 3720 C CA . LEU A 1 476 ? -0.292 12.004 22.466 1.00 91.50 476 LEU A CA 1
ATOM 3721 C C . LEU A 1 476 ? 0.582 11.922 21.212 1.00 91.50 476 LEU A C 1
ATOM 3723 O O . LEU A 1 476 ? 1.739 11.503 21.287 1.00 91.50 476 LEU A O 1
ATOM 3727 N N . CYS A 1 477 ? 0.054 12.361 20.074 1.00 91.06 477 CYS A N 1
ATOM 3728 C CA . CYS A 1 477 ? 0.794 12.480 18.822 1.00 91.06 477 CYS A CA 1
ATOM 3729 C C . CYS A 1 477 ? 0.496 13.825 18.139 1.00 91.06 477 CYS A C 1
ATOM 3731 O O . CYS A 1 477 ? -0.649 14.264 18.108 1.00 91.06 477 CYS A O 1
ATOM 3733 N N . LYS A 1 478 ? 1.519 14.481 17.592 1.00 90.19 478 LYS A N 1
ATOM 3734 C CA . LYS A 1 478 ? 1.405 15.533 16.575 1.00 90.19 478 LYS A CA 1
ATOM 3735 C C . LYS A 1 478 ? 1.982 14.964 15.281 1.00 90.19 478 LYS A C 1
ATOM 3737 O O . LYS A 1 478 ? 3.086 14.419 15.310 1.00 90.19 478 LYS A O 1
ATOM 3742 N N . VAL A 1 479 ? 1.301 15.176 14.159 1.00 86.88 479 VAL A N 1
ATOM 3743 C CA . VAL A 1 479 ? 1.858 14.949 12.819 1.00 86.88 479 VAL A CA 1
ATOM 3744 C C . VAL A 1 479 ? 2.208 16.289 12.168 1.00 86.88 479 VAL A C 1
ATOM 3746 O O . VAL A 1 479 ? 1.534 17.294 12.387 1.00 86.88 479 VAL A O 1
ATOM 3749 N N . ASP A 1 480 ? 3.316 16.310 11.432 1.00 83.44 480 ASP A N 1
ATOM 3750 C CA . ASP A 1 480 ? 3.796 17.447 10.645 1.00 83.44 480 ASP A CA 1
ATOM 3751 C C . ASP A 1 480 ? 4.337 16.926 9.306 1.00 83.44 480 ASP A C 1
ATOM 3753 O O . ASP A 1 480 ? 5.513 16.556 9.178 1.00 83.44 480 ASP A O 1
ATOM 3757 N N . GLY A 1 481 ? 3.425 16.752 8.348 1.00 80.56 481 GLY A N 1
ATOM 3758 C CA . GLY A 1 481 ? 3.662 16.037 7.097 1.00 80.56 481 GLY A CA 1
ATOM 3759 C C . GLY A 1 481 ? 4.120 14.604 7.369 1.00 80.56 481 GLY A C 1
ATOM 3760 O O . GLY A 1 481 ? 3.324 13.732 7.699 1.00 80.56 481 GLY A O 1
ATOM 3761 N N . PHE A 1 482 ? 5.430 14.385 7.273 1.00 71.75 482 PHE A N 1
ATOM 3762 C CA . PHE A 1 482 ? 6.078 13.098 7.519 1.00 71.75 482 PHE A CA 1
ATOM 3763 C C . PHE A 1 482 ? 6.649 12.923 8.928 1.00 71.75 482 PHE A C 1
ATOM 3765 O O . PHE A 1 482 ? 7.234 11.884 9.208 1.00 71.75 482 PHE A O 1
ATOM 3772 N N . THR A 1 483 ? 6.523 13.892 9.836 1.00 81.19 483 THR A N 1
ATOM 3773 C CA . THR A 1 483 ? 7.092 13.771 11.191 1.00 81.19 483 THR A CA 1
ATOM 3774 C C . THR A 1 483 ? 6.012 13.513 12.231 1.00 81.19 483 THR A C 1
ATOM 3776 O O . THR A 1 483 ? 5.122 14.334 12.413 1.00 81.19 483 THR A O 1
ATOM 3779 N N . ASN A 1 484 ? 6.130 12.405 12.962 1.00 83.44 484 ASN A N 1
ATOM 3780 C CA . ASN A 1 484 ? 5.300 12.065 14.113 1.00 83.44 484 ASN A CA 1
ATOM 3781 C C . ASN A 1 484 ? 6.051 12.434 15.404 1.00 83.44 484 ASN A C 1
ATOM 3783 O O . ASN A 1 484 ? 7.074 11.835 15.732 1.00 83.44 484 ASN A O 1
ATOM 3787 N N . THR A 1 485 ? 5.550 13.412 16.155 1.00 86.69 485 THR A N 1
ATOM 3788 C CA . THR A 1 485 ? 6.047 13.755 17.497 1.00 86.69 485 THR A CA 1
ATOM 3789 C C . THR A 1 485 ? 5.130 13.138 18.542 1.00 86.69 485 THR A C 1
ATOM 3791 O O . THR A 1 485 ? 3.930 13.389 18.519 1.00 86.69 485 THR A O 1
ATOM 3794 N N . TYR A 1 486 ? 5.677 12.376 19.481 1.00 86.44 486 TYR A N 1
ATOM 3795 C CA . TYR A 1 486 ? 4.927 11.726 20.552 1.00 86.44 486 TYR A CA 1
ATOM 3796 C C . TYR A 1 486 ? 5.213 12.358 21.906 1.00 86.44 486 TYR A C 1
ATOM 3798 O O . TYR A 1 486 ? 6.335 12.796 22.171 1.00 86.44 486 TYR A O 1
ATOM 3806 N N . GLN A 1 487 ? 4.205 12.347 22.775 1.00 87.44 487 GLN A N 1
ATOM 3807 C CA . GLN A 1 487 ? 4.313 12.794 24.159 1.00 87.44 487 GLN A CA 1
ATOM 3808 C C . GLN A 1 487 ? 3.493 11.879 25.077 1.00 87.44 487 GLN A C 1
ATOM 3810 O O . GLN A 1 487 ? 2.359 11.543 24.757 1.00 87.44 487 GLN A O 1
ATOM 3815 N N . GLU A 1 488 ? 4.054 11.455 26.207 1.00 87.06 488 GLU A N 1
ATOM 3816 C CA . GLU A 1 488 ? 3.321 10.671 27.217 1.00 87.06 488 GLU A CA 1
ATOM 3817 C C . GLU A 1 488 ? 2.656 11.602 28.239 1.00 87.06 488 GLU A C 1
ATOM 3819 O O . GLU A 1 488 ? 3.345 12.449 28.809 1.00 87.06 488 GLU A O 1
ATOM 3824 N N . GLU A 1 489 ? 1.361 11.412 28.516 1.00 87.00 489 GLU A N 1
ATOM 3825 C CA . GLU A 1 489 ? 0.600 12.222 29.481 1.00 87.00 489 GLU A CA 1
ATOM 3826 C C . GLU A 1 489 ? -0.270 11.422 30.457 1.00 87.00 489 GLU A C 1
ATOM 3828 O O . GLU A 1 489 ? -0.640 10.269 30.218 1.00 87.00 489 GLU A O 1
ATOM 3833 N N . SER A 1 490 ? -0.600 12.053 31.587 1.00 87.25 490 SER A N 1
ATOM 3834 C CA . SER A 1 490 ? -1.492 11.477 32.603 1.00 87.25 490 SER A CA 1
ATOM 3835 C C . SER A 1 490 ? -2.980 11.626 32.231 1.00 87.25 490 SER A C 1
ATOM 3837 O O . SER A 1 490 ? -3.334 12.550 31.495 1.00 87.25 490 SER A O 1
ATOM 3839 N N . PRO A 1 491 ? -3.884 10.776 32.757 1.00 85.44 491 PRO A N 1
ATOM 3840 C CA . PRO A 1 491 ? -5.319 10.907 32.511 1.00 85.44 491 PRO A CA 1
ATOM 3841 C C . PRO A 1 491 ? -5.908 12.237 32.982 1.00 85.44 491 PRO A C 1
ATOM 3843 O O . PRO A 1 491 ? -6.695 12.838 32.255 1.00 85.44 491 PRO A O 1
ATOM 3846 N N . ASP A 1 492 ? -5.481 12.731 34.146 1.00 85.06 492 ASP A N 1
ATOM 3847 C CA . ASP A 1 492 ? -5.913 14.031 34.674 1.00 85.06 492 ASP A CA 1
ATOM 3848 C C . ASP A 1 492 ? -5.484 15.187 33.752 1.00 85.06 492 ASP A C 1
ATOM 3850 O O . ASP A 1 492 ? -6.249 16.130 33.538 1.00 85.06 492 ASP A O 1
ATOM 3854 N N . GLU A 1 493 ? -4.288 15.100 33.156 1.00 82.88 493 GLU A N 1
ATOM 3855 C CA . GLU A 1 493 ? -3.809 16.086 32.182 1.00 82.88 493 GLU A CA 1
ATOM 3856 C C . GLU A 1 493 ? -4.622 16.040 30.886 1.00 82.88 493 GLU A C 1
ATOM 3858 O O . GLU A 1 493 ? -5.046 17.083 30.392 1.00 82.88 493 GLU A O 1
ATOM 3863 N N . VAL A 1 494 ? -4.905 14.845 30.357 1.00 84.81 494 VAL A N 1
ATOM 3864 C CA . VAL A 1 494 ? -5.725 14.698 29.146 1.00 84.81 494 VAL A CA 1
ATOM 3865 C C . VAL A 1 494 ? -7.139 15.235 29.375 1.00 84.81 494 VAL A C 1
ATOM 3867 O O . VAL A 1 494 ? -7.637 16.001 28.551 1.00 84.81 494 VAL A O 1
ATOM 3870 N N . ILE A 1 495 ? -7.757 14.942 30.522 1.00 83.88 495 ILE A N 1
ATOM 3871 C CA . ILE A 1 495 ? -9.067 15.499 30.894 1.00 83.88 495 ILE A CA 1
ATOM 3872 C C . ILE A 1 495 ? -9.013 17.033 30.998 1.00 83.88 495 ILE A C 1
ATOM 3874 O O . ILE A 1 495 ? -9.961 17.702 30.590 1.00 83.88 495 ILE A O 1
ATOM 3878 N N . ARG A 1 496 ? -7.915 17.616 31.497 1.00 80.56 496 ARG A N 1
ATOM 3879 C CA . ARG A 1 496 ? -7.742 19.076 31.583 1.00 80.56 496 ARG A CA 1
ATOM 3880 C C . ARG A 1 496 ? -7.522 19.750 30.224 1.00 80.56 496 ARG A C 1
ATOM 3882 O O . ARG A 1 496 ? -8.050 20.835 29.991 1.00 80.56 496 ARG A O 1
ATOM 3889 N N . VAL A 1 497 ? -6.709 19.147 29.360 1.00 77.50 497 VAL A N 1
ATOM 3890 C CA . VAL A 1 497 ? -6.241 19.758 28.102 1.00 77.50 497 VAL A CA 1
ATOM 3891 C C . VAL A 1 497 ? -7.202 19.505 26.937 1.00 77.50 497 VAL A C 1
ATOM 3893 O O . VAL A 1 497 ? -7.368 20.378 26.087 1.00 77.50 497 VAL A O 1
ATOM 3896 N N . PHE A 1 498 ? -7.842 18.334 26.904 1.00 80.69 498 PHE A N 1
ATOM 3897 C CA . PHE A 1 498 ? -8.752 17.900 25.836 1.00 80.69 498 PHE A CA 1
ATOM 3898 C C . PHE A 1 498 ? -10.225 17.899 26.280 1.00 80.69 498 PHE A C 1
ATOM 3900 O O . PHE A 1 498 ? -11.124 17.864 25.440 1.00 80.69 498 PHE A O 1
ATOM 3907 N N . GLY A 1 499 ? -10.497 17.967 27.588 1.00 66.12 499 GLY A N 1
ATOM 3908 C CA . GLY A 1 499 ? -11.833 18.237 28.112 1.00 66.12 499 GLY A CA 1
ATOM 3909 C C . GLY A 1 499 ? -12.241 19.700 27.928 1.00 66.12 499 GLY A C 1
ATOM 3910 O O . GLY A 1 499 ? -11.430 20.588 27.681 1.00 66.12 499 GLY A O 1
ATOM 3911 N N . SER A 1 500 ? -13.538 19.972 28.058 1.00 52.00 500 SER A N 1
ATOM 3912 C CA . SER A 1 500 ? -14.160 21.198 27.539 1.00 52.00 500 SER A CA 1
ATOM 3913 C C . SER A 1 500 ? -13.685 22.529 28.156 1.00 52.00 500 SER A C 1
ATOM 3915 O O . SER A 1 500 ? -14.070 23.576 27.632 1.00 52.00 500 SER A O 1
ATOM 3917 N N . HIS A 1 501 ? -12.921 22.535 29.262 1.00 32.84 501 HIS A N 1
ATOM 3918 C CA . HIS A 1 501 ? -12.579 23.737 30.047 1.00 32.84 501 HIS A CA 1
ATOM 3919 C C . HIS A 1 501 ? -11.122 23.746 30.617 1.00 32.84 501 HIS A C 1
ATOM 3921 O O . HIS A 1 501 ? -10.896 23.265 31.724 1.00 32.84 501 HIS A O 1
ATOM 3927 N N . CYS A 1 502 ? -10.203 24.442 29.924 1.00 27.38 502 CYS A N 1
ATOM 3928 C CA . CYS A 1 502 ? -8.991 25.161 30.415 1.00 27.38 502 CYS A CA 1
ATOM 3929 C C . CYS A 1 502 ? -7.776 24.424 31.084 1.00 27.38 502 CYS A C 1
ATOM 3931 O O . CYS A 1 502 ? -7.834 24.088 32.261 1.00 27.38 502 CYS A O 1
ATOM 3933 N N . ILE A 1 503 ? -6.612 24.375 30.389 1.00 29.97 503 ILE A N 1
ATOM 3934 C CA . ILE A 1 503 ? -5.349 25.173 30.621 1.00 29.97 503 ILE A CA 1
ATOM 3935 C C . ILE A 1 503 ? -4.762 25.228 32.074 1.00 29.97 503 ILE A C 1
ATOM 3937 O O . ILE A 1 503 ? -5.508 25.464 33.017 1.00 29.97 503 ILE A O 1
ATOM 3941 N N . LEU A 1 504 ? -3.455 25.128 32.426 1.00 28.42 504 LEU A N 1
ATOM 3942 C CA . LEU A 1 504 ? -2.094 25.082 31.795 1.00 28.42 504 LEU A CA 1
ATOM 3943 C C . LEU A 1 504 ? -1.195 24.071 32.613 1.00 28.42 504 LEU A C 1
ATOM 3945 O O . LEU A 1 504 ? -1.635 23.649 33.686 1.00 28.42 504 LEU A O 1
ATOM 3949 N N . PRO A 1 505 ? 0.053 23.691 32.229 1.00 32.03 505 PRO A N 1
ATOM 3950 C CA . PRO A 1 505 ? 0.589 22.322 32.292 1.00 32.03 505 PRO A CA 1
ATOM 3951 C C . PRO A 1 505 ? 1.496 22.015 33.508 1.00 32.03 505 PRO A C 1
ATOM 3953 O O . PRO A 1 505 ? 1.861 22.904 34.281 1.00 32.03 505 PRO A O 1
ATOM 3956 N N . SER A 1 506 ? 1.942 20.755 33.645 1.00 31.08 506 SER A N 1
ATOM 3957 C CA . SER A 1 506 ? 3.054 20.375 34.538 1.00 31.08 506 SER A CA 1
ATOM 3958 C C . SER A 1 506 ? 4.185 19.656 33.780 1.00 31.08 506 SER A C 1
ATOM 3960 O O . SER A 1 506 ? 3.948 18.703 33.047 1.00 31.08 506 SER A O 1
ATOM 3962 N N . ASN A 1 507 ? 5.431 20.114 33.947 1.00 32.44 507 ASN A N 1
ATOM 3963 C CA . ASN A 1 507 ? 6.597 19.587 33.223 1.00 32.44 507 ASN A CA 1
ATOM 3964 C C . ASN A 1 507 ? 7.087 18.235 33.787 1.00 32.44 507 ASN A C 1
ATOM 3966 O O . ASN A 1 507 ? 8.001 18.229 34.614 1.00 32.44 507 ASN A O 1
ATOM 3970 N N . GLN A 1 508 ? 6.546 17.107 33.307 1.00 34.41 508 GLN A N 1
ATOM 3971 C CA . GLN A 1 508 ? 7.172 15.768 33.426 1.00 34.41 508 GLN A CA 1
ATOM 3972 C C . GLN A 1 508 ? 6.993 14.872 32.177 1.00 34.41 508 GLN A C 1
ATOM 3974 O O . GLN A 1 508 ? 7.126 13.650 32.255 1.00 34.41 508 GLN A O 1
ATOM 3979 N N . SER A 1 509 ? 6.732 15.456 31.011 1.00 37.47 509 SER A N 1
ATOM 3980 C CA . SER A 1 509 ? 6.421 14.712 29.786 1.00 37.47 509 SER A CA 1
ATOM 3981 C C . SER A 1 509 ? 7.683 14.216 29.064 1.00 37.47 509 SER A C 1
ATOM 3983 O O . SER A 1 509 ? 8.623 14.978 28.823 1.00 37.47 509 SER A O 1
ATOM 3985 N N . ARG A 1 510 ? 7.706 12.937 28.666 1.00 44.25 510 ARG A N 1
ATOM 3986 C CA . ARG A 1 510 ? 8.696 12.421 27.701 1.00 44.25 510 ARG A CA 1
ATOM 3987 C C . ARG A 1 510 ? 8.246 12.793 26.293 1.00 44.25 510 ARG A C 1
ATOM 3989 O O . ARG A 1 510 ? 7.095 12.533 25.960 1.00 44.25 510 ARG A O 1
ATOM 3996 N N . ARG A 1 511 ? 9.146 13.358 25.482 1.00 44.31 511 ARG A N 1
ATOM 3997 C CA . ARG A 1 511 ? 8.916 13.701 24.070 1.00 44.31 511 ARG A CA 1
ATOM 3998 C C . ARG A 1 511 ? 9.832 12.871 23.174 1.00 44.31 511 ARG A C 1
ATOM 4000 O O . ARG A 1 511 ? 11.023 12.769 23.459 1.00 44.31 511 ARG A O 1
ATOM 4007 N N . LEU A 1 512 ? 9.278 12.323 22.098 1.00 45.62 512 LEU A N 1
ATOM 4008 C CA . LEU A 1 512 ? 9.985 11.539 21.081 1.00 45.62 512 LEU A CA 1
ATOM 4009 C C . LEU A 1 512 ? 9.612 12.069 19.692 1.00 45.62 512 LEU A C 1
ATOM 4011 O O . LEU A 1 512 ? 8.452 12.393 19.460 1.00 45.62 512 LEU A O 1
ATOM 4015 N N . GLU A 1 513 ? 10.563 12.144 18.764 1.00 42.97 513 GLU A N 1
ATOM 4016 C CA . GLU A 1 513 ? 10.316 12.575 17.382 1.00 42.97 513 GLU A CA 1
ATOM 4017 C C . GLU A 1 513 ? 10.716 11.454 16.418 1.00 42.97 513 GLU A C 1
ATOM 4019 O O . GLU A 1 513 ? 11.855 10.994 16.429 1.00 42.97 513 GLU A O 1
ATOM 4024 N N . ILE A 1 514 ? 9.763 11.003 15.599 1.00 47.94 514 ILE A N 1
ATOM 4025 C CA . ILE A 1 514 ? 9.935 9.971 14.573 1.00 47.94 514 ILE A CA 1
ATOM 4026 C C . ILE A 1 514 ? 9.571 10.598 13.226 1.00 47.94 514 ILE A C 1
ATOM 4028 O O . ILE A 1 514 ? 8.396 10.764 12.897 1.00 47.94 514 ILE A O 1
ATOM 4032 N N . ALA A 1 515 ? 10.578 10.949 12.428 1.00 37.59 515 ALA A N 1
ATOM 4033 C CA . ALA A 1 515 ? 10.364 11.186 11.001 1.00 37.59 515 ALA A CA 1
ATOM 4034 C C . ALA A 1 515 ? 9.950 9.866 10.321 1.00 37.59 515 ALA A C 1
ATOM 4036 O O . ALA A 1 515 ? 10.395 8.807 10.745 1.00 37.59 515 ALA A O 1
ATOM 4037 N N . SER A 1 516 ? 9.116 9.944 9.286 1.00 40.88 516 SER A N 1
ATOM 4038 C CA . SER A 1 516 ? 8.445 8.847 8.571 1.00 40.88 516 SER A CA 1
ATOM 4039 C C . SER A 1 516 ? 8.279 9.256 7.099 1.00 40.88 516 SER A C 1
ATOM 4041 O O . SER A 1 516 ? 7.201 9.652 6.655 1.00 40.88 516 SER A O 1
ATOM 4043 N N . PHE A 1 517 ? 9.374 9.243 6.338 1.00 38.25 517 PHE A N 1
ATOM 4044 C CA . PHE A 1 517 ? 9.384 9.700 4.943 1.00 38.25 517 PHE A CA 1
ATOM 4045 C C . PHE A 1 517 ? 8.647 8.698 4.029 1.00 38.25 517 PHE A C 1
ATOM 4047 O O . PHE A 1 517 ? 9.211 7.656 3.703 1.00 38.25 517 PHE A O 1
ATOM 4054 N N . GLY A 1 518 ? 7.416 9.013 3.595 1.00 31.12 518 GLY A N 1
ATOM 4055 C CA . GLY A 1 518 ? 6.585 8.100 2.791 1.00 31.12 518 GLY A CA 1
ATOM 4056 C C . GLY A 1 518 ? 5.639 8.799 1.801 1.00 31.12 518 GLY A C 1
ATOM 4057 O O . GLY A 1 518 ? 4.640 9.384 2.193 1.00 31.12 518 GLY A O 1
ATOM 4058 N N . GLU A 1 519 ? 5.913 8.665 0.500 1.00 38.38 519 GLU A N 1
ATOM 4059 C CA . GLU A 1 519 ? 5.166 9.271 -0.627 1.00 38.38 519 GLU A CA 1
ATOM 4060 C C . GLU A 1 519 ? 5.375 10.782 -0.902 1.00 38.38 519 GLU A C 1
ATOM 4062 O O . GLU A 1 519 ? 4.462 11.469 -1.355 1.00 38.38 519 GLU A O 1
ATOM 4067 N N . GLU A 1 520 ? 6.612 11.294 -0.812 1.00 31.42 520 GLU A N 1
ATOM 4068 C CA . GLU A 1 520 ? 7.071 12.170 -1.909 1.00 31.42 520 GLU A CA 1
ATOM 4069 C C . GLU A 1 520 ? 7.617 11.276 -3.032 1.00 31.42 520 GLU A C 1
ATOM 4071 O O . GLU A 1 520 ? 8.592 10.546 -2.838 1.00 31.42 520 GLU A O 1
ATOM 4076 N N . PHE A 1 521 ? 7.002 11.343 -4.219 1.00 32.25 521 PHE A N 1
ATOM 4077 C CA . PHE A 1 521 ? 7.524 10.709 -5.433 1.00 32.25 521 PHE A CA 1
ATOM 4078 C C . PHE A 1 521 ? 9.000 11.089 -5.641 1.00 32.25 521 PHE A C 1
ATOM 4080 O O . PHE A 1 521 ? 9.316 12.268 -5.809 1.00 32.25 521 PHE A O 1
ATOM 4087 N N . GLY A 1 522 ? 9.888 10.089 -5.649 1.00 30.98 522 GLY A N 1
ATOM 4088 C CA . GLY A 1 522 ? 11.288 10.235 -6.061 1.00 30.98 522 GLY A CA 1
ATOM 4089 C C . GLY A 1 522 ? 12.345 10.446 -4.966 1.00 30.98 522 GLY A C 1
ATOM 4090 O O . GLY A 1 522 ? 13.522 10.534 -5.315 1.00 30.98 522 GLY A O 1
ATOM 4091 N N . ALA A 1 523 ? 12.001 10.470 -3.672 1.00 24.55 523 ALA A N 1
ATOM 4092 C CA . ALA A 1 523 ? 12.992 10.567 -2.584 1.00 24.55 523 ALA A CA 1
ATOM 4093 C C . ALA A 1 523 ? 13.719 9.225 -2.320 1.00 24.55 523 ALA A C 1
ATOM 4095 O O . ALA A 1 523 ? 13.566 8.599 -1.273 1.00 24.55 523 ALA A O 1
ATOM 4096 N N . GLY A 1 524 ? 14.495 8.758 -3.300 1.00 25.42 524 GLY A N 1
ATOM 4097 C CA . GLY A 1 524 ? 15.254 7.512 -3.195 1.00 25.42 524 GLY A CA 1
ATOM 4098 C C . GLY A 1 524 ? 16.430 7.592 -2.216 1.00 25.42 524 GLY A C 1
ATOM 4099 O O . GLY A 1 524 ? 17.047 8.644 -2.045 1.00 25.42 524 GLY A O 1
ATOM 4100 N N . PHE A 1 525 ? 16.811 6.450 -1.638 1.00 23.97 525 PHE A N 1
ATOM 4101 C CA . PHE A 1 525 ? 17.950 6.307 -0.713 1.00 23.97 525 PHE A CA 1
ATOM 4102 C C . PHE A 1 525 ? 19.328 6.353 -1.426 1.00 23.97 525 PHE A C 1
ATOM 4104 O O . PHE A 1 525 ? 20.213 5.537 -1.183 1.00 23.97 525 PHE A O 1
ATOM 4111 N N . THR A 1 526 ? 19.532 7.335 -2.310 1.00 27.70 526 THR A N 1
ATOM 4112 C CA . THR A 1 526 ? 20.825 7.709 -2.919 1.00 27.70 526 THR A CA 1
ATOM 4113 C C . THR A 1 526 ? 20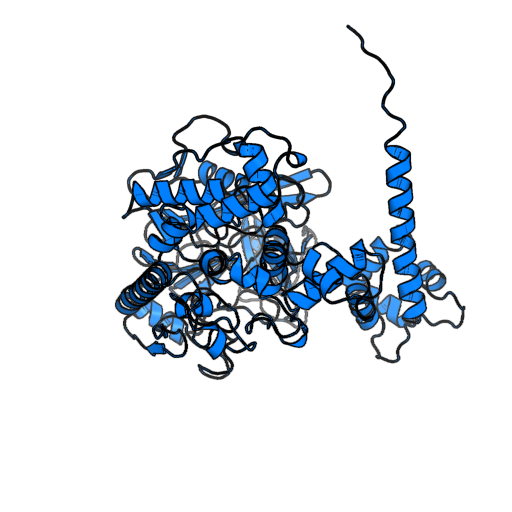.796 9.206 -3.231 1.00 27.70 526 THR A C 1
ATOM 4115 O O . THR A 1 526 ? 20.027 9.631 -4.091 1.00 27.70 526 THR A O 1
ATOM 4118 N N . GLY A 1 527 ? 21.592 9.996 -2.510 1.00 26.91 527 GLY A N 1
ATOM 4119 C CA . GLY A 1 527 ? 21.375 11.435 -2.350 1.00 26.91 527 GLY A CA 1
ATOM 4120 C C . GLY A 1 527 ? 21.434 12.329 -3.596 1.00 26.91 527 GLY A C 1
ATOM 4121 O O . GLY A 1 527 ? 22.175 12.090 -4.546 1.00 26.91 527 GLY A O 1
ATOM 4122 N N . ALA A 1 528 ? 20.736 13.459 -3.475 1.00 31.72 528 ALA A N 1
ATOM 4123 C CA . ALA A 1 528 ? 21.147 14.738 -4.038 1.00 31.72 528 ALA A CA 1
ATOM 4124 C C . ALA A 1 528 ? 21.337 15.714 -2.861 1.00 31.72 528 ALA A C 1
ATOM 4126 O O . ALA A 1 528 ? 20.373 16.261 -2.334 1.00 31.72 528 ALA A O 1
ATOM 4127 N N . GLU A 1 529 ? 22.582 15.899 -2.409 1.00 42.12 529 GLU A N 1
ATOM 4128 C CA . GLU A 1 529 ? 22.905 16.680 -1.196 1.00 42.12 529 GLU A CA 1
ATOM 4129 C C . GLU A 1 529 ? 22.474 18.161 -1.280 1.00 42.12 529 GLU A C 1
ATOM 4131 O O . GLU A 1 529 ? 22.316 18.811 -0.250 1.00 42.12 529 GLU A O 1
ATOM 4136 N N . GLY A 1 530 ? 22.245 18.690 -2.488 1.00 41.19 530 GLY A N 1
ATOM 4137 C CA . GLY A 1 530 ? 21.854 20.086 -2.709 1.00 41.19 530 GLY A CA 1
ATOM 4138 C C . GLY A 1 530 ? 20.460 20.454 -2.187 1.00 41.19 530 GLY A C 1
ATOM 4139 O O . GLY A 1 530 ? 20.320 21.483 -1.536 1.00 41.19 530 GLY A O 1
ATOM 4140 N N . ASP A 1 531 ? 19.441 19.617 -2.408 1.00 52.69 531 ASP A N 1
ATOM 4141 C CA . ASP A 1 531 ? 18.036 19.987 -2.132 1.00 52.69 531 ASP A CA 1
ATOM 4142 C C . ASP A 1 531 ? 17.748 20.111 -0.621 1.00 52.69 531 ASP A C 1
ATOM 4144 O O . ASP A 1 531 ? 17.032 21.002 -0.162 1.00 52.69 531 ASP A O 1
ATOM 4148 N N . VAL A 1 532 ? 18.399 19.279 0.199 1.00 49.62 532 VAL A N 1
ATOM 4149 C CA . VAL A 1 532 ? 18.323 19.386 1.666 1.00 49.62 532 VAL A CA 1
ATOM 4150 C C . VAL A 1 532 ? 19.043 20.642 2.164 1.00 49.62 532 VAL A C 1
ATOM 4152 O O . VAL A 1 532 ? 18.511 21.350 3.020 1.00 49.62 532 VAL A O 1
ATOM 4155 N N . VAL A 1 533 ? 20.226 20.952 1.621 1.00 55.91 533 VAL A N 1
ATOM 4156 C CA . VAL A 1 533 ? 20.999 22.138 2.023 1.00 55.91 533 VAL A CA 1
ATOM 4157 C C . VAL A 1 533 ? 20.288 23.425 1.604 1.00 55.91 533 VAL A C 1
ATOM 4159 O O . VAL A 1 533 ? 20.195 24.343 2.417 1.00 55.91 533 VAL A O 1
ATOM 4162 N N . GLU A 1 534 ? 19.697 23.480 0.409 1.00 62.34 534 GLU A N 1
ATOM 4163 C CA . GLU A 1 534 ? 18.920 24.636 -0.044 1.00 62.34 534 GLU A CA 1
ATOM 4164 C C . GLU A 1 534 ? 17.636 24.820 0.789 1.00 62.34 534 GLU A C 1
ATOM 4166 O O . GLU A 1 534 ? 17.340 25.934 1.230 1.00 62.34 534 GLU A O 1
ATOM 4171 N N . ARG A 1 535 ? 16.906 23.735 1.104 1.00 61.62 535 ARG A N 1
ATOM 4172 C CA . ARG A 1 535 ? 15.732 23.783 2.003 1.00 61.62 535 ARG A CA 1
ATOM 4173 C C . ARG A 1 535 ? 16.093 24.262 3.417 1.00 61.62 535 ARG A C 1
ATOM 4175 O O . ARG A 1 535 ? 15.293 24.977 4.019 1.00 61.62 535 ARG A O 1
ATOM 4182 N N . ILE A 1 536 ? 17.273 23.917 3.943 1.00 64.44 536 ILE A N 1
ATOM 4183 C CA . ILE A 1 536 ? 17.762 24.416 5.243 1.00 64.44 536 ILE A CA 1
ATOM 4184 C C . ILE A 1 536 ? 18.204 25.881 5.136 1.00 64.44 536 ILE A C 1
ATOM 4186 O O . ILE A 1 536 ? 17.836 26.685 5.992 1.00 64.44 536 ILE A O 1
ATOM 4190 N N . PHE A 1 537 ? 18.932 26.258 4.081 1.00 74.38 537 PHE A N 1
ATOM 4191 C CA . PHE A 1 537 ? 19.392 27.633 3.884 1.00 74.38 537 PHE A CA 1
ATOM 4192 C C . PHE A 1 537 ? 18.217 28.611 3.752 1.00 74.38 537 PHE A C 1
ATOM 4194 O O . PHE A 1 537 ? 18.207 29.631 4.431 1.00 74.38 537 PHE A O 1
ATOM 4201 N N . ARG A 1 538 ? 17.154 28.255 3.015 1.00 74.69 538 ARG A N 1
ATOM 4202 C CA . ARG A 1 538 ? 15.911 29.054 2.935 1.00 74.69 538 ARG A CA 1
ATOM 4203 C C . ARG A 1 538 ? 15.173 29.221 4.277 1.00 74.69 538 ARG A C 1
ATOM 4205 O O . ARG A 1 538 ? 14.337 30.111 4.393 1.00 74.69 538 ARG A O 1
ATOM 4212 N N . ARG A 1 539 ? 15.440 28.373 5.283 1.00 69.06 539 ARG A N 1
ATOM 4213 C CA . ARG A 1 539 ? 14.918 28.531 6.661 1.00 69.06 539 ARG A CA 1
ATOM 4214 C C . ARG A 1 539 ? 15.840 29.357 7.564 1.00 69.06 539 ARG A C 1
ATOM 4216 O O . ARG A 1 539 ? 15.384 29.863 8.588 1.00 69.06 539 ARG A O 1
ATOM 4223 N N . LEU A 1 540 ? 17.115 29.484 7.197 1.00 72.75 540 LEU A N 1
ATOM 4224 C CA . LEU A 1 540 ? 18.084 30.368 7.845 1.00 72.75 540 LEU A CA 1
ATOM 4225 C C . LEU A 1 540 ? 17.954 31.806 7.320 1.00 72.75 540 LEU A C 1
ATOM 4227 O O . LEU A 1 540 ? 17.858 32.737 8.114 1.00 72.75 540 LEU A O 1
ATOM 4231 N N . ASP A 1 541 ? 17.893 31.973 5.999 1.00 79.06 541 ASP A N 1
ATOM 4232 C CA . ASP A 1 541 ? 17.665 33.239 5.295 1.00 79.06 541 ASP A CA 1
ATOM 4233 C C . ASP A 1 541 ? 16.178 33.630 5.382 1.00 79.06 541 ASP A C 1
ATOM 4235 O O . ASP A 1 541 ? 15.374 33.386 4.479 1.00 79.06 541 ASP A O 1
ATOM 4239 N N . ARG A 1 542 ? 15.792 34.178 6.539 1.00 69.50 542 ARG A N 1
ATOM 4240 C CA . ARG A 1 542 ? 14.396 34.494 6.879 1.00 69.50 542 ARG A CA 1
ATOM 4241 C C . ARG A 1 542 ? 13.864 35.743 6.171 1.00 69.50 542 ARG A C 1
ATOM 4243 O O . ARG A 1 542 ? 12.647 35.896 6.058 1.00 69.50 542 ARG A O 1
ATOM 4250 N N . ASN A 1 543 ? 14.742 36.655 5.763 1.00 74.12 543 ASN A N 1
ATOM 4251 C CA . ASN A 1 543 ? 14.366 37.874 5.050 1.00 74.12 543 ASN A CA 1
ATOM 4252 C C . ASN A 1 543 ? 14.420 37.702 3.511 1.00 74.12 543 ASN A C 1
ATOM 4254 O O . ASN A 1 543 ? 13.859 38.537 2.797 1.00 74.12 543 ASN A O 1
ATOM 4258 N N . HIS A 1 544 ? 15.002 36.592 3.036 1.00 78.19 544 HIS A N 1
ATOM 4259 C CA . HIS A 1 544 ? 15.205 36.219 1.636 1.00 78.19 544 HIS A CA 1
ATOM 4260 C C . HIS A 1 544 ? 16.129 37.180 0.864 1.00 78.19 544 HIS A C 1
ATOM 4262 O O . HIS A 1 544 ? 15.901 37.451 -0.319 1.00 78.19 544 HIS A O 1
ATOM 4268 N N . ASP A 1 545 ? 17.166 37.709 1.526 1.00 80.31 545 ASP A N 1
ATOM 4269 C CA . ASP A 1 545 ? 18.189 38.578 0.926 1.00 80.31 545 ASP A CA 1
ATOM 4270 C C . ASP A 1 545 ? 19.389 37.815 0.329 1.00 80.31 545 ASP A C 1
ATOM 4272 O O . ASP A 1 545 ? 20.195 38.406 -0.399 1.00 80.31 545 ASP A O 1
ATOM 4276 N N . GLY A 1 546 ? 19.454 36.494 0.536 1.00 79.94 546 GLY A N 1
ATOM 4277 C CA . GLY A 1 546 ? 20.493 35.604 0.017 1.00 79.94 546 GLY A CA 1
ATOM 4278 C C . GLY A 1 546 ? 21.677 35.383 0.964 1.00 79.94 546 GLY A C 1
ATOM 4279 O O . GLY A 1 546 ? 22.615 34.664 0.596 1.00 79.94 546 GLY A O 1
ATOM 4280 N N . ALA A 1 547 ? 21.655 35.970 2.163 1.00 83.19 547 ALA A N 1
ATOM 4281 C CA . ALA A 1 547 ? 22.684 35.818 3.183 1.00 83.19 547 ALA A CA 1
ATOM 4282 C C . ALA A 1 547 ? 22.078 35.595 4.580 1.00 83.19 547 ALA A C 1
ATOM 4284 O O . ALA A 1 547 ? 20.974 36.022 4.890 1.00 83.19 547 ALA A O 1
ATOM 4285 N N . VAL A 1 548 ? 22.816 34.915 5.461 1.00 83.75 548 VAL A N 1
ATOM 4286 C CA . VAL A 1 548 ? 22.364 34.633 6.833 1.00 83.75 548 VAL A CA 1
ATOM 4287 C C . VAL A 1 548 ? 23.178 35.453 7.826 1.00 83.75 548 VAL A C 1
ATOM 4289 O O . VAL A 1 548 ? 24.392 35.277 7.947 1.00 83.75 548 VAL A O 1
ATOM 4292 N N . THR A 1 549 ? 22.517 36.326 8.588 1.00 82.44 549 THR A N 1
ATOM 4293 C CA . THR A 1 549 ? 23.166 37.070 9.677 1.00 82.44 549 THR A CA 1
ATOM 4294 C C . THR A 1 549 ? 23.307 36.236 10.956 1.00 82.44 549 THR A C 1
ATOM 4296 O O . THR A 1 549 ? 22.547 35.303 11.228 1.00 82.44 549 THR A O 1
ATOM 4299 N N . ALA A 1 550 ? 24.209 36.649 11.852 1.00 75.62 550 ALA A N 1
ATOM 4300 C CA . ALA A 1 550 ? 24.322 36.068 13.195 1.00 75.62 550 ALA A CA 1
ATOM 4301 C C . ALA A 1 550 ? 23.083 36.312 14.090 1.00 75.62 550 ALA A C 1
ATOM 4303 O O . ALA A 1 550 ? 23.012 35.784 15.206 1.00 75.62 550 ALA A O 1
ATOM 4304 N N . HIS A 1 551 ? 22.132 37.152 13.666 1.00 70.94 551 HIS A N 1
ATOM 4305 C CA . HIS A 1 551 ? 20.829 37.277 14.319 1.00 70.94 551 HIS A CA 1
ATOM 4306 C C . HIS A 1 551 ? 19.871 36.209 13.789 1.00 70.94 551 HIS A C 1
ATOM 4308 O O . HIS A 1 551 ? 19.301 35.469 14.587 1.00 70.94 551 HIS A O 1
ATOM 4314 N N . GLU A 1 552 ? 19.782 36.058 12.467 1.00 76.12 552 GLU A N 1
ATOM 4315 C CA . GLU A 1 552 ? 18.950 35.046 11.815 1.00 76.12 552 GLU A CA 1
ATOM 4316 C C . GLU A 1 552 ? 19.366 33.624 12.176 1.00 76.12 552 GLU A C 1
ATOM 4318 O O . GLU A 1 552 ? 18.494 32.854 12.562 1.00 76.12 552 GLU A O 1
ATOM 4323 N N . LEU A 1 553 ? 20.666 33.296 12.210 1.00 72.19 553 LEU A N 1
ATOM 4324 C CA . LEU A 1 553 ? 21.130 31.980 12.674 1.00 72.19 553 LEU A CA 1
ATOM 4325 C C . LEU A 1 553 ? 20.617 31.669 14.094 1.00 72.19 553 LEU A C 1
ATOM 4327 O O . LEU A 1 553 ? 20.073 30.593 14.342 1.00 72.19 553 LEU A O 1
ATOM 4331 N N . ARG A 1 554 ? 20.725 32.627 15.028 1.00 70.81 554 ARG A N 1
ATOM 4332 C CA . ARG A 1 554 ? 20.237 32.460 16.410 1.00 70.81 554 ARG A CA 1
ATOM 4333 C C . ARG A 1 554 ? 18.713 32.396 16.495 1.00 70.81 554 ARG A C 1
ATOM 4335 O O . ARG A 1 554 ? 18.192 31.611 17.282 1.00 70.81 554 ARG A O 1
ATOM 4342 N N . THR A 1 555 ? 17.990 33.171 15.689 1.00 65.94 555 THR A N 1
ATOM 4343 C CA . THR A 1 555 ? 16.523 33.106 15.620 1.00 65.94 555 THR A CA 1
ATOM 4344 C C . THR A 1 555 ? 16.051 31.775 15.030 1.00 65.94 555 THR A C 1
ATOM 4346 O O . THR A 1 555 ? 15.151 31.148 15.590 1.00 65.94 555 THR A O 1
ATOM 4349 N N . ALA A 1 556 ? 16.688 31.309 13.957 1.00 63.56 556 ALA A N 1
ATOM 4350 C CA . ALA A 1 556 ? 16.372 30.070 13.259 1.00 63.56 556 ALA A CA 1
ATOM 4351 C C . ALA A 1 556 ? 16.714 28.816 14.079 1.00 63.56 556 ALA A C 1
ATOM 4353 O O . ALA A 1 556 ? 16.036 27.810 13.932 1.00 63.56 556 ALA A O 1
ATOM 4354 N N . CYS A 1 557 ? 17.646 28.874 15.038 1.00 58.06 557 CYS A N 1
ATOM 4355 C CA . CYS A 1 557 ? 17.870 27.779 15.999 1.00 58.06 557 CYS A CA 1
ATOM 4356 C C . CYS A 1 557 ? 16.669 27.481 16.925 1.00 58.06 557 CYS A C 1
ATOM 4358 O O . CYS A 1 557 ? 16.685 26.486 17.660 1.00 58.06 557 CYS A O 1
ATOM 4360 N N . SER A 1 558 ? 15.618 28.310 16.884 1.00 50.91 558 SER A N 1
ATOM 4361 C CA . SER A 1 558 ? 14.311 27.993 17.473 1.00 50.91 558 SER A CA 1
ATOM 4362 C C . SER A 1 558 ? 13.595 26.864 16.710 1.00 50.91 558 SER A C 1
ATOM 4364 O O . SER A 1 558 ? 12.932 26.041 17.342 1.00 50.91 558 SER A O 1
ATOM 4366 N N . ASP A 1 559 ? 13.776 26.777 15.385 1.00 48.56 559 ASP A N 1
ATOM 4367 C CA . ASP A 1 559 ? 13.313 25.670 14.532 1.00 48.56 559 ASP A CA 1
ATOM 4368 C C . ASP A 1 559 ? 14.121 24.398 14.861 1.00 48.56 559 ASP A C 1
ATOM 4370 O O . ASP A 1 559 ? 15.356 24.404 14.913 1.00 48.56 559 ASP A O 1
ATOM 4374 N N . SER A 1 560 ? 13.420 23.294 15.139 1.00 45.25 560 SER A N 1
ATOM 4375 C CA . SER A 1 560 ? 14.034 22.009 15.500 1.00 45.25 560 SER A CA 1
ATOM 4376 C C . SER A 1 560 ? 14.801 21.359 14.348 1.00 45.25 560 SER A C 1
ATOM 4378 O O . SER A 1 560 ? 15.827 20.730 14.592 1.00 45.25 560 SER A O 1
ATOM 4380 N N . THR A 1 561 ? 14.361 21.560 13.106 1.00 46.12 561 THR A N 1
ATOM 4381 C CA . THR A 1 561 ? 15.008 21.057 11.884 1.00 46.12 561 THR A CA 1
ATOM 4382 C C . THR A 1 561 ? 16.349 21.749 11.675 1.00 46.12 561 THR A C 1
ATOM 4384 O O . THR A 1 561 ? 17.364 21.086 11.469 1.00 46.12 561 THR A O 1
ATOM 4387 N N . VAL A 1 562 ? 16.370 23.083 11.792 1.00 57.62 562 VAL A N 1
ATOM 4388 C CA . VAL A 1 562 ? 17.599 23.887 11.683 1.00 57.62 562 VAL A CA 1
ATOM 4389 C C . VAL A 1 562 ? 18.572 23.520 12.803 1.00 57.62 562 VAL A C 1
ATOM 4391 O O . VAL A 1 562 ? 19.745 23.255 12.541 1.00 57.62 562 VAL A O 1
ATOM 4394 N N . ARG A 1 563 ? 18.086 23.425 14.047 1.00 62.22 563 ARG A N 1
ATOM 4395 C CA . ARG A 1 563 ? 18.906 23.031 15.201 1.00 62.22 563 ARG A CA 1
ATOM 4396 C C . ARG A 1 563 ? 19.510 21.632 15.038 1.00 62.22 563 ARG A C 1
ATOM 4398 O O . ARG A 1 563 ? 20.698 21.467 15.297 1.00 62.22 563 ARG A O 1
ATOM 4405 N N . MET A 1 564 ? 18.733 20.652 14.574 1.00 46.75 564 MET A N 1
ATOM 4406 C CA . MET A 1 564 ? 19.214 19.286 14.338 1.00 46.75 564 MET A CA 1
ATOM 4407 C C . MET A 1 564 ? 20.247 19.228 13.201 1.00 46.75 564 MET A C 1
ATOM 4409 O O . MET A 1 564 ? 21.283 18.585 13.356 1.00 46.75 564 MET A O 1
ATOM 4413 N N . ALA A 1 565 ? 20.017 19.946 12.096 1.00 52.34 565 ALA A N 1
ATOM 4414 C CA . ALA A 1 565 ? 20.961 20.019 10.980 1.00 52.34 565 ALA A CA 1
ATOM 4415 C C . ALA A 1 565 ? 22.307 20.653 11.377 1.00 52.34 565 ALA A C 1
ATOM 4417 O O . ALA A 1 565 ? 23.370 20.143 11.013 1.00 52.34 565 ALA A O 1
ATOM 4418 N N . LEU A 1 566 ? 22.275 21.736 12.162 1.00 58.03 566 LEU A N 1
ATOM 4419 C CA . LEU A 1 566 ? 23.485 22.364 12.697 1.00 58.03 566 LEU A CA 1
ATOM 4420 C C . LEU A 1 566 ? 24.198 21.442 13.696 1.00 58.03 566 LEU A C 1
ATOM 4422 O O . LEU A 1 566 ? 25.411 21.296 13.607 1.00 58.03 566 LEU A O 1
ATOM 4426 N N . GLN A 1 567 ? 23.464 20.757 14.579 1.00 55.09 567 GLN A N 1
ATOM 4427 C CA . GLN A 1 567 ? 24.035 19.829 15.563 1.00 55.09 567 GLN A CA 1
ATOM 4428 C C . GLN A 1 567 ? 24.687 18.589 14.923 1.00 55.09 567 GLN A C 1
ATOM 4430 O O . GLN A 1 567 ? 25.686 18.094 15.439 1.00 55.09 567 GLN A O 1
ATOM 4435 N N . TRP A 1 568 ? 24.159 18.088 13.800 1.00 49.06 568 TRP A N 1
ATOM 4436 C CA . TRP A 1 568 ? 24.799 17.013 13.027 1.00 49.06 568 TRP A CA 1
ATOM 4437 C C . TRP A 1 568 ? 26.077 17.472 12.315 1.00 49.06 568 TRP A C 1
ATOM 4439 O O . TRP A 1 568 ? 27.004 16.681 12.152 1.00 49.06 568 TRP A O 1
ATOM 4449 N N . THR A 1 569 ? 26.129 18.735 11.888 1.00 51.22 569 THR A N 1
ATOM 4450 C CA . THR A 1 569 ? 27.243 19.272 11.087 1.00 51.22 569 THR A CA 1
ATOM 4451 C C . THR A 1 569 ? 28.374 19.823 11.957 1.00 51.22 569 THR A C 1
ATOM 4453 O O . THR A 1 569 ? 29.542 19.707 11.587 1.00 51.22 569 THR A O 1
ATOM 4456 N N . PHE A 1 570 ? 28.030 20.363 13.129 1.00 63.91 570 PHE A N 1
ATOM 4457 C CA . PHE A 1 570 ? 28.928 20.967 14.115 1.00 63.91 570 PHE A CA 1
ATOM 4458 C C . PHE A 1 570 ? 28.633 20.406 15.523 1.00 63.91 570 PHE A C 1
ATOM 4460 O O . PHE A 1 570 ? 28.081 21.109 16.377 1.00 63.91 570 PHE A O 1
ATOM 4467 N N . PRO A 1 571 ? 28.943 19.121 15.784 1.00 52.66 571 PRO A N 1
ATOM 4468 C CA . PRO A 1 571 ? 28.732 18.519 17.097 1.00 52.66 571 PRO A CA 1
ATOM 4469 C C . PRO A 1 571 ? 29.535 19.251 18.183 1.00 52.66 571 PRO A C 1
ATOM 4471 O O . PRO A 1 571 ? 30.631 19.750 17.933 1.00 52.66 571 PRO A O 1
ATOM 4474 N N . ASP A 1 572 ? 28.970 19.320 19.391 1.00 53.88 572 ASP A N 1
ATOM 4475 C CA . ASP A 1 572 ? 29.568 19.912 20.601 1.00 53.88 572 ASP A CA 1
ATOM 4476 C C . ASP A 1 572 ? 30.078 21.371 20.474 1.00 53.88 572 ASP A C 1
ATOM 4478 O O . ASP A 1 572 ? 30.827 21.846 21.328 1.00 53.88 572 ASP A O 1
ATOM 4482 N N . THR A 1 573 ? 29.643 22.105 19.442 1.00 62.47 573 THR A N 1
ATOM 4483 C CA . THR A 1 573 ? 30.097 23.471 19.112 1.00 62.47 573 THR A CA 1
ATOM 4484 C C . THR A 1 573 ? 29.024 24.509 19.477 1.00 62.47 573 THR A C 1
ATOM 4486 O O . THR A 1 573 ? 27.833 24.263 19.265 1.00 62.47 573 THR A O 1
ATOM 4489 N N . CYS A 1 574 ? 29.392 25.677 20.027 1.00 68.75 574 CYS A N 1
ATOM 4490 C CA . CYS A 1 574 ? 28.397 26.712 20.366 1.00 68.75 574 CYS A CA 1
ATOM 4491 C C . CYS A 1 574 ? 28.004 27.584 19.156 1.00 68.75 574 CYS A C 1
ATOM 4493 O O . CYS A 1 574 ? 28.749 27.690 18.186 1.00 68.75 574 CYS A O 1
ATOM 4495 N N . LEU A 1 575 ? 26.831 28.231 19.190 1.00 65.81 575 LEU A N 1
ATOM 4496 C CA . LEU A 1 575 ? 26.287 28.953 18.023 1.00 65.81 575 LEU A CA 1
ATOM 4497 C C . LEU A 1 575 ? 27.173 30.112 17.542 1.00 65.81 575 LEU A C 1
ATOM 4499 O O . LEU A 1 575 ? 27.242 30.380 16.343 1.00 65.81 575 LEU A O 1
ATOM 4503 N N . GLU A 1 576 ? 27.866 30.784 18.458 1.00 69.81 576 GLU A N 1
ATOM 4504 C CA . GLU A 1 576 ? 28.853 31.816 18.141 1.00 69.81 576 GLU A CA 1
ATOM 4505 C C . GLU A 1 576 ? 30.076 31.247 17.394 1.00 69.81 576 GLU A C 1
ATOM 4507 O O . GLU A 1 576 ? 30.581 31.886 16.472 1.00 69.81 576 GLU A O 1
ATOM 4512 N N . GLU A 1 577 ? 30.526 30.038 17.744 1.00 71.31 577 GLU A N 1
ATOM 4513 C CA . GLU A 1 577 ? 31.607 29.330 17.044 1.00 71.31 577 GLU A CA 1
ATOM 4514 C C . GLU A 1 577 ? 31.133 28.797 15.685 1.00 71.31 577 GLU A C 1
ATOM 4516 O O . GLU A 1 577 ? 31.820 29.004 14.688 1.00 71.31 577 GLU A O 1
ATOM 4521 N N . VAL A 1 578 ? 29.925 28.220 15.609 1.00 74.94 578 VAL A N 1
ATOM 4522 C CA . VAL A 1 578 ? 29.303 27.776 14.346 1.00 74.94 578 VAL A CA 1
ATOM 4523 C C . VAL A 1 578 ? 29.190 28.929 13.347 1.00 74.94 578 VAL A C 1
ATOM 4525 O O . VAL A 1 578 ? 29.520 28.753 12.177 1.00 74.94 578 VAL A O 1
ATOM 4528 N N . PHE A 1 579 ? 28.787 30.128 13.788 1.00 76.94 579 PHE A N 1
ATOM 4529 C CA . PHE A 1 579 ? 28.747 31.296 12.903 1.00 76.94 579 PHE A CA 1
ATOM 4530 C C . PHE A 1 579 ? 30.144 31.652 12.368 1.00 76.94 579 PHE A C 1
ATOM 4532 O O . PHE A 1 579 ? 30.309 31.835 11.167 1.00 76.94 579 PHE A O 1
ATOM 4539 N N . HIS A 1 580 ? 31.162 31.684 13.234 1.00 78.19 580 HIS A N 1
ATOM 4540 C CA . HIS A 1 580 ? 32.550 31.952 12.836 1.00 78.19 580 HIS A CA 1
ATOM 4541 C C . HIS A 1 580 ? 33.194 30.849 11.978 1.00 78.19 580 HIS A C 1
ATOM 4543 O O . HIS A 1 580 ? 34.181 31.118 11.292 1.00 78.19 580 HIS A O 1
ATOM 4549 N N . GLU A 1 581 ? 32.672 29.623 12.016 1.00 74.00 581 GLU A N 1
ATOM 4550 C CA . GLU A 1 581 ? 33.090 28.523 11.142 1.00 74.00 581 GLU A CA 1
ATOM 4551 C C . GLU A 1 581 ? 32.380 28.505 9.784 1.00 74.00 581 GLU A C 1
ATOM 4553 O O . GLU A 1 581 ? 32.878 27.861 8.856 1.00 74.00 581 GLU A O 1
ATOM 4558 N N . LEU A 1 582 ? 31.232 29.172 9.666 1.00 78.50 582 LEU A N 1
ATOM 4559 C CA . LEU A 1 582 ? 30.492 29.337 8.417 1.00 78.50 582 LEU A CA 1
ATOM 4560 C C . LEU A 1 582 ? 30.936 30.605 7.668 1.00 78.50 582 LEU A C 1
ATOM 4562 O O . LEU A 1 582 ? 31.208 30.525 6.471 1.00 78.50 582 LEU A O 1
ATOM 4566 N N . ASP A 1 583 ? 31.094 31.731 8.376 1.00 84.44 583 ASP A N 1
ATOM 4567 C CA . ASP A 1 583 ? 31.624 33.013 7.878 1.00 84.44 583 ASP A CA 1
ATOM 4568 C C . ASP A 1 583 ? 33.130 32.890 7.561 1.00 84.44 583 ASP A C 1
ATOM 4570 O O . ASP A 1 583 ? 34.025 33.272 8.325 1.00 84.44 583 ASP A O 1
ATOM 4574 N N . THR A 1 584 ? 33.415 32.253 6.424 1.00 82.94 584 THR A N 1
ATOM 4575 C CA . THR A 1 584 ? 34.772 31.886 6.004 1.00 82.94 584 THR A CA 1
ATOM 4576 C C . THR A 1 584 ? 35.531 33.107 5.494 1.00 82.94 584 THR A C 1
ATOM 4578 O O . THR A 1 584 ? 36.747 33.216 5.697 1.00 82.94 584 THR A O 1
ATOM 4581 N N . ASN A 1 585 ? 34.824 34.032 4.841 1.00 83.31 585 ASN A N 1
ATOM 4582 C CA . ASN A 1 585 ? 35.404 35.247 4.283 1.00 83.31 585 ASN A CA 1
ATOM 4583 C C . ASN A 1 585 ? 35.572 36.385 5.328 1.00 83.31 585 ASN A C 1
ATOM 4585 O O . ASN A 1 585 ? 36.451 37.237 5.151 1.00 83.31 585 ASN A O 1
ATOM 4589 N N . LYS A 1 586 ? 34.843 36.323 6.457 1.00 84.38 586 LYS A N 1
ATOM 4590 C CA . LYS A 1 586 ? 34.835 37.272 7.590 1.00 84.38 586 LYS A CA 1
ATOM 4591 C C . LYS A 1 586 ? 34.183 38.625 7.301 1.00 84.38 586 LYS A C 1
ATOM 4593 O O . LYS A 1 586 ? 34.607 39.638 7.869 1.00 84.38 586 LYS A O 1
ATOM 4598 N N . ASP A 1 587 ? 33.165 38.654 6.445 1.00 82.81 587 ASP A N 1
ATOM 4599 C CA . ASP A 1 587 ? 32.337 39.837 6.178 1.00 82.81 587 ASP A CA 1
ATOM 4600 C C . ASP A 1 587 ? 31.187 40.017 7.189 1.00 82.81 587 ASP A C 1
ATOM 4602 O O . ASP A 1 587 ? 30.603 41.103 7.263 1.00 82.81 587 ASP A O 1
ATOM 4606 N N . GLY A 1 588 ? 30.934 39.016 8.043 1.00 79.38 588 GLY A N 1
ATOM 4607 C CA . GLY A 1 588 ? 29.882 39.038 9.061 1.00 79.38 588 GLY A CA 1
ATOM 4608 C C . GLY A 1 588 ? 28.529 38.501 8.585 1.00 79.38 588 GLY A C 1
ATOM 4609 O O . GLY A 1 588 ? 27.536 38.657 9.306 1.00 79.38 588 GLY A O 1
ATOM 4610 N N . LEU A 1 589 ? 28.487 37.875 7.408 1.00 85.38 589 LEU A N 1
ATOM 4611 C CA . LEU A 1 589 ? 27.349 37.184 6.812 1.00 85.38 589 LEU A CA 1
ATOM 4612 C C . LEU A 1 589 ? 27.753 35.744 6.443 1.00 85.38 589 LEU A C 1
ATOM 4614 O O . LEU A 1 589 ? 28.930 35.403 6.378 1.00 85.38 589 LEU A O 1
ATOM 4618 N N . VAL A 1 590 ? 26.770 34.875 6.205 1.00 84.69 590 VAL A N 1
ATOM 4619 C CA . VAL A 1 590 ? 27.005 33.528 5.662 1.00 84.69 590 VAL A CA 1
ATOM 4620 C C . VAL A 1 590 ? 26.236 33.383 4.357 1.00 84.69 590 VAL A C 1
ATOM 4622 O O . VAL A 1 590 ? 25.004 33.383 4.355 1.00 84.69 590 VAL A O 1
ATOM 4625 N N . SER A 1 591 ? 26.956 33.245 3.245 1.00 85.00 591 SER A N 1
ATOM 4626 C CA . SER A 1 591 ? 26.355 32.981 1.935 1.00 85.00 591 SER A CA 1
ATOM 4627 C C . SER A 1 591 ? 25.976 31.504 1.754 1.00 85.00 591 SER A C 1
ATOM 4629 O O . SER A 1 591 ? 26.561 30.615 2.380 1.00 85.00 591 SER A O 1
ATOM 4631 N N . LEU A 1 592 ? 25.047 31.217 0.830 1.00 79.81 592 LEU A N 1
ATOM 4632 C CA . LEU A 1 592 ? 24.686 29.840 0.450 1.00 79.81 592 LEU A CA 1
ATOM 4633 C C . LEU A 1 592 ? 25.921 29.019 0.039 1.00 79.81 592 LEU A C 1
ATOM 4635 O O . LEU A 1 592 ? 26.044 27.852 0.401 1.00 79.81 592 LEU A O 1
ATOM 4639 N N . HIS A 1 593 ? 26.873 29.643 -0.659 1.00 78.56 593 HIS A N 1
ATOM 4640 C CA . HIS A 1 593 ? 28.093 28.980 -1.109 1.00 78.56 593 HIS A CA 1
ATOM 4641 C C . HIS A 1 593 ? 29.017 28.573 0.051 1.00 78.56 593 HIS A C 1
ATOM 4643 O O . HIS A 1 593 ? 29.575 27.473 0.040 1.00 78.56 593 HIS A O 1
ATOM 4649 N N . GLU A 1 594 ? 29.170 29.424 1.067 1.00 80.50 594 GLU A N 1
ATOM 4650 C CA . GLU A 1 594 ? 29.948 29.102 2.272 1.00 80.50 594 GLU A CA 1
ATOM 4651 C C . GLU A 1 594 ? 29.265 28.010 3.100 1.00 80.50 594 GLU A C 1
ATOM 4653 O O . GLU A 1 594 ? 29.921 27.058 3.534 1.00 80.50 594 GLU A O 1
ATOM 4658 N N . PHE A 1 595 ? 27.938 28.095 3.233 1.00 75.50 595 PHE A N 1
ATOM 4659 C CA . PHE A 1 595 ? 27.118 27.098 3.912 1.00 75.50 595 PHE A CA 1
ATOM 4660 C C . PHE A 1 595 ? 27.244 25.714 3.250 1.00 75.50 595 PHE A C 1
ATOM 4662 O O . PHE A 1 595 ? 27.645 24.747 3.903 1.00 75.50 595 PHE A O 1
ATOM 4669 N N . GLU A 1 596 ? 27.025 25.622 1.934 1.00 75.25 596 GLU A N 1
ATOM 4670 C CA . GLU A 1 596 ? 27.221 24.388 1.162 1.00 75.25 596 GLU A CA 1
ATOM 4671 C C . GLU A 1 596 ? 28.647 23.836 1.276 1.00 75.25 596 GLU A C 1
ATOM 4673 O O . GLU A 1 596 ? 28.834 22.630 1.448 1.00 75.25 596 GLU A O 1
ATOM 4678 N N . THR A 1 597 ? 29.663 24.699 1.185 1.00 74.38 597 THR A N 1
ATOM 4679 C CA . THR A 1 597 ? 31.072 24.276 1.198 1.00 74.38 597 THR A CA 1
ATOM 4680 C C . THR A 1 597 ? 31.449 23.602 2.518 1.00 74.38 597 THR A C 1
ATOM 4682 O O . THR A 1 597 ? 32.179 22.607 2.515 1.00 74.38 597 THR A O 1
ATOM 4685 N N . ARG A 1 598 ? 30.931 24.094 3.653 1.00 68.88 598 ARG A N 1
ATOM 4686 C CA . ARG A 1 598 ? 31.173 23.481 4.969 1.00 68.88 598 ARG A CA 1
ATOM 4687 C C . ARG A 1 598 ? 30.363 22.195 5.150 1.00 68.88 598 ARG A C 1
ATOM 4689 O O . ARG A 1 598 ? 30.948 21.194 5.559 1.00 68.88 598 ARG A O 1
ATOM 4696 N N . PHE A 1 599 ? 29.088 22.171 4.748 1.00 60.72 599 PHE A N 1
ATOM 4697 C CA . PHE A 1 599 ? 28.241 20.969 4.830 1.00 60.72 599 PHE A CA 1
ATOM 4698 C C . PHE A 1 599 ? 28.791 19.789 4.005 1.00 60.72 599 PHE A C 1
ATOM 4700 O O . PHE A 1 599 ? 28.861 18.669 4.512 1.00 60.72 599 PHE A O 1
ATOM 4707 N N . ARG A 1 600 ? 29.290 20.031 2.782 1.00 60.38 600 ARG A N 1
ATOM 4708 C CA . ARG A 1 600 ? 29.949 18.995 1.956 1.00 60.38 600 ARG A CA 1
ATOM 4709 C C . ARG A 1 600 ? 31.276 18.496 2.561 1.00 60.38 600 ARG A C 1
ATOM 4711 O O . ARG A 1 600 ? 31.688 17.362 2.316 1.00 60.38 600 ARG A O 1
ATOM 4718 N N . GLY A 1 601 ? 31.960 19.318 3.362 1.00 47.38 601 GLY A N 1
ATOM 4719 C CA . GLY A 1 601 ? 33.256 18.984 3.968 1.00 47.38 601 GLY A CA 1
ATOM 4720 C C . GLY A 1 601 ? 33.190 17.940 5.091 1.00 47.38 601 GLY A C 1
ATOM 4721 O O . GLY A 1 601 ? 34.111 17.130 5.233 1.00 47.38 601 GLY A O 1
ATOM 4722 N N . THR A 1 602 ? 32.106 17.924 5.872 1.00 49.06 602 THR A N 1
ATOM 4723 C CA . THR A 1 602 ? 31.951 17.041 7.047 1.00 49.06 602 THR A CA 1
ATOM 4724 C C . THR A 1 602 ? 31.654 15.583 6.662 1.00 49.06 602 THR A C 1
ATOM 4726 O O . THR A 1 602 ? 32.060 14.654 7.361 1.00 49.06 602 THR A O 1
ATOM 4729 N N . VAL A 1 603 ? 31.023 15.348 5.506 1.00 39.97 603 VAL A N 1
ATOM 4730 C CA . VAL A 1 603 ? 30.711 13.994 5.005 1.00 39.97 603 VAL A CA 1
ATOM 4731 C C . VAL A 1 603 ? 31.981 13.251 4.555 1.00 39.97 603 VAL A C 1
ATOM 4733 O O . VAL A 1 603 ? 32.168 12.069 4.859 1.00 39.97 603 VAL A O 1
ATOM 4736 N N . ALA A 1 604 ? 32.913 13.954 3.901 1.00 32.72 604 ALA A N 1
ATOM 4737 C CA . ALA A 1 604 ? 34.159 13.370 3.398 1.00 32.72 604 ALA A CA 1
ATOM 4738 C C . ALA A 1 604 ? 35.103 12.876 4.516 1.00 32.72 604 ALA A C 1
ATOM 4740 O O . ALA A 1 604 ? 35.801 11.870 4.355 1.00 32.72 604 ALA A O 1
ATOM 4741 N N . THR A 1 605 ? 35.125 13.549 5.670 1.00 32.94 605 THR A N 1
ATOM 4742 C CA . THR A 1 605 ? 35.964 13.149 6.812 1.00 32.94 605 THR A CA 1
ATOM 4743 C C . THR A 1 605 ? 35.386 11.948 7.562 1.00 32.94 605 THR A C 1
A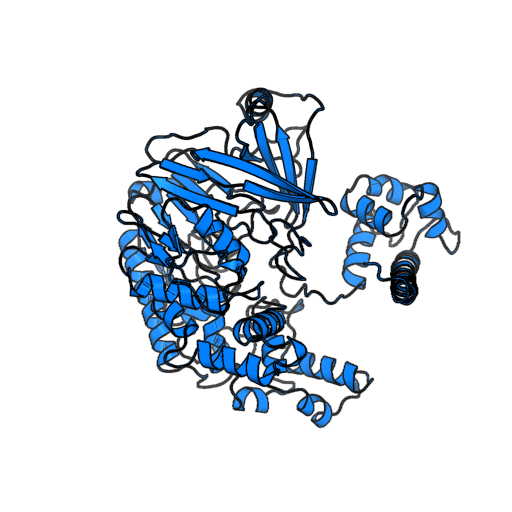TOM 4745 O O . THR A 1 605 ? 36.157 11.053 7.930 1.00 32.94 605 THR A O 1
ATOM 4748 N N . ALA A 1 606 ? 34.058 11.851 7.703 1.00 34.09 606 ALA A N 1
ATOM 4749 C CA . ALA A 1 606 ? 33.382 10.701 8.310 1.00 34.09 606 ALA A CA 1
ATOM 4750 C C . ALA A 1 606 ? 33.688 9.378 7.574 1.00 34.09 606 ALA A C 1
ATOM 4752 O O . ALA A 1 606 ? 34.056 8.384 8.208 1.00 34.09 606 ALA A O 1
ATOM 4753 N N . GLY A 1 607 ? 33.655 9.385 6.234 1.00 31.50 607 GLY A N 1
ATOM 4754 C CA . GLY A 1 607 ? 33.996 8.212 5.414 1.00 31.50 607 GLY A CA 1
ATOM 4755 C C . GLY A 1 607 ? 35.439 7.711 5.601 1.00 31.50 607 GLY A C 1
ATOM 4756 O O . GLY A 1 607 ? 35.704 6.510 5.520 1.00 31.50 607 GLY A O 1
ATOM 4757 N N . SER A 1 608 ? 36.382 8.604 5.925 1.00 27.98 608 SER A N 1
ATOM 4758 C CA . SER A 1 608 ? 37.793 8.235 6.121 1.00 27.98 608 SER A CA 1
ATOM 4759 C C . SER A 1 608 ? 38.065 7.501 7.445 1.00 27.98 608 SER A C 1
ATOM 4761 O O . SER A 1 608 ? 38.932 6.623 7.507 1.00 27.98 608 SER A O 1
ATOM 4763 N N . GLN A 1 609 ? 37.313 7.807 8.511 1.00 29.03 609 GLN A N 1
ATOM 4764 C CA . GLN A 1 609 ? 37.535 7.195 9.827 1.00 29.03 609 GLN A CA 1
ATOM 4765 C C . GLN A 1 609 ? 36.922 5.792 9.949 1.00 29.03 609 GLN A C 1
ATOM 4767 O O . GLN A 1 609 ? 37.484 4.953 10.657 1.00 29.03 609 GLN A O 1
ATOM 4772 N N . ALA A 1 610 ? 35.852 5.491 9.206 1.00 31.64 610 ALA A N 1
ATOM 4773 C CA . ALA A 1 610 ? 35.272 4.147 9.145 1.00 31.64 610 ALA A CA 1
ATOM 4774 C C . ALA A 1 610 ? 36.281 3.101 8.614 1.00 31.64 610 ALA A C 1
ATOM 4776 O O . ALA A 1 610 ? 36.482 2.050 9.229 1.00 31.64 610 ALA A O 1
ATOM 4777 N N . ASN A 1 611 ? 37.005 3.428 7.536 1.00 31.06 611 ASN A N 1
ATOM 4778 C CA . ASN A 1 611 ? 37.960 2.512 6.896 1.00 31.06 611 ASN A CA 1
ATOM 4779 C C . ASN A 1 611 ? 39.230 2.221 7.720 1.00 31.06 611 ASN A C 1
ATOM 4781 O O . ASN A 1 611 ? 39.874 1.196 7.503 1.00 31.06 611 ASN A O 1
ATOM 4785 N N . SER A 1 612 ? 39.600 3.072 8.685 1.00 27.72 612 SER A N 1
ATOM 4786 C CA . SER A 1 612 ? 40.813 2.864 9.501 1.00 27.72 612 SER A CA 1
ATOM 4787 C C . SER A 1 612 ? 40.591 2.020 10.764 1.00 27.72 612 SER A C 1
ATOM 4789 O O . SER A 1 612 ? 41.552 1.486 11.319 1.00 27.72 612 SER A O 1
ATOM 4791 N N . ARG A 1 613 ? 39.340 1.839 11.214 1.00 29.77 613 ARG A N 1
ATOM 4792 C CA . ARG A 1 613 ? 39.018 0.998 12.385 1.00 29.77 613 ARG A CA 1
ATOM 4793 C C . ARG A 1 613 ? 38.722 -0.465 12.045 1.00 29.77 613 ARG A C 1
ATOM 4795 O O . ARG A 1 613 ? 38.858 -1.312 12.925 1.00 29.77 613 ARG A O 1
ATOM 4802 N N . CYS A 1 614 ? 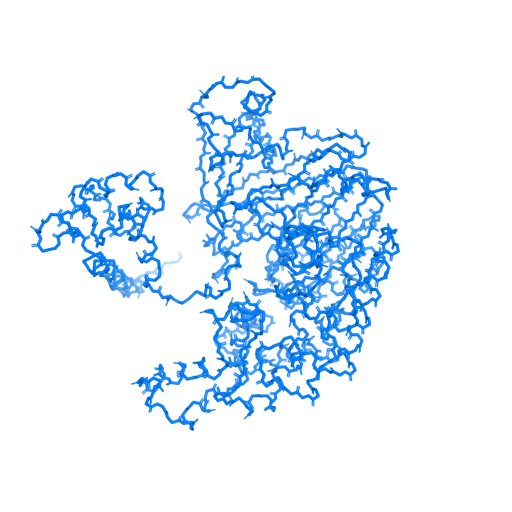38.399 -0.786 10.792 1.00 31.72 614 CYS A N 1
ATOM 4803 C CA . CYS A 1 614 ? 38.051 -2.154 10.385 1.00 31.72 614 CYS A CA 1
ATOM 4804 C C . CYS A 1 614 ? 39.267 -3.108 10.259 1.00 31.72 614 CYS A C 1
ATOM 4806 O O . CYS A 1 614 ? 39.112 -4.324 10.288 1.00 31.72 614 CYS A O 1
ATOM 4808 N N . THR A 1 615 ? 40.496 -2.586 10.173 1.00 30.44 615 THR A N 1
ATOM 4809 C CA . THR A 1 615 ? 41.710 -3.368 9.849 1.00 30.44 615 THR A CA 1
ATOM 4810 C C . THR A 1 615 ? 42.571 -3.794 11.050 1.00 30.44 615 THR A C 1
ATOM 4812 O O . THR A 1 615 ? 43.633 -4.379 10.853 1.00 30.44 615 THR A O 1
ATOM 4815 N N . SER A 1 616 ? 42.149 -3.538 12.298 1.00 29.34 616 SER A N 1
ATOM 4816 C CA . SER A 1 616 ? 43.005 -3.718 13.495 1.00 29.34 616 SER A CA 1
ATOM 4817 C C . SER A 1 616 ? 42.511 -4.716 14.559 1.00 29.34 616 SER A C 1
ATOM 4819 O O . SER A 1 616 ? 43.102 -4.791 15.637 1.00 29.34 616 SER A O 1
ATOM 4821 N N . ARG A 1 617 ? 41.464 -5.516 14.291 1.00 31.09 617 ARG A N 1
ATOM 4822 C CA . ARG A 1 617 ? 40.911 -6.497 15.260 1.00 31.09 617 ARG A CA 1
ATOM 4823 C C . ARG A 1 617 ? 40.701 -7.930 14.736 1.00 31.09 617 ARG A C 1
ATOM 4825 O O . ARG A 1 617 ? 39.828 -8.642 15.216 1.00 31.09 617 ARG A O 1
ATOM 4832 N N . GLN A 1 618 ? 41.566 -8.401 13.836 1.00 30.73 618 GLN A N 1
ATOM 4833 C CA . GLN A 1 618 ? 41.729 -9.840 13.556 1.00 30.73 618 GLN A CA 1
ATOM 4834 C C . GLN A 1 618 ? 43.160 -10.317 13.855 1.00 30.73 618 GLN A C 1
ATOM 4836 O O . GLN A 1 618 ? 43.929 -10.597 12.940 1.00 30.73 618 GLN A O 1
ATOM 4841 N N . SER A 1 619 ? 43.524 -10.404 15.143 1.00 29.02 619 SER A N 1
ATOM 4842 C CA . SER A 1 619 ? 44.597 -11.286 15.658 1.00 29.02 619 SER A CA 1
ATOM 4843 C C . SER A 1 619 ? 44.719 -11.213 17.189 1.00 29.02 619 SER A C 1
ATOM 4845 O O . SER A 1 619 ? 45.534 -10.447 17.693 1.00 29.02 6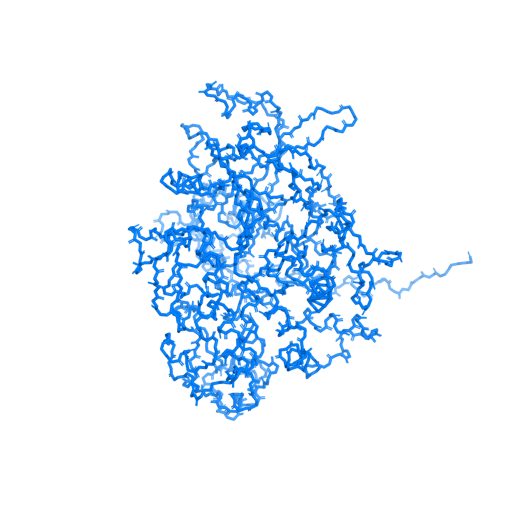19 SER A O 1
ATOM 4847 N N . SER A 1 620 ? 43.967 -12.042 17.929 1.00 26.02 620 SER A N 1
ATOM 4848 C CA . SER A 1 620 ? 44.414 -12.577 19.234 1.00 26.02 620 SER A CA 1
ATOM 4849 C C . SER A 1 620 ? 43.454 -13.614 19.843 1.00 26.02 620 SER A C 1
ATOM 4851 O O . SER A 1 620 ? 42.349 -13.271 20.245 1.00 26.02 620 SER A O 1
ATOM 4853 N N . MET A 1 621 ? 43.993 -14.821 20.044 1.00 25.11 621 MET A N 1
ATOM 4854 C CA . MET A 1 621 ? 43.744 -15.730 21.180 1.00 25.11 621 MET A CA 1
ATOM 4855 C C . MET A 1 621 ? 42.407 -16.489 21.305 1.00 25.11 621 MET A C 1
ATOM 4857 O O . MET A 1 621 ? 41.418 -16.013 21.849 1.00 25.11 621 MET A O 1
ATOM 4861 N N . VAL A 1 622 ? 42.512 -17.774 20.952 1.00 27.72 622 VAL A N 1
ATOM 4862 C CA . VAL A 1 622 ? 41.896 -18.924 21.643 1.00 27.72 622 VAL A CA 1
ATOM 4863 C C . VAL A 1 622 ? 42.356 -18.965 23.115 1.00 27.72 622 VAL A C 1
ATOM 4865 O O . VAL A 1 622 ? 43.506 -18.606 23.391 1.00 27.72 622 VAL A O 1
ATOM 4868 N N . PRO A 1 623 ? 41.508 -19.431 24.046 1.00 33.56 623 PRO A N 1
ATOM 4869 C CA . PRO A 1 623 ? 41.917 -20.523 24.942 1.00 33.56 623 PRO A CA 1
ATOM 4870 C C . PRO A 1 623 ? 40.850 -21.630 25.096 1.00 33.56 623 PRO A C 1
ATOM 4872 O O . PRO A 1 623 ? 39.761 -21.530 24.535 1.00 33.56 623 PRO A O 1
ATOM 4875 N N . GLU A 1 624 ? 41.246 -22.691 25.810 1.00 31.72 624 GLU A N 1
ATOM 4876 C CA . GLU A 1 624 ? 40.508 -23.936 26.124 1.00 31.72 624 GLU A CA 1
ATOM 4877 C C . GLU A 1 624 ? 39.156 -23.746 26.839 1.00 31.72 624 GLU A C 1
ATOM 4879 O O . GLU A 1 624 ? 39.054 -22.832 27.690 1.00 31.72 624 GLU A O 1
#

Foldseek 3Di:
DEQCQQVVLQVQQQQVFDPFKHFPDDDRCLLPLAQTAIDGDPPAAAEYAENQHFQALRSQSSLVNLLNCCVVCVPRYAYAYALLLLLLLCLLACLDPVNLQPDDPQAAFALLADPVLTDGLQNQLLVVLCVVVVHDSVPDDPVSSSVSSHSLSSVQCCCAFPSVRHPRLLSPLVSVCSSVVHDSVVQDSVNSSVLSCQLCPVVHSSLSSLLSHFQWDDDQQEIGHAADQKAQCQPQDDPNSIDGNQQWAADLQLQGTDGDLQRVVSRVRNRVSSNQQSVQCVVWSYAPQQASYNDLVSQRRTGSNSVSLLSGSNRNGRHSRAHHDAPPQRHRDDDDPVVVVSSVVNNHQEYEYENDADAQFWAWAADAQHIYIYGYNALNEQCLCASHGSRRRHDRHWDFDDDNQWTWTWTWGWYDDPPDIDTFTFTWIGAHHRVRDIDVQGNQWFDADPVAHPQRIWGFGTWTDADVPGDIWTWIWDGGPQKIKIKIGDPVVSCAGRNDDDDDDDPDIDIDMRGRDGDPRNPHPPDDVPVLLVVLVCLLPVVPPQKHALVSLVVSCVPPSNVVLLCVLPPPDDSVVSQVQLPPVPPRIHGSVSSVVSSVVSVVVVVVVVVVVVPPPPDDDDDD

Secondary structure (DSSP, 8-state):
----TT-HHHHHHHHHH-SSEEESS-S-GGG-SS---EEE-TT--EEE-S--SSSSTTHHHHHHHHHHHHHH-TTTEEEB--HHHHHGGGHHHHSSHHHHHH--TTPPPPTTS-GGG---HHHHHHHHHHHHHT--GGG--HHHHHTT--HHHHHHHHIIIII--TTHHHHHHHHHHHHHT--GGGS-HHHHHHHHHHHHSTT-HHHHHHHH-BSEEEETTEEEESS-SEES--TTSSBTTBEE-TTEEE-TTSS-EEE--SHHHHHHHHHHHHHHHHHHHHHS-S-SS--SSSSTTGGGSSTTHHHHHHTSTT-SS--TTT---B-TT--B-PPPHHHHHHHHHTT--EEEE-SS--SSSPEEEEETTEEEEE---TTTTTT--SSSTT--STT-EEEEEEETTEEEEEEEEEEEETTEEEEEEEEEEPSBTTTTBS-TTTTPBPPP-SSS-GGG--EEEEEEPPPTTS--EEEEEEEETTEEEEEEE-HHHHHHHHSSS-----S---EEEEE-----TT--SS--HHHHHHHHHHHH-SS-SSEEETTHHHHHTTSHHHHHHHHHHSTT--HHHHHHHH-SS-SSEEEHHHHHHHHHHHHHHHHHHHHHHTTS-S------

Radius of gyration: 25.81 Å; chains: 1; bounding box: 73×65×69 Å